Protein AF-A0A183F963-F1 (afdb_monomer_lite)

pLDDT: mean 76.41, std 12.19, range [35.31, 95.44]

Structure (mmCIF, N/CA/C/O backbone):
data_AF-A0A183F963-F1
#
_entry.id   AF-A0A183F963-F1
#
loop_
_atom_site.group_PDB
_atom_site.id
_atom_site.type_symbol
_atom_site.label_atom_id
_atom_site.label_alt_id
_atom_site.label_comp_id
_atom_site.label_asym_id
_atom_site.label_entity_id
_atom_site.label_seq_id
_atom_site.pdbx_PDB_ins_code
_atom_site.Cartn_x
_atom_site.Cartn_y
_atom_site.Cartn_z
_atom_site.occupancy
_atom_site.B_iso_or_equiv
_atom_site.auth_seq_id
_atom_site.auth_comp_id
_atom_site.auth_asym_id
_atom_site.auth_atom_id
_atom_site.pdbx_PDB_model_num
ATOM 1 N N . MET A 1 1 ? 72.881 13.505 -41.975 1.00 41.09 1 MET A N 1
ATOM 2 C CA . MET A 1 1 ? 73.436 13.340 -40.612 1.00 41.09 1 MET A CA 1
ATOM 3 C C . MET A 1 1 ? 74.089 11.967 -40.516 1.00 41.09 1 MET A C 1
ATOM 5 O O . MET A 1 1 ? 73.538 11.050 -41.120 1.00 41.09 1 MET A O 1
ATOM 9 N N . PRO A 1 2 ? 75.240 11.792 -39.843 1.00 49.22 2 PRO A N 1
ATOM 10 C CA . PRO A 1 2 ? 75.830 10.464 -39.692 1.00 49.22 2 PRO A CA 1
ATOM 11 C C . PRO A 1 2 ? 74.887 9.562 -38.881 1.00 49.22 2 PRO A C 1
ATOM 13 O O . PRO A 1 2 ? 74.285 10.007 -37.906 1.00 49.22 2 PRO A O 1
ATOM 16 N N . SER A 1 3 ? 74.718 8.307 -39.310 1.00 54.78 3 SER A N 1
ATOM 17 C CA . SER A 1 3 ? 73.887 7.331 -38.598 1.00 54.78 3 SER A CA 1
ATOM 18 C C . SER A 1 3 ? 74.403 7.139 -37.166 1.00 54.78 3 SER A C 1
ATOM 20 O O . SER A 1 3 ? 75.619 7.048 -36.986 1.00 54.78 3 SER A O 1
ATOM 22 N N . PRO A 1 4 ? 73.520 7.051 -36.154 1.00 60.03 4 PRO A N 1
ATOM 23 C CA . PRO A 1 4 ? 73.939 6.981 -34.759 1.00 60.03 4 PRO A CA 1
ATOM 24 C C . PRO A 1 4 ? 74.832 5.757 -34.519 1.00 60.03 4 PRO A C 1
ATOM 26 O O . PRO A 1 4 ? 74.458 4.620 -34.833 1.00 60.03 4 PRO A O 1
ATOM 29 N N . GLN A 1 5 ? 76.031 6.016 -33.996 1.00 73.81 5 GLN A N 1
ATOM 30 C CA . GLN A 1 5 ? 77.040 5.013 -33.665 1.00 73.81 5 GLN A CA 1
ATOM 31 C C . GLN A 1 5 ? 76.909 4.615 -32.191 1.00 73.81 5 GLN A C 1
ATOM 33 O O . GLN A 1 5 ? 76.619 5.453 -31.342 1.00 73.81 5 GLN A O 1
ATOM 38 N N . TRP A 1 6 ? 77.107 3.332 -31.902 1.00 73.31 6 TRP A N 1
ATOM 39 C CA . TRP A 1 6 ? 76.891 2.728 -30.590 1.00 73.31 6 TRP A CA 1
ATOM 40 C C . TRP A 1 6 ? 78.145 1.974 -30.156 1.00 73.31 6 TRP A C 1
ATOM 42 O O . TRP A 1 6 ? 78.713 1.210 -30.938 1.00 73.31 6 TRP A O 1
ATOM 52 N N . ALA A 1 7 ? 78.576 2.188 -28.915 1.00 81.50 7 ALA A N 1
ATOM 53 C CA . ALA A 1 7 ? 79.689 1.451 -28.330 1.00 81.50 7 ALA A CA 1
ATOM 54 C C . ALA A 1 7 ? 79.215 0.079 -27.834 1.00 81.50 7 ALA A C 1
ATOM 56 O O . ALA A 1 7 ? 78.174 -0.028 -27.184 1.00 81.50 7 ALA A O 1
ATOM 57 N N . CYS A 1 8 ? 79.978 -0.968 -28.144 1.00 81.62 8 CYS A N 1
ATOM 58 C CA . CYS A 1 8 ? 79.758 -2.295 -27.585 1.00 81.62 8 CYS A CA 1
ATOM 59 C C . CYS A 1 8 ? 79.937 -2.250 -26.055 1.00 81.62 8 CYS A C 1
ATOM 61 O O . CYS A 1 8 ? 80.982 -1.784 -25.606 1.00 81.62 8 CYS A O 1
ATOM 63 N N . PRO A 1 9 ? 78.968 -2.727 -25.254 1.00 74.19 9 PRO A N 1
ATOM 64 C CA . PRO A 1 9 ? 79.070 -2.689 -23.794 1.00 74.19 9 PRO A CA 1
ATOM 65 C C . PRO A 1 9 ? 80.171 -3.606 -23.239 1.00 74.19 9 PRO A C 1
ATOM 67 O O . PRO A 1 9 ? 80.716 -3.307 -22.184 1.00 74.19 9 PRO A O 1
ATOM 70 N N . GLU A 1 10 ? 80.542 -4.664 -23.967 1.00 78.12 10 GLU A N 1
ATOM 71 C CA . GLU A 1 10 ? 81.537 -5.650 -23.518 1.00 78.12 10 GLU A CA 1
ATOM 72 C C . GLU A 1 10 ? 82.983 -5.246 -23.846 1.00 78.12 10 GLU A C 1
ATOM 74 O O . GLU A 1 10 ? 83.898 -5.513 -23.073 1.00 78.12 10 GLU A O 1
ATOM 79 N N . CYS A 1 11 ? 83.222 -4.599 -24.995 1.00 83.44 11 CYS A N 1
ATOM 80 C CA . CYS A 1 11 ? 84.583 -4.247 -25.437 1.00 83.44 11 CYS A CA 1
ATOM 81 C C . CYS A 1 11 ? 84.794 -2.776 -25.811 1.00 83.44 11 CYS A C 1
ATOM 83 O O . CYS A 1 11 ? 85.879 -2.405 -26.254 1.00 83.44 11 CYS A O 1
ATOM 85 N N . GLY A 1 12 ? 83.768 -1.931 -25.706 1.00 79.62 12 GLY A N 1
ATOM 86 C CA . GLY A 1 12 ? 83.845 -0.499 -26.008 1.00 79.62 12 GLY A CA 1
ATOM 87 C C . GLY A 1 12 ? 83.967 -0.146 -27.495 1.00 79.62 12 GLY A C 1
ATOM 88 O O . GLY A 1 12 ? 84.005 1.034 -27.842 1.00 79.62 12 GLY A O 1
ATOM 89 N N . LYS A 1 13 ? 84.010 -1.131 -28.404 1.00 81.44 13 LYS A N 1
ATOM 90 C CA . LYS A 1 13 ? 84.174 -0.889 -29.845 1.00 81.44 13 LYS A CA 1
ATOM 91 C C . LYS A 1 13 ? 82.967 -0.150 -30.429 1.00 81.44 13 LYS A C 1
ATOM 93 O O . LYS A 1 13 ? 81.833 -0.605 -30.289 1.00 81.44 13 LYS A O 1
ATOM 98 N N . VAL A 1 14 ? 83.211 0.967 -31.116 1.00 83.75 14 VAL A N 1
ATOM 99 C CA . VAL A 1 14 ? 82.158 1.801 -31.717 1.00 83.75 14 VAL A CA 1
ATOM 100 C C . VAL A 1 14 ? 81.736 1.238 -33.073 1.00 83.75 14 VAL A C 1
ATOM 102 O O . VAL A 1 14 ? 82.556 1.052 -33.972 1.00 83.75 14 VAL A O 1
ATOM 105 N N . LEU A 1 15 ? 80.445 0.938 -33.212 1.00 81.06 15 LEU A N 1
ATOM 106 C CA . LEU A 1 15 ? 79.856 0.256 -34.363 1.00 81.06 15 LEU A CA 1
ATOM 107 C C . LEU A 1 15 ? 78.525 0.914 -34.759 1.00 81.06 15 LEU A C 1
ATOM 109 O O . LEU A 1 15 ? 77.864 1.576 -33.962 1.00 81.06 15 LEU A O 1
ATOM 113 N N . LEU A 1 16 ? 78.078 0.705 -35.998 1.00 75.69 16 LEU A N 1
ATOM 114 C CA . LEU A 1 16 ? 76.712 1.064 -36.399 1.00 75.69 16 LEU A CA 1
ATOM 115 C C . LEU A 1 16 ? 75.700 0.110 -35.746 1.00 75.69 16 LEU A C 1
ATOM 117 O O . LEU A 1 16 ? 75.951 -1.093 -35.684 1.00 75.69 16 LEU A O 1
ATOM 121 N N . LYS A 1 17 ? 74.518 0.617 -35.356 1.00 67.94 17 LYS A N 1
ATOM 122 C CA . LYS A 1 17 ? 73.464 -0.164 -34.664 1.00 67.94 17 LYS A CA 1
ATOM 123 C C . LYS A 1 17 ? 73.132 -1.496 -35.354 1.00 67.94 17 LYS A C 1
ATOM 125 O O . LYS A 1 17 ? 72.984 -2.512 -34.685 1.00 67.94 17 LYS A O 1
ATOM 130 N N . LYS A 1 18 ? 73.075 -1.510 -36.691 1.00 67.94 18 LYS A N 1
ATOM 131 C CA . LYS A 1 18 ? 72.798 -2.718 -37.492 1.00 67.94 18 LYS A CA 1
ATOM 132 C C . LYS A 1 18 ? 73.870 -3.814 -37.383 1.00 67.94 18 LYS A C 1
ATOM 134 O O . LYS A 1 18 ? 73.545 -4.978 -37.556 1.00 67.94 18 LYS A O 1
ATOM 139 N N . ASN A 1 19 ? 75.112 -3.450 -37.056 1.00 78.31 19 ASN A N 1
ATOM 140 C CA . ASN A 1 19 ? 76.253 -4.368 -36.958 1.00 78.31 19 ASN A CA 1
ATOM 141 C C . ASN A 1 19 ? 76.607 -4.722 -35.500 1.00 78.31 19 ASN A C 1
ATOM 143 O O . ASN A 1 19 ? 77.428 -5.607 -35.263 1.00 78.31 19 ASN A O 1
ATOM 147 N N . LEU A 1 20 ? 76.020 -4.024 -34.520 1.00 79.75 20 LEU A N 1
ATOM 148 C CA . LEU A 1 20 ? 76.302 -4.218 -33.096 1.00 79.75 20 LEU A CA 1
ATOM 149 C C . LEU A 1 20 ? 75.823 -5.590 -32.604 1.00 79.75 20 LEU A C 1
ATOM 151 O O . LEU A 1 20 ? 76.553 -6.287 -31.909 1.00 79.75 20 LEU A O 1
ATOM 155 N N . TYR A 1 21 ? 74.617 -6.004 -32.992 1.00 82.94 21 TYR A N 1
ATOM 156 C CA . TYR A 1 21 ? 74.025 -7.253 -32.501 1.00 82.94 21 TYR A CA 1
ATOM 157 C C . TYR A 1 21 ? 74.708 -8.492 -33.081 1.00 82.94 21 TYR A C 1
ATOM 159 O O . TYR A 1 21 ? 74.955 -9.454 -32.361 1.00 82.94 21 TYR A O 1
ATOM 167 N N . THR A 1 22 ? 75.096 -8.443 -34.357 1.00 81.50 22 THR A N 1
ATOM 168 C CA . THR A 1 22 ? 75.908 -9.498 -34.976 1.00 81.50 22 THR A CA 1
ATOM 169 C C . THR A 1 22 ? 77.288 -9.584 -34.332 1.00 81.50 22 THR A C 1
ATOM 171 O O . THR A 1 22 ? 77.771 -10.682 -34.100 1.00 81.50 22 THR A O 1
ATOM 174 N N . HIS A 1 23 ? 77.895 -8.448 -33.970 1.00 84.38 23 HIS A N 1
ATOM 175 C CA . HIS A 1 23 ? 79.169 -8.413 -33.249 1.00 84.38 23 HIS A CA 1
ATOM 176 C C . HIS A 1 23 ? 79.071 -9.036 -31.845 1.00 84.38 23 HIS A C 1
ATOM 178 O O . HIS A 1 23 ? 79.942 -9.819 -31.474 1.00 84.38 23 HIS A O 1
ATOM 184 N N . LEU A 1 24 ? 78.006 -8.747 -31.090 1.00 83.00 24 LEU A N 1
ATOM 185 C CA . LEU A 1 24 ? 77.761 -9.361 -29.778 1.00 83.00 24 LEU A CA 1
ATOM 186 C C . LEU A 1 24 ? 77.587 -10.884 -29.884 1.00 83.00 24 LEU A C 1
ATOM 188 O O . LEU A 1 24 ? 78.164 -11.624 -29.093 1.00 83.00 24 LEU A O 1
ATOM 192 N N . ALA A 1 25 ? 76.862 -11.351 -30.901 1.00 82.19 25 ALA A N 1
ATOM 193 C CA . ALA A 1 25 ? 76.649 -12.778 -31.124 1.00 82.19 25 ALA A CA 1
ATOM 194 C C . ALA A 1 25 ? 77.912 -13.508 -31.617 1.00 82.19 25 ALA A C 1
ATOM 196 O O . ALA A 1 25 ? 78.179 -14.623 -31.191 1.00 82.19 25 ALA A O 1
ATOM 197 N N . SER A 1 26 ? 78.704 -12.908 -32.513 1.00 81.31 26 SER A N 1
ATOM 198 C CA . SER A 1 26 ? 79.813 -13.617 -33.170 1.00 81.31 26 SER A CA 1
ATOM 199 C C . SER A 1 26 ? 81.170 -13.445 -32.487 1.00 81.31 26 SER A C 1
ATOM 201 O O . SER A 1 26 ? 82.031 -14.303 -32.641 1.00 81.31 26 SER A O 1
ATOM 203 N N . ILE A 1 27 ? 81.399 -12.326 -31.790 1.00 87.81 27 ILE A N 1
ATOM 204 C CA . ILE A 1 27 ? 82.692 -12.017 -31.150 1.00 87.81 27 ILE A CA 1
ATOM 205 C C . ILE A 1 27 ? 82.642 -12.274 -29.649 1.00 87.81 27 ILE A C 1
ATOM 207 O O . ILE A 1 27 ? 83.596 -12.802 -29.089 1.00 87.81 27 ILE A O 1
ATOM 211 N N . HIS A 1 28 ? 81.528 -11.925 -29.008 1.00 86.00 28 HIS A N 1
ATOM 212 C CA . HIS A 1 28 ? 81.333 -12.151 -27.577 1.00 86.00 28 HIS A CA 1
ATOM 213 C C . HIS A 1 28 ? 80.535 -13.424 -27.280 1.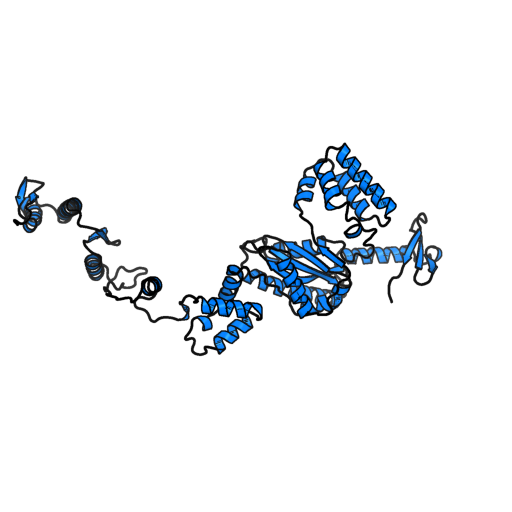00 86.00 28 HIS A C 1
ATOM 215 O O . HIS A 1 28 ? 80.371 -13.773 -26.117 1.00 86.00 28 HIS A O 1
ATOM 221 N N . LEU A 1 29 ? 80.086 -14.135 -28.325 1.00 85.19 29 LEU A N 1
ATOM 222 C CA . LEU A 1 29 ? 79.363 -15.405 -28.227 1.00 85.19 29 LEU A CA 1
ATOM 223 C C . LEU A 1 29 ? 78.118 -15.324 -27.326 1.00 85.19 29 LEU A C 1
ATOM 225 O O . LEU A 1 29 ? 77.715 -16.330 -26.746 1.00 85.19 29 LEU A O 1
ATOM 229 N N . LEU A 1 30 ? 77.503 -14.136 -27.218 1.00 81.50 30 LEU A N 1
ATOM 230 C CA . LEU A 1 30 ? 76.278 -13.963 -26.440 1.00 81.50 30 LEU A CA 1
ATOM 231 C C . LEU A 1 30 ? 75.169 -14.827 -27.033 1.00 81.50 30 LEU A C 1
ATOM 233 O O . LEU A 1 30 ? 74.960 -14.866 -28.252 1.00 81.50 30 LEU A O 1
ATOM 237 N N . THR A 1 31 ? 74.408 -15.462 -26.151 1.00 79.25 31 THR A N 1
ATOM 238 C CA . THR A 1 31 ? 73.234 -16.232 -26.546 1.00 79.25 31 THR A CA 1
ATOM 239 C C . THR A 1 31 ? 72.152 -15.311 -27.128 1.00 79.25 31 THR A C 1
ATOM 241 O O . THR A 1 31 ? 72.099 -14.115 -26.812 1.00 79.25 31 THR A O 1
ATOM 244 N N . PRO A 1 32 ? 71.224 -15.839 -27.949 1.00 69.94 32 PRO A N 1
ATOM 245 C CA . PRO A 1 32 ? 70.133 -15.042 -28.514 1.00 69.94 32 PRO A CA 1
ATOM 246 C C . PRO A 1 32 ? 69.305 -14.288 -27.460 1.00 69.94 32 PRO A C 1
ATOM 248 O O . PRO A 1 32 ? 68.902 -13.148 -27.692 1.00 69.94 32 PRO A O 1
ATOM 251 N N . ALA A 1 33 ? 69.103 -14.892 -26.284 1.00 63.72 33 ALA A N 1
ATOM 252 C CA . ALA A 1 33 ? 68.393 -14.273 -25.167 1.00 63.72 33 ALA A CA 1
ATOM 253 C C . ALA A 1 33 ? 69.170 -13.091 -24.556 1.00 63.72 33 ALA A C 1
ATOM 255 O O . ALA A 1 33 ? 68.586 -12.059 -24.226 1.00 63.72 33 ALA A O 1
ATOM 256 N N . GLU A 1 34 ? 70.495 -13.191 -24.451 1.00 69.94 34 GLU A N 1
ATOM 257 C CA . GLU A 1 34 ? 71.343 -12.115 -23.924 1.00 69.94 34 GLU A CA 1
ATOM 258 C C . GLU A 1 34 ? 71.448 -10.945 -24.908 1.00 69.94 34 GLU A C 1
ATOM 260 O O . GLU A 1 34 ? 71.329 -9.785 -24.507 1.00 69.94 34 GLU A O 1
ATOM 265 N N . VAL A 1 35 ? 71.559 -11.225 -26.211 1.00 74.38 35 VAL A N 1
ATOM 266 C CA . VAL A 1 35 ? 71.510 -10.184 -27.252 1.00 74.38 35 VAL A CA 1
ATOM 267 C C . VAL A 1 35 ? 70.154 -9.465 -27.245 1.00 74.38 35 VAL A C 1
ATOM 269 O O . VAL A 1 35 ? 70.104 -8.241 -27.405 1.00 74.38 35 VAL A O 1
ATOM 272 N N . ALA A 1 36 ? 69.055 -10.192 -27.015 1.00 69.94 36 ALA A N 1
ATOM 273 C CA . ALA A 1 36 ? 67.721 -9.607 -26.888 1.00 69.94 36 ALA A CA 1
ATOM 274 C C . ALA A 1 36 ? 67.616 -8.646 -25.689 1.00 69.94 36 ALA A C 1
ATOM 276 O O . ALA A 1 36 ? 67.085 -7.546 -25.849 1.00 69.94 36 ALA A O 1
ATOM 277 N N . ARG A 1 37 ? 68.207 -8.987 -24.534 1.00 70.50 37 ARG A N 1
ATOM 278 C CA . ARG A 1 37 ? 68.255 -8.097 -23.357 1.00 70.50 37 ARG A CA 1
ATOM 279 C C . ARG A 1 37 ? 69.023 -6.802 -23.627 1.00 70.50 37 ARG A C 1
ATOM 281 O O . ARG A 1 37 ? 68.551 -5.721 -23.279 1.00 70.50 37 ARG A O 1
ATOM 288 N N . VAL A 1 38 ? 70.168 -6.877 -24.309 1.00 71.50 38 VAL A N 1
ATOM 289 C CA . VAL A 1 38 ? 70.937 -5.676 -24.697 1.00 71.50 38 VAL A CA 1
ATOM 290 C C . VAL A 1 38 ? 70.136 -4.808 -25.677 1.00 71.50 38 VAL A C 1
ATOM 292 O O . VAL A 1 38 ? 70.130 -3.578 -25.586 1.00 71.50 38 VAL A O 1
ATOM 295 N N . LYS A 1 39 ? 69.401 -5.433 -26.604 1.00 70.69 39 LYS A N 1
ATOM 296 C CA . LYS A 1 39 ? 68.511 -4.735 -27.544 1.00 70.69 39 LYS A CA 1
ATOM 297 C C . LYS A 1 39 ? 67.352 -4.032 -26.829 1.00 70.69 39 LYS A C 1
ATOM 299 O O . LYS A 1 39 ? 67.014 -2.902 -27.192 1.00 70.69 39 LYS A O 1
ATOM 304 N N . GLU A 1 40 ? 66.777 -4.668 -25.815 1.00 62.88 40 GLU A N 1
ATOM 305 C CA . GLU A 1 40 ? 65.718 -4.117 -24.968 1.00 62.88 40 GLU A CA 1
ATOM 306 C C . GLU A 1 40 ? 66.211 -2.910 -24.158 1.00 62.88 40 GLU A C 1
ATOM 308 O O . GLU A 1 40 ? 65.554 -1.870 -24.122 1.00 62.88 40 GLU A O 1
ATOM 313 N N . GLU A 1 41 ? 67.402 -2.991 -23.562 1.00 64.44 41 GLU A N 1
ATOM 314 C CA . GLU A 1 41 ? 67.976 -1.892 -22.782 1.00 64.44 41 GLU A CA 1
ATOM 315 C C . GLU A 1 41 ? 68.307 -0.666 -23.648 1.00 64.44 41 GLU A C 1
ATOM 317 O O . GLU A 1 41 ? 67.997 0.467 -23.271 1.00 64.44 41 GLU A O 1
ATOM 322 N N . ILE A 1 42 ? 68.854 -0.882 -24.849 1.00 66.25 42 ILE A N 1
ATOM 323 C CA . ILE A 1 42 ? 69.100 0.185 -25.831 1.00 66.25 42 ILE A CA 1
ATOM 324 C C . ILE A 1 42 ? 67.782 0.834 -26.284 1.00 66.25 42 ILE A C 1
ATOM 326 O O . ILE A 1 42 ? 67.715 2.052 -26.438 1.00 66.25 42 ILE A O 1
ATOM 330 N N . SER A 1 43 ? 66.724 0.042 -26.482 1.00 61.91 43 SER A N 1
ATOM 331 C CA . SER A 1 43 ? 65.413 0.541 -26.929 1.00 61.91 43 SER A CA 1
ATOM 332 C C . SER A 1 43 ? 64.682 1.318 -25.831 1.00 61.91 43 SER A C 1
ATOM 334 O O . SER A 1 43 ? 64.071 2.349 -26.110 1.00 61.91 43 SER A O 1
ATOM 336 N N . ARG A 1 44 ? 64.827 0.884 -24.574 1.00 59.34 44 ARG A N 1
ATOM 337 C CA . ARG A 1 44 ? 64.343 1.582 -23.375 1.00 59.34 44 ARG A CA 1
ATOM 338 C C . ARG A 1 44 ? 65.078 2.902 -23.139 1.00 59.34 44 ARG A C 1
ATOM 340 O O . ARG A 1 44 ? 64.426 3.910 -22.899 1.00 59.34 44 ARG A O 1
ATOM 347 N N . LYS A 1 45 ? 66.409 2.935 -23.287 1.00 59.12 45 LYS A N 1
ATOM 348 C CA . LYS A 1 45 ? 67.208 4.176 -23.205 1.00 59.12 45 LYS A CA 1
ATOM 349 C C . LYS A 1 45 ? 66.923 5.153 -24.353 1.00 59.12 45 LYS A C 1
ATOM 351 O O . LYS A 1 45 ? 67.105 6.351 -24.180 1.00 59.12 45 LYS A O 1
ATOM 356 N N . ALA A 1 46 ? 66.466 4.656 -25.503 1.00 60.12 46 ALA A N 1
ATOM 357 C CA . ALA A 1 46 ? 66.061 5.478 -26.643 1.00 60.12 46 ALA A CA 1
ATOM 358 C C . ALA A 1 46 ? 64.595 5.961 -26.581 1.00 60.12 46 ALA A C 1
ATOM 360 O O . ALA A 1 46 ? 64.225 6.811 -27.385 1.00 60.12 46 ALA A O 1
ATOM 361 N N . GLY A 1 47 ? 63.771 5.435 -25.661 1.00 55.41 47 GLY A N 1
ATOM 362 C CA . GLY A 1 47 ? 62.390 5.884 -25.434 1.00 55.41 47 GLY A CA 1
ATOM 363 C C . GLY A 1 47 ? 61.371 5.530 -26.530 1.00 55.41 47 GLY A C 1
ATOM 364 O O . GLY A 1 47 ? 60.430 6.289 -26.724 1.00 55.41 47 GLY A O 1
ATOM 365 N N . VAL A 1 48 ? 61.544 4.420 -27.267 1.00 56.66 48 VAL A N 1
ATOM 366 C CA . VAL A 1 48 ? 60.770 4.144 -28.511 1.00 56.66 48 VAL A CA 1
ATOM 367 C C . VAL A 1 48 ? 59.760 2.976 -28.413 1.00 56.66 48 VAL A C 1
ATOM 369 O O . VAL A 1 48 ? 59.150 2.627 -29.415 1.00 56.66 48 VAL A O 1
ATOM 372 N N . ALA A 1 49 ? 59.538 2.338 -27.257 1.00 53.22 49 ALA A N 1
ATOM 373 C CA . ALA A 1 49 ? 58.581 1.217 -27.144 1.00 53.22 49 ALA A CA 1
ATOM 374 C C . ALA A 1 49 ? 57.363 1.585 -26.280 1.00 53.22 49 ALA A C 1
ATOM 376 O O . ALA A 1 49 ? 57.544 2.074 -25.167 1.00 53.22 49 ALA A O 1
ATOM 377 N N . ALA A 1 50 ? 56.145 1.342 -26.787 1.00 60.69 50 ALA A N 1
ATOM 378 C CA . ALA A 1 50 ? 54.893 1.753 -26.136 1.00 60.69 50 ALA A CA 1
ATOM 379 C C . ALA A 1 50 ? 53.907 0.604 -25.846 1.00 60.69 50 ALA A C 1
ATOM 381 O O . ALA A 1 50 ? 53.012 0.793 -25.027 1.00 60.69 50 ALA A O 1
ATOM 382 N N . VAL A 1 51 ? 54.042 -0.573 -26.479 1.00 69.12 51 VAL A N 1
ATOM 383 C CA . VAL A 1 51 ? 53.043 -1.655 -26.362 1.00 69.12 51 VAL A CA 1
ATOM 384 C C . VAL A 1 51 ? 53.710 -3.023 -26.190 1.00 69.12 51 VAL A C 1
ATOM 386 O O . VAL A 1 51 ? 54.678 -3.339 -26.881 1.00 69.12 51 VAL A O 1
ATOM 389 N N . VAL A 1 52 ? 53.189 -3.836 -25.268 1.00 69.75 52 VAL A N 1
ATOM 390 C CA . VAL A 1 52 ? 53.704 -5.168 -24.906 1.00 69.75 52 VAL A CA 1
ATOM 391 C C . VAL A 1 52 ? 52.698 -6.242 -25.318 1.00 69.75 52 VAL A C 1
ATOM 393 O O . VAL A 1 52 ? 51.504 -6.086 -25.072 1.00 69.75 52 VAL A O 1
ATOM 396 N N . CYS A 1 53 ? 53.168 -7.344 -25.908 1.00 73.44 53 CYS A N 1
ATOM 397 C CA . CYS A 1 53 ? 52.331 -8.518 -26.153 1.00 73.44 53 CYS A CA 1
ATOM 398 C C . CYS A 1 53 ? 51.965 -9.196 -24.822 1.00 73.44 53 CYS A C 1
ATOM 400 O O . CYS A 1 53 ? 52.870 -9.587 -24.087 1.00 73.44 53 CYS A O 1
ATOM 402 N N . PRO A 1 54 ? 50.677 -9.391 -24.497 1.00 65.50 54 PRO A N 1
ATOM 403 C CA . PRO A 1 54 ? 50.273 -9.989 -23.225 1.00 65.50 54 PRO A CA 1
ATOM 404 C C . PRO A 1 54 ? 50.521 -11.505 -23.145 1.00 65.50 54 PRO A C 1
ATOM 406 O O . PRO A 1 54 ? 50.488 -12.053 -22.048 1.00 65.50 54 PRO A O 1
ATOM 409 N N . LEU A 1 55 ? 50.767 -12.179 -24.277 1.00 67.62 55 LEU A N 1
ATOM 410 C CA . LEU A 1 55 ? 50.958 -13.635 -24.338 1.00 67.62 55 LEU A CA 1
ATOM 411 C C . LEU A 1 55 ? 52.426 -14.045 -24.152 1.00 67.62 55 LEU A C 1
ATOM 413 O O . LEU A 1 55 ? 52.716 -15.013 -23.456 1.00 67.62 55 LEU A O 1
ATOM 417 N N . CYS A 1 56 ? 53.362 -13.291 -24.736 1.00 72.88 56 CYS A N 1
ATOM 418 C CA . CYS A 1 56 ? 54.797 -13.609 -24.705 1.00 72.88 56 CYS A CA 1
ATOM 419 C C . CYS A 1 56 ? 55.682 -12.479 -24.150 1.00 72.88 56 CYS A C 1
ATOM 421 O O . CYS A 1 56 ? 56.907 -12.610 -24.115 1.00 72.88 56 CYS A O 1
ATOM 423 N N . CYS A 1 57 ? 55.080 -11.365 -23.723 1.00 65.88 57 CYS A N 1
ATOM 424 C CA . CYS A 1 57 ? 55.746 -10.207 -23.117 1.00 65.88 57 CYS A CA 1
ATOM 425 C C . CYS A 1 57 ? 56.783 -9.500 -24.013 1.00 65.88 57 CYS A C 1
ATOM 427 O O . CYS A 1 57 ? 57.602 -8.722 -23.519 1.00 65.88 57 CYS A O 1
ATOM 429 N N . LEU A 1 58 ? 56.753 -9.726 -25.331 1.00 63.62 58 LEU A N 1
ATOM 430 C CA . LEU A 1 58 ? 57.607 -9.013 -26.283 1.00 63.62 58 LEU A CA 1
ATOM 431 C C . LEU A 1 58 ? 57.152 -7.556 -26.461 1.00 63.62 58 LEU A C 1
ATOM 433 O O . LEU A 1 58 ? 55.960 -7.253 -26.463 1.00 63.62 58 LEU A O 1
ATOM 437 N N . ASN A 1 59 ? 58.119 -6.650 -26.622 1.00 67.12 59 ASN A N 1
ATOM 438 C CA . ASN A 1 59 ? 57.884 -5.214 -26.785 1.00 67.12 59 ASN A CA 1
ATOM 439 C C . ASN A 1 59 ? 57.797 -4.815 -28.263 1.00 67.12 59 ASN A C 1
ATOM 441 O O . ASN A 1 59 ? 58.641 -5.213 -29.070 1.00 67.12 59 ASN A O 1
ATOM 445 N N . PHE A 1 60 ? 56.846 -3.938 -28.580 1.00 75.62 60 PHE A N 1
ATOM 446 C CA . PHE A 1 60 ? 56.568 -3.453 -29.928 1.00 75.62 60 PHE A CA 1
ATOM 447 C C . PHE A 1 60 ? 56.503 -1.924 -29.982 1.00 75.62 60 PHE A C 1
ATOM 449 O O . PHE A 1 60 ? 56.194 -1.234 -29.005 1.00 75.62 60 PHE A O 1
ATOM 456 N N . VAL A 1 61 ? 56.837 -1.390 -31.157 1.00 64.75 61 VAL A N 1
ATOM 457 C CA . VAL A 1 61 ? 56.890 0.057 -31.420 1.00 64.75 61 VAL A CA 1
ATOM 458 C C . VAL A 1 61 ? 55.530 0.626 -31.840 1.00 64.75 61 VAL A C 1
ATOM 460 O O . VAL A 1 61 ? 55.324 1.830 -31.754 1.00 64.75 61 VAL A O 1
ATOM 463 N N . SER A 1 62 ? 54.596 -0.229 -32.268 1.00 68.69 62 SER A N 1
ATOM 464 C CA . SER A 1 62 ? 53.228 0.136 -32.658 1.00 68.69 62 SER A CA 1
ATOM 465 C C . SER A 1 62 ? 52.258 -1.030 -32.447 1.00 68.69 62 SER A C 1
ATOM 467 O O . SER A 1 62 ? 52.676 -2.193 -32.474 1.00 68.69 62 SER A O 1
ATOM 469 N N . TYR A 1 63 ? 50.962 -0.731 -32.307 1.00 73.88 63 TYR A N 1
ATOM 470 C CA . TYR A 1 63 ? 49.904 -1.751 -32.281 1.00 73.88 63 TYR A CA 1
ATOM 471 C C . TYR A 1 63 ? 49.858 -2.582 -33.574 1.00 73.88 63 TYR A C 1
ATOM 473 O O . TYR A 1 63 ? 49.603 -3.776 -33.506 1.00 73.88 63 TYR A O 1
ATOM 481 N N . GLU A 1 64 ? 50.201 -2.001 -34.727 1.00 75.81 64 GLU A N 1
ATOM 482 C CA . GLU A 1 64 ? 50.311 -2.720 -36.007 1.00 75.81 64 GLU A CA 1
ATOM 483 C C . GLU A 1 64 ? 51.406 -3.799 -35.980 1.00 75.81 64 GLU A C 1
ATOM 485 O O . GLU A 1 64 ? 51.188 -4.942 -36.389 1.00 75.81 64 GLU A O 1
ATOM 490 N N . SER A 1 65 ? 52.584 -3.463 -35.440 1.00 76.50 65 SER A N 1
ATOM 491 C CA . SER A 1 65 ? 53.676 -4.433 -35.302 1.00 76.50 65 SER A CA 1
ATOM 492 C C . SER A 1 65 ? 53.374 -5.514 -34.259 1.00 76.50 65 SER A C 1
ATOM 494 O O . SER A 1 65 ? 53.793 -6.657 -34.438 1.00 76.50 65 SER A O 1
ATOM 496 N N . LEU A 1 66 ? 52.605 -5.179 -33.216 1.00 81.62 66 LEU A N 1
ATOM 497 C CA . LEU A 1 66 ? 52.081 -6.150 -32.257 1.00 81.62 66 LEU A CA 1
ATOM 498 C C . LEU A 1 66 ? 51.058 -7.091 -32.912 1.00 81.62 66 LEU A C 1
ATOM 500 O O . LEU A 1 66 ? 51.190 -8.303 -32.778 1.00 81.62 66 LEU A O 1
ATOM 504 N N . ALA A 1 67 ? 50.078 -6.557 -33.644 1.00 82.19 67 ALA A N 1
ATOM 505 C CA . ALA A 1 67 ? 49.050 -7.341 -34.328 1.00 82.19 67 ALA A CA 1
ATOM 506 C C . ALA A 1 67 ? 49.669 -8.317 -35.339 1.00 82.19 67 ALA A C 1
ATOM 508 O O . ALA A 1 67 ? 49.361 -9.505 -35.320 1.00 82.19 67 ALA A O 1
ATOM 509 N N . SER A 1 68 ? 50.639 -7.851 -36.134 1.00 81.88 68 SER A N 1
ATOM 510 C CA . SER A 1 68 ? 51.394 -8.697 -37.071 1.00 81.88 68 SER A CA 1
ATOM 511 C C . SER A 1 68 ? 52.152 -9.830 -36.371 1.00 81.88 68 SER A C 1
ATOM 513 O O . SER A 1 68 ? 52.249 -10.939 -36.895 1.00 81.88 68 SER A O 1
ATOM 515 N N . HIS A 1 69 ? 52.706 -9.565 -35.185 1.00 84.12 69 HIS A N 1
ATOM 516 C CA . HIS A 1 69 ? 53.357 -10.587 -34.373 1.00 84.12 69 HIS A CA 1
ATOM 517 C C . HIS A 1 69 ? 52.351 -11.608 -33.829 1.00 84.12 69 HIS A C 1
ATOM 519 O O . HIS A 1 69 ? 52.584 -12.806 -33.982 1.00 84.12 69 HIS A O 1
ATOM 525 N N . CYS A 1 70 ? 51.235 -11.160 -33.248 1.00 81.31 70 CYS A N 1
ATOM 526 C CA . CYS A 1 70 ? 50.215 -12.059 -32.712 1.00 81.31 70 CYS A CA 1
ATOM 527 C C . CYS A 1 70 ? 49.566 -12.909 -33.812 1.00 81.31 70 CYS A C 1
ATOM 529 O O . CYS A 1 70 ? 49.394 -14.106 -33.621 1.00 81.31 70 CYS A O 1
ATOM 531 N N . GLN A 1 71 ? 49.324 -12.346 -35.000 1.00 84.62 71 GLN A N 1
ATOM 532 C CA . GLN A 1 71 ? 48.828 -13.098 -36.159 1.00 84.62 71 GLN A CA 1
ATOM 533 C C . GLN A 1 71 ? 49.778 -14.218 -36.593 1.00 84.62 71 GLN A C 1
ATOM 535 O O . GLN A 1 71 ? 49.347 -15.216 -37.161 1.00 84.62 71 GLN A O 1
ATOM 540 N N . LYS A 1 72 ? 51.084 -14.046 -36.387 1.00 81.31 72 LYS A N 1
ATOM 541 C CA . LYS A 1 72 ? 52.084 -15.011 -36.841 1.00 81.31 72 LYS A CA 1
ATOM 542 C C . LYS A 1 72 ? 52.406 -16.066 -35.787 1.00 81.31 72 LYS A C 1
ATOM 544 O O . LYS A 1 72 ? 52.569 -17.230 -36.126 1.00 81.31 72 LYS A O 1
ATOM 549 N N . GLU A 1 73 ? 52.549 -15.643 -34.537 1.00 78.69 73 GLU A N 1
ATOM 550 C CA . GLU A 1 73 ? 53.083 -16.479 -33.458 1.00 78.69 73 GLU A CA 1
ATOM 551 C C . GLU A 1 73 ? 51.997 -16.944 -32.473 1.00 78.69 73 GLU A C 1
ATOM 553 O O . GLU A 1 73 ? 52.260 -17.846 -31.689 1.00 78.69 73 GLU A O 1
ATOM 558 N N . HIS A 1 74 ? 50.796 -16.348 -32.514 1.00 77.81 74 HIS A N 1
ATOM 559 C CA . HIS A 1 74 ? 49.710 -16.572 -31.549 1.00 77.81 74 HIS A CA 1
ATOM 560 C C . HIS A 1 74 ? 48.318 -16.713 -32.194 1.00 77.81 74 HIS A C 1
ATOM 562 O O . HIS A 1 74 ? 47.311 -16.601 -31.498 1.00 77.81 74 HIS A O 1
ATOM 568 N N . ALA A 1 75 ? 48.226 -16.957 -33.509 1.00 73.25 75 ALA A N 1
ATOM 569 C CA . ALA A 1 75 ? 46.935 -17.086 -34.203 1.00 73.25 75 ALA A CA 1
ATOM 570 C C . ALA A 1 75 ? 46.025 -18.166 -33.592 1.00 73.25 75 ALA A C 1
ATOM 572 O O . ALA A 1 75 ? 44.804 -18.007 -33.583 1.00 73.25 75 ALA A O 1
ATOM 573 N N . ASP A 1 76 ? 46.630 -19.219 -33.036 1.00 68.81 76 ASP A N 1
ATOM 574 C CA . ASP A 1 76 ? 45.943 -20.373 -32.452 1.00 68.81 76 ASP A CA 1
ATOM 575 C C . ASP A 1 76 ? 45.797 -20.296 -30.912 1.00 68.81 76 ASP A C 1
ATOM 577 O O . ASP A 1 76 ? 45.100 -21.118 -30.320 1.00 68.81 76 ASP A O 1
ATOM 581 N N . ASP A 1 77 ? 46.390 -19.291 -30.251 1.00 61.97 77 ASP A N 1
ATOM 582 C CA . ASP A 1 77 ? 46.498 -19.178 -28.779 1.00 61.97 77 ASP A CA 1
ATOM 583 C C . ASP A 1 77 ? 45.357 -18.353 -28.130 1.00 61.97 77 ASP A C 1
ATOM 585 O O . ASP A 1 77 ? 45.518 -17.727 -27.078 1.00 61.97 77 ASP A O 1
ATOM 589 N N . GLY A 1 78 ? 44.185 -18.298 -28.766 1.00 58.94 78 GLY A N 1
ATOM 590 C CA . GLY A 1 78 ? 43.073 -17.441 -28.344 1.00 58.94 78 GLY A CA 1
ATOM 591 C C . GLY A 1 78 ? 42.354 -17.845 -27.049 1.00 58.94 78 GLY A C 1
ATOM 592 O O . GLY A 1 78 ? 42.448 -18.975 -26.565 1.00 58.94 78 GLY A O 1
ATOM 593 N N . ALA A 1 79 ? 41.554 -16.917 -26.506 1.00 47.69 79 ALA A N 1
ATOM 594 C CA . ALA A 1 79 ? 40.684 -17.177 -25.355 1.00 47.69 79 ALA A CA 1
ATOM 595 C C . ALA A 1 79 ? 39.693 -18.322 -25.662 1.00 47.69 79 ALA A C 1
ATOM 597 O O . ALA A 1 79 ? 39.019 -18.306 -26.693 1.00 47.69 79 ALA A O 1
ATOM 598 N N . ASP A 1 80 ? 39.629 -19.319 -24.774 1.00 50.53 80 ASP A N 1
ATOM 599 C CA . ASP A 1 80 ? 38.858 -20.567 -24.924 1.00 50.53 80 ASP A CA 1
ATOM 600 C C . ASP A 1 80 ? 39.211 -21.424 -26.162 1.00 50.53 80 ASP A C 1
ATOM 602 O O . ASP A 1 80 ? 38.385 -22.203 -26.645 1.00 50.53 80 ASP A O 1
ATOM 606 N N . GLY A 1 81 ? 40.445 -21.319 -26.678 1.00 54.06 81 GLY A N 1
ATOM 607 C CA . GLY A 1 81 ? 40.963 -22.207 -27.730 1.00 54.06 81 GLY A CA 1
ATOM 608 C C . GLY A 1 81 ? 40.387 -21.950 -29.126 1.00 54.06 81 GLY A C 1
ATOM 609 O O . GLY A 1 81 ? 40.389 -22.848 -29.968 1.00 54.06 81 GLY A O 1
ATOM 610 N N . ARG A 1 82 ? 39.856 -20.745 -29.372 1.00 56.06 82 ARG A N 1
ATOM 611 C CA . ARG A 1 82 ? 39.383 -20.314 -30.696 1.00 56.06 82 ARG A CA 1
ATOM 612 C C . ARG A 1 82 ? 40.423 -19.417 -31.373 1.00 56.06 82 ARG A C 1
ATOM 614 O O . ARG A 1 82 ? 40.935 -18.525 -30.694 1.00 56.06 82 ARG A O 1
ATOM 621 N N . PRO A 1 83 ? 40.676 -19.585 -32.686 1.00 59.44 83 PRO A N 1
ATOM 622 C CA . PRO A 1 83 ? 41.548 -18.690 -33.440 1.00 59.44 83 PRO A CA 1
ATOM 623 C C . PRO A 1 83 ? 41.112 -17.231 -33.291 1.00 59.44 83 PRO A C 1
ATOM 625 O O . PRO A 1 83 ? 39.914 -16.938 -33.335 1.00 59.44 83 PRO A O 1
ATOM 628 N N . GLN A 1 84 ? 42.072 -16.330 -33.094 1.00 64.12 84 GLN A N 1
ATOM 629 C CA . GLN A 1 84 ? 41.821 -14.888 -33.001 1.00 64.12 84 GLN A CA 1
ATOM 630 C C . GLN A 1 84 ? 42.128 -14.214 -34.338 1.00 64.12 84 GLN A C 1
ATOM 632 O O . GLN A 1 84 ? 43.074 -14.591 -35.029 1.00 64.12 84 GLN A O 1
ATOM 637 N N . ASP A 1 85 ? 41.334 -13.203 -34.688 1.00 70.88 85 ASP A N 1
ATOM 638 C CA . ASP A 1 85 ? 41.575 -12.365 -35.860 1.00 70.88 85 ASP A CA 1
ATOM 639 C C . ASP A 1 85 ? 42.336 -11.103 -35.434 1.00 70.88 85 ASP A C 1
ATOM 641 O O . ASP A 1 85 ? 41.791 -10.248 -34.735 1.00 70.88 85 ASP A O 1
ATOM 645 N N . TYR A 1 86 ? 43.608 -10.999 -35.829 1.00 76.56 86 TYR A N 1
ATOM 646 C CA . TYR A 1 86 ? 44.444 -9.823 -35.574 1.00 76.56 86 TYR A CA 1
ATOM 647 C C . TYR A 1 86 ? 44.503 -8.878 -36.787 1.00 76.56 86 TYR A C 1
ATOM 649 O O . TYR A 1 86 ? 45.440 -8.083 -36.906 1.00 76.56 86 TYR A O 1
ATOM 657 N N . SER A 1 87 ? 43.525 -8.953 -37.696 1.00 77.00 87 SER A N 1
ATOM 658 C CA . SER A 1 87 ? 43.398 -8.025 -38.821 1.00 77.00 87 SER A CA 1
ATOM 659 C C . SER A 1 87 ? 43.253 -6.582 -38.338 1.00 77.00 87 SER A C 1
ATOM 661 O O . SER A 1 87 ? 42.494 -6.272 -37.420 1.00 77.00 87 SER A O 1
ATOM 663 N N . LEU A 1 88 ? 43.982 -5.675 -38.985 1.00 68.25 88 LEU A N 1
ATOM 664 C CA . LEU A 1 88 ? 43.888 -4.244 -38.718 1.00 68.25 88 LEU A CA 1
ATOM 665 C C . LEU A 1 88 ? 42.755 -3.648 -39.550 1.00 68.25 88 LEU A C 1
ATOM 667 O O . LEU A 1 88 ? 42.719 -3.816 -40.769 1.00 68.25 88 LEU A O 1
ATOM 671 N N . LEU A 1 89 ? 41.843 -2.945 -38.882 1.00 68.62 89 LEU A N 1
ATOM 672 C CA . LEU A 1 89 ? 40.733 -2.242 -39.512 1.00 68.62 89 LEU A CA 1
ATOM 673 C C . LEU A 1 89 ? 40.988 -0.736 -39.440 1.00 68.62 89 LEU A C 1
ATOM 675 O O . LEU A 1 89 ? 41.107 -0.184 -38.347 1.00 68.62 89 LEU A O 1
ATOM 679 N N . ASP A 1 90 ? 41.036 -0.085 -40.600 1.00 68.94 90 ASP A N 1
ATOM 680 C CA . ASP A 1 90 ? 41.015 1.374 -40.712 1.00 68.94 90 ASP A CA 1
ATOM 681 C C . ASP A 1 90 ? 39.570 1.824 -40.947 1.00 68.94 90 ASP A C 1
ATOM 683 O O . ASP A 1 90 ? 38.973 1.518 -41.981 1.00 68.94 90 ASP A O 1
ATOM 687 N N . LEU A 1 91 ? 38.993 2.529 -39.971 1.00 68.38 91 LEU A N 1
ATOM 688 C CA . LEU A 1 91 ? 37.607 2.994 -40.011 1.00 68.38 91 LEU A CA 1
ATOM 689 C C . LEU A 1 91 ? 37.549 4.511 -39.844 1.00 68.38 91 LEU A C 1
ATOM 691 O O . LEU A 1 91 ? 38.186 5.076 -38.956 1.00 68.38 91 LEU A O 1
ATOM 695 N N . ASN A 1 92 ? 36.741 5.155 -40.686 1.00 70.56 92 ASN A N 1
ATOM 696 C CA . ASN A 1 92 ? 36.405 6.568 -40.569 1.00 70.56 92 ASN A CA 1
ATOM 697 C C . ASN A 1 92 ? 35.024 6.696 -39.928 1.00 70.56 92 ASN A C 1
ATOM 699 O O . ASN A 1 92 ? 34.096 6.002 -40.337 1.00 70.56 92 ASN A O 1
ATOM 703 N N . PHE A 1 93 ? 34.906 7.591 -38.952 1.00 68.75 93 PHE A N 1
ATOM 704 C CA . PHE A 1 93 ? 33.651 7.891 -38.268 1.00 68.75 93 PHE A CA 1
ATOM 705 C C . PHE A 1 93 ? 33.324 9.368 -38.461 1.00 68.75 93 PHE A C 1
ATOM 707 O O . PHE A 1 93 ? 34.208 10.221 -38.334 1.00 68.75 93 PHE A O 1
ATOM 714 N N . ASP A 1 94 ? 32.056 9.673 -38.721 1.00 73.62 94 ASP A N 1
ATOM 715 C CA . ASP A 1 94 ? 31.591 11.037 -38.982 1.00 73.62 94 ASP A CA 1
ATOM 716 C C . ASP A 1 94 ? 31.389 11.829 -37.674 1.00 73.62 94 ASP A C 1
ATOM 718 O O . ASP A 1 94 ? 31.275 13.058 -37.684 1.00 73.62 94 ASP A O 1
ATOM 722 N N . SER A 1 95 ? 31.367 11.147 -36.517 1.00 69.50 95 SER A N 1
ATOM 723 C CA . SER A 1 95 ? 31.276 11.781 -35.195 1.00 69.50 95 SER A CA 1
ATOM 724 C C . SER A 1 95 ? 31.864 10.940 -34.052 1.00 69.50 95 SER A C 1
ATOM 726 O O . SER A 1 95 ? 31.958 9.715 -34.120 1.00 69.50 95 SER A O 1
ATOM 728 N N . VAL A 1 96 ? 32.197 11.601 -32.937 1.00 61.53 96 VAL A N 1
ATOM 729 C CA . VAL A 1 96 ? 32.664 10.934 -31.704 1.00 61.53 96 VAL A CA 1
ATOM 730 C C . VAL A 1 96 ? 31.574 10.038 -31.095 1.00 61.53 96 VAL A C 1
ATOM 732 O O . VAL A 1 96 ? 31.890 8.987 -30.545 1.00 61.53 96 VAL A O 1
ATOM 735 N N . GLN A 1 97 ? 30.290 10.400 -31.229 1.00 59.25 97 GLN A N 1
ATOM 736 C CA . GLN A 1 97 ? 29.181 9.564 -30.750 1.00 59.25 97 GLN A CA 1
ATOM 737 C C . GLN A 1 97 ? 29.067 8.236 -31.515 1.00 59.25 97 GLN A C 1
ATOM 739 O O . GLN A 1 97 ? 28.728 7.214 -30.920 1.00 59.25 97 GLN A O 1
ATOM 744 N N . GLU A 1 98 ? 29.359 8.244 -32.817 1.00 62.66 98 GLU A N 1
ATOM 745 C CA . GLU A 1 98 ? 29.394 7.037 -33.648 1.00 62.66 98 GLU A CA 1
ATOM 746 C C . GLU A 1 98 ? 30.547 6.114 -33.229 1.00 62.66 98 GLU A C 1
ATOM 748 O O . GLU A 1 98 ? 30.350 4.911 -33.055 1.00 62.66 98 GLU A O 1
ATOM 753 N N . TYR A 1 99 ? 31.717 6.694 -32.949 1.00 61.56 99 TYR A N 1
ATOM 754 C CA . TYR A 1 99 ? 32.880 5.974 -32.430 1.00 61.56 99 TYR A CA 1
ATOM 755 C C . TYR A 1 99 ? 32.616 5.327 -31.054 1.00 61.56 99 TYR A C 1
ATOM 757 O O . TYR A 1 99 ? 32.865 4.135 -30.869 1.00 61.56 99 TYR A O 1
ATOM 765 N N . GLU A 1 100 ? 32.054 6.070 -30.091 1.00 51.72 100 GLU A N 1
ATOM 766 C CA . GLU A 1 100 ? 31.756 5.556 -28.741 1.00 51.72 100 GLU A CA 1
ATOM 767 C C . GLU A 1 100 ? 30.653 4.480 -28.733 1.00 51.72 100 GLU A C 1
ATOM 769 O O . GLU A 1 100 ? 30.652 3.597 -27.871 1.00 51.72 100 GLU A O 1
ATOM 774 N N . GLY A 1 101 ? 29.726 4.527 -29.697 1.00 55.12 101 GLY A N 1
ATOM 775 C CA . GLY A 1 101 ? 28.700 3.502 -29.901 1.00 55.12 101 GLY A CA 1
ATOM 776 C C . GLY A 1 101 ? 29.224 2.213 -30.548 1.00 55.12 101 GLY A C 1
ATOM 777 O O . GLY A 1 101 ? 28.635 1.153 -30.343 1.00 55.12 101 GLY A O 1
ATOM 778 N N . CYS A 1 102 ? 30.337 2.279 -31.285 1.00 55.12 102 CYS A N 1
ATOM 779 C CA . CYS A 1 102 ? 30.841 1.178 -32.111 1.00 55.12 102 CYS A CA 1
ATOM 780 C C . CYS A 1 102 ? 31.783 0.197 -31.404 1.00 55.12 102 CYS A C 1
ATOM 782 O O . CYS A 1 102 ? 32.037 -0.870 -31.955 1.00 55.12 102 CYS A O 1
ATOM 784 N N . LEU A 1 103 ? 32.263 0.469 -30.184 1.00 49.41 103 LEU A N 1
ATOM 785 C CA . LEU A 1 103 ? 33.229 -0.418 -29.504 1.00 49.41 103 LEU A CA 1
ATOM 786 C C . LEU A 1 103 ? 32.714 -1.859 -29.267 1.00 49.41 103 LEU A C 1
ATOM 788 O O . LEU A 1 103 ? 33.518 -2.751 -29.016 1.00 49.41 103 LEU A O 1
ATOM 792 N N . GLY A 1 104 ? 31.400 -2.105 -29.368 1.00 49.78 104 GLY A N 1
ATOM 793 C CA . GLY A 1 104 ? 30.793 -3.446 -29.324 1.00 49.78 104 GLY A CA 1
ATOM 794 C C . GLY A 1 104 ? 30.367 -4.038 -30.679 1.00 49.78 104 GLY A C 1
ATOM 795 O O . GLY A 1 104 ? 29.846 -5.150 -30.696 1.00 49.78 104 GLY A O 1
ATOM 796 N N . HIS A 1 105 ? 30.544 -3.313 -31.791 1.00 53.25 105 HIS A N 1
ATOM 797 C CA . HIS A 1 105 ? 29.949 -3.631 -33.101 1.00 53.25 105 HIS A CA 1
ATOM 798 C C . HIS A 1 105 ? 30.933 -3.613 -34.281 1.00 53.25 105 HIS A C 1
ATOM 800 O O . HIS A 1 105 ? 30.537 -3.951 -35.395 1.00 53.25 105 HIS A O 1
ATOM 806 N N . VAL A 1 106 ? 32.205 -3.249 -34.074 1.00 50.69 106 VAL A N 1
ATOM 807 C CA . VAL A 1 106 ? 33.220 -3.322 -35.138 1.00 50.69 106 VAL A CA 1
ATOM 808 C C . VAL A 1 106 ? 33.334 -4.770 -35.640 1.00 50.69 106 VAL A C 1
ATOM 810 O O . VAL A 1 106 ? 33.810 -5.640 -34.916 1.00 50.69 106 VAL A O 1
ATOM 813 N N . GLY A 1 107 ? 32.880 -5.014 -36.875 1.00 50.56 107 GLY A N 1
ATOM 814 C CA . GLY A 1 107 ? 32.990 -6.304 -37.568 1.00 50.56 107 GLY A CA 1
ATOM 815 C C . GLY A 1 107 ? 31.778 -7.246 -37.483 1.00 50.56 107 GLY A C 1
ATOM 816 O O . GLY A 1 107 ? 31.872 -8.359 -37.993 1.00 50.56 107 GLY A O 1
ATOM 817 N N . HIS A 1 108 ? 30.646 -6.840 -36.893 1.00 53.81 108 HIS A N 1
ATOM 818 C CA . HIS A 1 108 ? 29.439 -7.679 -36.797 1.00 53.81 108 HIS A CA 1
ATOM 819 C C . HIS A 1 108 ? 28.186 -6.976 -37.335 1.00 53.81 108 HIS A C 1
ATOM 821 O O . HIS A 1 108 ? 28.049 -5.759 -37.202 1.00 53.81 108 HIS A O 1
ATOM 827 N N . ASP A 1 109 ? 27.243 -7.750 -37.885 1.00 61.97 109 ASP A N 1
ATOM 828 C CA . ASP A 1 109 ? 25.909 -7.248 -38.230 1.00 61.97 109 ASP A CA 1
ATOM 829 C C . ASP A 1 109 ? 25.238 -6.638 -36.990 1.00 61.97 109 ASP A C 1
ATOM 831 O O . ASP A 1 109 ? 25.265 -7.208 -35.893 1.00 61.97 109 ASP A O 1
ATOM 835 N N . ILE A 1 110 ? 24.636 -5.458 -37.156 1.00 66.94 110 ILE A N 1
ATOM 836 C CA . ILE A 1 110 ? 23.956 -4.754 -36.067 1.00 66.94 110 ILE A CA 1
ATOM 837 C C . ILE A 1 110 ? 22.713 -5.555 -35.680 1.00 66.94 110 ILE A C 1
ATOM 839 O O . ILE A 1 110 ? 21.721 -5.552 -36.404 1.00 66.94 110 ILE A O 1
ATOM 843 N N . ASP A 1 111 ? 22.750 -6.206 -34.519 1.00 77.50 111 ASP A N 1
ATOM 844 C CA . ASP A 1 111 ? 21.565 -6.803 -33.907 1.00 77.50 111 ASP A CA 1
ATOM 845 C C . ASP A 1 111 ? 20.743 -5.700 -33.209 1.00 77.50 111 ASP A C 1
ATOM 847 O O . ASP A 1 111 ? 21.200 -5.145 -32.196 1.00 77.50 111 ASP A O 1
ATOM 851 N N . PRO A 1 112 ? 19.518 -5.381 -33.683 1.00 82.56 112 PRO A N 1
ATOM 852 C CA . PRO A 1 112 ? 18.670 -4.378 -33.048 1.00 82.56 112 PRO A CA 1
ATOM 853 C C . PRO A 1 112 ? 18.374 -4.686 -31.575 1.00 82.56 112 PRO A C 1
ATOM 855 O O . PRO A 1 112 ? 18.130 -3.766 -30.795 1.00 82.56 112 PRO A O 1
ATOM 858 N N . ALA A 1 113 ? 18.442 -5.954 -31.151 1.00 82.50 113 ALA A N 1
ATOM 859 C CA . ALA A 1 113 ? 18.260 -6.362 -29.763 1.00 82.50 113 ALA A CA 1
ATOM 860 C C . ALA A 1 113 ? 19.425 -5.957 -28.846 1.00 82.50 113 ALA A C 1
ATOM 862 O O . ALA A 1 113 ? 19.242 -5.930 -27.627 1.00 82.50 113 ALA A O 1
ATOM 863 N N . LEU A 1 114 ? 20.596 -5.608 -29.384 1.00 76.38 114 LEU A N 1
ATOM 864 C CA . LEU A 1 114 ? 21.767 -5.178 -28.608 1.00 76.38 114 LEU A CA 1
ATOM 865 C C . LEU A 1 114 ? 21.890 -3.653 -28.496 1.00 76.38 114 LEU A C 1
ATOM 867 O O . LEU A 1 114 ? 22.622 -3.158 -27.639 1.00 76.38 114 LEU A O 1
ATOM 871 N N . LEU A 1 115 ? 21.110 -2.904 -29.278 1.00 78.75 115 LEU A N 1
ATOM 872 C CA . LEU A 1 115 ? 21.109 -1.443 -29.240 1.00 78.75 115 LEU A CA 1
ATOM 873 C C . LEU A 1 115 ? 20.634 -0.896 -27.881 1.00 78.75 115 LEU A C 1
ATOM 875 O O . LEU A 1 115 ? 19.856 -1.526 -27.149 1.00 78.75 115 LEU A O 1
ATOM 879 N N . ARG A 1 116 ? 21.099 0.309 -27.536 1.00 77.06 116 ARG A N 1
ATOM 880 C CA . ARG A 1 116 ? 20.561 1.090 -26.412 1.00 77.06 116 ARG A CA 1
ATOM 881 C C . ARG A 1 116 ? 19.302 1.828 -26.857 1.00 77.06 116 ARG A C 1
ATOM 883 O O . ARG A 1 116 ? 19.244 2.304 -27.982 1.00 77.06 116 ARG A O 1
ATOM 890 N N . TYR A 1 117 ? 18.344 1.979 -25.943 1.00 82.12 117 TYR A N 1
ATOM 891 C CA . TYR A 1 117 ? 17.166 2.806 -26.196 1.00 82.12 117 TYR A CA 1
ATOM 892 C C . TYR A 1 117 ? 17.563 4.270 -26.390 1.00 82.12 117 TYR A C 1
ATOM 894 O O . TYR A 1 117 ? 18.300 4.827 -25.565 1.00 82.12 117 TYR A O 1
ATOM 902 N N . THR A 1 118 ? 17.035 4.904 -27.434 1.00 84.50 118 THR A N 1
ATOM 903 C CA . THR A 1 118 ? 17.179 6.350 -27.623 1.00 84.50 118 THR A CA 1
ATOM 904 C C . THR A 1 118 ? 16.396 7.116 -26.554 1.00 84.50 118 THR A C 1
ATOM 906 O O . THR A 1 118 ? 15.612 6.552 -25.772 1.00 84.50 118 THR A O 1
ATOM 909 N N . ARG A 1 119 ? 16.606 8.435 -26.480 1.00 80.38 119 ARG A N 1
ATOM 910 C CA . ARG A 1 119 ? 15.851 9.285 -25.554 1.00 80.38 119 ARG A CA 1
ATOM 911 C C . ARG A 1 119 ? 14.372 9.314 -25.934 1.00 80.38 119 ARG A C 1
ATOM 913 O O . ARG A 1 119 ? 13.528 9.226 -25.048 1.00 80.38 119 ARG A O 1
ATOM 920 N N . GLU A 1 120 ? 14.074 9.378 -27.224 1.00 85.12 120 GLU A N 1
ATOM 921 C CA . GLU A 1 120 ? 12.725 9.401 -27.785 1.00 85.12 120 GLU A CA 1
ATOM 922 C C . GLU A 1 120 ? 11.999 8.078 -27.521 1.00 85.12 120 GLU A C 1
ATOM 924 O O . GLU A 1 120 ? 10.858 8.085 -27.067 1.00 85.12 120 GLU A O 1
ATOM 929 N N . GLU A 1 121 ? 12.678 6.942 -27.709 1.00 87.88 121 GLU A N 1
ATOM 930 C CA . GLU A 1 121 ? 12.149 5.610 -27.390 1.00 87.88 121 GLU A CA 1
ATOM 931 C C . GLU A 1 121 ? 11.885 5.449 -25.888 1.00 87.88 121 GLU A C 1
ATOM 933 O O . GLU A 1 121 ? 10.842 4.936 -25.474 1.00 87.88 121 GLU A O 1
ATOM 938 N N . THR A 1 122 ? 12.811 5.932 -25.054 1.00 84.00 122 THR A N 1
ATOM 939 C CA . THR A 1 122 ? 12.657 5.933 -23.593 1.00 84.00 122 THR A CA 1
ATOM 940 C C . THR A 1 122 ? 11.475 6.805 -23.158 1.00 84.00 122 THR A C 1
ATOM 942 O O . THR A 1 122 ? 10.708 6.409 -22.279 1.00 84.00 122 THR A O 1
ATOM 945 N N . ASP A 1 123 ? 11.317 7.986 -23.758 1.00 83.12 123 ASP A N 1
ATOM 946 C CA . ASP A 1 123 ? 10.209 8.909 -23.498 1.00 83.12 123 ASP A CA 1
ATOM 947 C C . ASP A 1 123 ? 8.869 8.329 -23.975 1.00 83.12 123 ASP A C 1
ATOM 949 O O . ASP A 1 123 ? 7.870 8.443 -23.265 1.00 83.12 123 ASP A O 1
ATOM 953 N N . TYR A 1 124 ? 8.843 7.666 -25.135 1.00 90.62 124 TYR A N 1
ATOM 954 C CA . TYR A 1 124 ? 7.658 6.989 -25.662 1.00 90.62 124 TYR A CA 1
ATOM 955 C C . TYR A 1 124 ? 7.190 5.877 -24.721 1.00 90.62 124 TYR A C 1
ATOM 957 O O . TYR A 1 124 ? 6.038 5.882 -24.285 1.00 90.62 124 TYR A O 1
ATOM 965 N N . MET A 1 125 ? 8.098 4.981 -24.319 1.00 90.44 125 MET A N 1
ATOM 966 C CA . MET A 1 125 ? 7.790 3.934 -23.344 1.00 90.44 125 MET A CA 1
ATOM 967 C C . MET A 1 125 ? 7.343 4.516 -22.000 1.00 90.44 125 MET A C 1
ATOM 969 O O . MET A 1 125 ? 6.400 3.994 -21.414 1.00 90.44 125 MET A O 1
ATOM 973 N N . ARG A 1 126 ? 7.958 5.610 -21.521 1.00 84.25 126 ARG A N 1
ATOM 974 C CA . ARG A 1 126 ? 7.522 6.293 -20.290 1.00 84.25 126 ARG A CA 1
ATOM 975 C C . ARG A 1 126 ? 6.064 6.742 -20.377 1.00 84.25 126 ARG A C 1
ATOM 977 O O . ARG A 1 126 ? 5.318 6.463 -19.451 1.00 84.25 126 ARG A O 1
ATOM 984 N N . ARG A 1 127 ? 5.656 7.396 -21.469 1.00 84.06 127 ARG A N 1
ATOM 985 C CA . ARG A 1 127 ? 4.263 7.847 -21.646 1.00 84.06 127 ARG A CA 1
ATOM 986 C C . ARG A 1 127 ? 3.295 6.672 -21.704 1.00 84.06 127 ARG A C 1
ATOM 988 O O . ARG A 1 127 ? 2.257 6.700 -21.063 1.00 84.06 127 ARG A O 1
ATOM 995 N N . LEU A 1 128 ? 3.655 5.599 -22.410 1.00 83.44 128 LEU A N 1
ATOM 996 C CA . LEU A 1 128 ? 2.829 4.389 -22.432 1.00 83.44 128 LEU A CA 1
ATOM 997 C C . LEU A 1 128 ? 2.655 3.781 -21.029 1.00 83.44 128 LEU A C 1
ATOM 999 O O . LEU A 1 128 ? 1.585 3.268 -20.714 1.00 83.44 128 LEU A O 1
ATOM 1003 N N . LEU A 1 129 ? 3.687 3.857 -20.183 1.00 79.69 129 LEU A N 1
ATOM 1004 C CA . LEU A 1 129 ? 3.662 3.365 -18.801 1.00 79.69 129 LEU A CA 1
ATOM 1005 C C . LEU A 1 129 ? 2.752 4.174 -17.867 1.00 79.69 129 LEU A C 1
ATOM 1007 O O . LEU A 1 129 ? 2.469 3.699 -16.770 1.00 79.69 129 LEU A O 1
ATOM 1011 N N . GLU A 1 130 ? 2.301 5.364 -18.270 1.00 70.81 130 GLU A N 1
ATOM 1012 C CA . GLU A 1 130 ? 1.343 6.162 -17.494 1.00 70.81 130 GLU A CA 1
ATOM 1013 C C . GLU A 1 130 ? -0.082 5.600 -17.589 1.00 70.81 130 GLU A C 1
ATOM 1015 O O . GLU A 1 130 ? -0.862 5.762 -16.654 1.00 70.81 130 GLU A O 1
ATOM 1020 N N . GLU A 1 131 ? -0.417 4.904 -18.682 1.00 63.53 131 GLU A N 1
ATOM 1021 C CA . GLU A 1 131 ? -1.805 4.523 -18.989 1.00 63.53 131 GLU A CA 1
ATOM 1022 C C . GLU A 1 131 ? -2.006 3.027 -19.257 1.00 63.53 131 GLU A C 1
ATOM 1024 O O . GLU A 1 131 ? -3.143 2.551 -19.339 1.00 63.53 131 GLU A O 1
ATOM 1029 N N . HIS A 1 132 ? -0.930 2.258 -19.433 1.00 71.88 132 HIS A N 1
ATOM 1030 C CA . HIS A 1 132 ? -1.034 0.890 -19.929 1.00 71.88 132 HIS A CA 1
ATOM 1031 C C . HIS A 1 132 ? -0.217 -0.128 -19.133 1.00 71.88 132 HIS A C 1
ATOM 1033 O O . HIS A 1 132 ? 0.868 0.142 -18.617 1.00 71.88 132 HIS A O 1
ATOM 1039 N N . SER A 1 133 ? -0.735 -1.361 -19.082 1.00 70.81 133 SER A N 1
ATOM 1040 C CA . SER A 1 133 ? -0.043 -2.493 -18.464 1.00 70.81 133 SER A CA 1
ATOM 1041 C C . SER A 1 133 ? 1.197 -2.894 -19.267 1.00 70.81 133 SER A C 1
ATOM 1043 O O . SER A 1 133 ? 1.257 -2.723 -20.485 1.00 70.81 133 SER A O 1
ATOM 1045 N N . PHE A 1 134 ? 2.192 -3.494 -18.608 1.00 79.69 134 PHE A N 1
ATOM 1046 C CA . PHE A 1 134 ? 3.429 -3.900 -19.290 1.00 79.69 134 PHE A CA 1
ATOM 1047 C C . PHE A 1 134 ? 3.171 -4.892 -20.424 1.00 79.69 134 PHE A C 1
ATOM 1049 O O . PHE A 1 134 ? 3.803 -4.797 -21.470 1.00 79.69 134 PHE A O 1
ATOM 1056 N N . ASP A 1 135 ? 2.242 -5.830 -20.226 1.00 78.81 135 ASP A N 1
ATOM 1057 C CA . ASP A 1 135 ? 1.879 -6.811 -21.249 1.00 78.81 135 ASP A CA 1
ATOM 1058 C C . ASP A 1 135 ? 1.229 -6.142 -22.463 1.00 78.81 135 ASP A C 1
ATOM 1060 O O . ASP A 1 135 ? 1.571 -6.474 -23.597 1.00 78.81 135 ASP A O 1
ATOM 1064 N N . TYR A 1 136 ? 0.361 -5.148 -22.242 1.00 82.69 136 TYR A N 1
ATOM 1065 C CA . TYR A 1 136 ? -0.203 -4.356 -23.332 1.00 82.69 136 TYR A CA 1
ATOM 1066 C C . TYR A 1 136 ? 0.890 -3.619 -24.109 1.00 82.69 136 TYR A C 1
ATOM 1068 O O . TYR A 1 136 ? 0.927 -3.704 -25.333 1.00 82.69 136 TYR A O 1
ATOM 1076 N N . ILE A 1 137 ? 1.808 -2.947 -23.407 1.00 86.75 137 ILE A N 1
ATOM 1077 C CA . ILE A 1 137 ? 2.904 -2.190 -24.024 1.00 86.75 137 ILE A CA 1
ATOM 1078 C C . ILE A 1 137 ? 3.791 -3.115 -24.856 1.00 86.75 137 ILE A C 1
ATOM 1080 O O . ILE A 1 137 ? 4.023 -2.844 -26.027 1.00 86.75 137 ILE A O 1
ATOM 1084 N N . ILE A 1 138 ? 4.236 -4.242 -24.296 1.00 91.56 138 ILE A N 1
ATOM 1085 C CA . ILE A 1 138 ? 5.087 -5.207 -25.008 1.00 91.56 138 ILE A CA 1
ATOM 1086 C C . ILE A 1 138 ? 4.379 -5.749 -26.253 1.00 91.56 138 ILE A C 1
ATOM 1088 O O . ILE A 1 138 ? 4.975 -5.808 -27.329 1.00 91.56 138 ILE A O 1
ATOM 1092 N N . ASN A 1 139 ? 3.106 -6.132 -26.127 1.00 90.88 139 ASN A N 1
ATOM 1093 C CA . ASN A 1 139 ? 2.332 -6.645 -27.256 1.00 90.88 139 ASN A CA 1
ATOM 1094 C C . ASN A 1 139 ? 2.121 -5.575 -28.332 1.00 90.88 139 ASN A C 1
ATOM 1096 O O . ASN A 1 139 ? 2.207 -5.881 -29.520 1.00 90.88 139 ASN A O 1
ATOM 1100 N N . ARG A 1 140 ? 1.889 -4.323 -27.927 1.00 93.19 140 ARG A N 1
ATOM 1101 C CA . ARG A 1 140 ? 1.763 -3.177 -28.828 1.00 93.19 140 ARG A CA 1
ATOM 1102 C C . ARG A 1 140 ? 3.064 -2.916 -29.586 1.00 93.19 140 ARG A C 1
ATOM 1104 O O . ARG A 1 140 ? 3.030 -2.895 -30.809 1.00 93.19 140 ARG A O 1
ATOM 1111 N N . LEU A 1 141 ? 4.199 -2.810 -28.893 1.00 94.12 141 LEU A N 1
ATOM 1112 C CA . LEU A 1 141 ? 5.504 -2.541 -29.513 1.00 94.12 141 LEU A CA 1
ATOM 1113 C C . LEU A 1 141 ? 5.901 -3.631 -30.521 1.00 94.12 141 LEU A C 1
ATOM 1115 O O . LEU A 1 141 ? 6.366 -3.332 -31.616 1.00 94.12 141 LEU A O 1
ATOM 1119 N N . ARG A 1 142 ? 5.639 -4.904 -30.201 1.00 94.25 142 ARG A N 1
ATOM 1120 C CA . ARG A 1 142 ? 5.873 -6.030 -31.125 1.00 94.25 142 ARG A CA 1
ATOM 1121 C C . ARG A 1 142 ? 4.942 -6.029 -32.336 1.00 94.25 142 ARG A C 1
ATOM 1123 O O . ARG A 1 142 ? 5.300 -6.570 -33.376 1.00 94.25 142 ARG A O 1
ATOM 1130 N N . LYS A 1 143 ? 3.739 -5.472 -32.194 1.00 93.81 143 LYS A N 1
ATOM 1131 C CA . LYS A 1 143 ? 2.764 -5.347 -33.283 1.00 93.81 143 LYS A CA 1
ATOM 1132 C C . LYS A 1 143 ? 3.069 -4.151 -34.189 1.00 93.81 143 LYS A C 1
ATOM 1134 O O . LYS A 1 143 ? 2.780 -4.224 -35.377 1.00 93.81 143 LYS A O 1
ATOM 1139 N N . GLU A 1 144 ? 3.629 -3.079 -33.632 1.00 92.50 144 GLU A N 1
ATOM 1140 C CA . GLU A 1 144 ? 4.056 -1.878 -34.365 1.00 92.50 144 GLU A CA 1
ATOM 1141 C C . GLU A 1 144 ? 5.296 -2.143 -35.239 1.00 92.50 144 GLU A C 1
ATOM 1143 O O . GLU A 1 144 ? 5.401 -1.570 -36.318 1.00 92.50 144 GLU A O 1
ATOM 1148 N N . ASP A 1 145 ? 6.174 -3.071 -34.837 1.00 89.06 145 ASP A N 1
ATOM 1149 C CA . ASP A 1 145 ? 7.330 -3.523 -35.630 1.00 89.06 145 ASP A CA 1
ATOM 1150 C C . ASP A 1 145 ? 7.398 -5.065 -35.723 1.00 89.06 145 ASP A C 1
ATOM 1152 O O . ASP A 1 145 ? 8.199 -5.709 -35.034 1.00 89.06 145 ASP A O 1
ATOM 1156 N N . PRO A 1 146 ? 6.570 -5.695 -36.585 1.00 87.50 146 PRO A N 1
ATOM 1157 C CA . PRO A 1 146 ? 6.568 -7.150 -36.771 1.00 87.50 146 PRO A CA 1
ATOM 1158 C C . PRO A 1 146 ? 7.884 -7.694 -37.335 1.00 87.50 146 PRO A C 1
ATOM 1160 O O . PRO A 1 146 ? 8.231 -8.850 -37.098 1.00 87.50 146 PRO A O 1
ATOM 1163 N N . THR A 1 147 ? 8.617 -6.861 -38.078 1.00 88.62 147 THR A N 1
ATOM 1164 C CA . THR A 1 147 ? 9.912 -7.186 -38.687 1.00 88.62 147 THR A CA 1
ATOM 1165 C C . THR A 1 147 ? 11.057 -7.262 -37.685 1.00 88.62 147 THR A C 1
ATOM 1167 O O . THR A 1 147 ? 12.137 -7.721 -38.047 1.00 88.62 147 THR A O 1
ATOM 1170 N N . ARG A 1 148 ? 10.827 -6.839 -36.433 1.00 87.81 148 ARG A N 1
ATOM 1171 C CA . ARG A 1 148 ? 11.847 -6.722 -35.383 1.00 87.81 148 ARG A CA 1
ATOM 1172 C C . ARG A 1 148 ? 13.079 -5.931 -35.827 1.00 87.81 148 ARG A C 1
ATOM 1174 O O . ARG A 1 148 ? 14.214 -6.282 -35.517 1.00 87.81 148 ARG A O 1
ATOM 1181 N N . SER A 1 149 ? 12.830 -4.871 -36.585 1.00 85.75 149 SER A N 1
ATOM 1182 C CA . SER A 1 149 ? 13.862 -4.006 -37.155 1.00 85.75 149 SER A CA 1
ATOM 1183 C C . SER A 1 149 ? 14.418 -3.006 -36.135 1.00 85.75 149 SER A C 1
ATOM 1185 O O . SER A 1 149 ? 15.534 -2.517 -36.282 1.00 85.75 149 SER A O 1
ATOM 1187 N N . SER A 1 150 ? 13.657 -2.729 -35.076 1.00 89.00 150 SER A N 1
ATOM 1188 C CA . SER A 1 150 ? 13.972 -1.771 -34.020 1.00 89.00 150 SER A CA 1
ATOM 1189 C C . SER A 1 150 ? 14.181 -2.447 -32.666 1.00 89.00 150 SER A C 1
ATOM 1191 O O . SER A 1 150 ? 13.608 -3.502 -32.366 1.00 89.00 150 SER A O 1
ATOM 1193 N N . LYS A 1 151 ? 14.929 -1.771 -31.786 1.00 89.50 151 LYS A N 1
ATOM 1194 C CA . LYS A 1 151 ? 15.127 -2.193 -30.394 1.00 89.50 151 LYS A CA 1
ATOM 1195 C C . LYS A 1 151 ? 13.807 -2.314 -29.620 1.00 89.50 151 LYS A C 1
ATOM 1197 O O . LYS A 1 151 ? 13.683 -3.187 -28.760 1.00 89.50 151 LYS A O 1
ATOM 1202 N N . LEU A 1 152 ? 12.806 -1.488 -29.942 1.00 91.69 152 LEU A N 1
ATOM 1203 C CA . LEU A 1 152 ? 11.488 -1.489 -29.292 1.00 91.69 152 LEU A CA 1
ATOM 1204 C C . LEU A 1 152 ? 10.752 -2.834 -29.404 1.00 91.69 152 LEU A C 1
ATOM 1206 O O . LEU A 1 152 ? 10.049 -3.232 -28.473 1.00 91.69 152 LEU A O 1
ATOM 1210 N N . SER A 1 153 ? 10.948 -3.574 -30.496 1.00 92.44 153 SER A N 1
ATOM 1211 C CA . SER A 1 153 ? 10.340 -4.901 -30.683 1.00 92.44 153 SER A CA 1
ATOM 1212 C C . SER A 1 153 ? 10.862 -5.957 -29.689 1.00 92.44 153 SER A C 1
ATOM 1214 O O . SER A 1 153 ? 10.188 -6.955 -29.401 1.00 92.44 153 SER A O 1
ATOM 1216 N N . PHE A 1 154 ? 12.039 -5.709 -29.106 1.00 91.38 154 PHE A N 1
ATOM 1217 C CA . PHE A 1 154 ? 12.709 -6.574 -28.138 1.00 91.38 154 PHE A CA 1
ATOM 1218 C C . PHE A 1 154 ? 12.499 -6.137 -26.686 1.00 91.38 154 PHE A C 1
ATOM 1220 O O . PHE A 1 154 ? 13.095 -6.727 -25.784 1.00 91.38 154 PHE A O 1
ATOM 1227 N N . VAL A 1 155 ? 11.626 -5.153 -26.437 1.00 90.38 155 VAL A N 1
ATOM 1228 C CA . VAL A 1 155 ? 11.309 -4.699 -25.080 1.00 90.38 155 VAL A CA 1
ATOM 1229 C C . VAL A 1 155 ? 10.785 -5.859 -24.243 1.00 90.38 155 VAL A C 1
ATOM 1231 O O . VAL A 1 155 ? 9.846 -6.579 -24.609 1.00 90.38 155 VAL A O 1
ATOM 1234 N N . ILE A 1 156 ? 11.393 -6.019 -23.073 1.00 85.50 156 ILE A N 1
ATOM 1235 C CA . ILE A 1 156 ? 10.947 -6.952 -22.046 1.00 85.50 156 ILE A CA 1
ATOM 1236 C C . ILE A 1 156 ? 10.464 -6.187 -20.817 1.00 85.50 156 ILE A C 1
ATOM 1238 O O . ILE A 1 156 ? 10.801 -5.025 -20.594 1.00 85.50 156 ILE A O 1
ATOM 1242 N N . LYS A 1 157 ? 9.703 -6.862 -19.947 1.00 78.38 157 LYS A N 1
ATOM 1243 C CA . LYS A 1 157 ? 9.169 -6.242 -18.721 1.00 78.38 157 LYS A CA 1
ATOM 1244 C C . LYS A 1 157 ? 10.264 -5.607 -17.849 1.00 78.38 157 LYS A C 1
ATOM 1246 O O . LYS A 1 157 ? 9.987 -4.668 -17.113 1.00 78.38 157 LYS A O 1
ATOM 1251 N N . SER A 1 158 ? 11.497 -6.114 -17.906 1.00 71.81 158 SER A N 1
ATOM 1252 C CA . SER A 1 158 ? 12.626 -5.550 -17.154 1.00 71.81 158 SER A CA 1
ATOM 1253 C C . SER A 1 158 ? 12.998 -4.140 -17.621 1.00 71.81 158 SER A C 1
ATOM 1255 O O . SER A 1 158 ? 13.304 -3.298 -16.781 1.00 71.81 158 SER A O 1
ATOM 1257 N N . ASP A 1 159 ? 12.908 -3.858 -18.920 1.00 82.38 159 ASP A N 1
ATOM 1258 C CA . ASP A 1 159 ? 13.242 -2.547 -19.485 1.00 82.38 159 ASP A CA 1
ATOM 1259 C C . ASP A 1 159 ? 12.240 -1.484 -19.039 1.00 82.38 159 ASP A C 1
ATOM 1261 O O . ASP A 1 159 ? 12.621 -0.451 -18.490 1.00 82.38 159 ASP A O 1
ATOM 1265 N N . LEU A 1 160 ? 10.947 -1.790 -19.167 1.00 80.94 160 LEU A N 1
ATOM 1266 C CA . LEU A 1 160 ? 9.855 -0.922 -18.725 1.00 80.94 160 LEU A CA 1
ATOM 1267 C C . LEU A 1 160 ? 9.961 -0.579 -17.232 1.00 80.94 160 LEU A C 1
ATOM 1269 O O . LEU A 1 160 ? 9.744 0.558 -16.819 1.00 80.94 160 LEU A O 1
ATOM 1273 N N . ARG A 1 161 ? 10.374 -1.543 -16.406 1.00 66.69 161 ARG A N 1
ATOM 1274 C CA . ARG A 1 161 ? 10.573 -1.328 -14.966 1.00 66.69 161 ARG A CA 1
ATOM 1275 C C . ARG A 1 161 ? 11.814 -0.500 -14.645 1.00 66.69 161 ARG A C 1
ATOM 1277 O O . ARG A 1 161 ? 11.783 0.272 -13.692 1.00 66.69 161 ARG A O 1
ATOM 1284 N N . ASN A 1 162 ? 12.887 -0.625 -15.427 1.00 71.94 162 ASN A N 1
ATOM 1285 C CA . ASN A 1 162 ? 14.052 0.253 -15.301 1.00 71.94 162 ASN A CA 1
ATOM 1286 C C . ASN A 1 162 ? 13.685 1.703 -15.635 1.00 71.94 162 ASN A C 1
ATOM 1288 O O . ASN A 1 162 ? 14.181 2.618 -14.985 1.00 71.94 162 ASN A O 1
ATOM 1292 N N . ILE A 1 163 ? 12.779 1.913 -16.594 1.00 77.88 163 ILE A N 1
ATOM 1293 C CA . ILE A 1 163 ? 12.219 3.232 -16.907 1.00 77.88 163 ILE A CA 1
ATOM 1294 C C . ILE A 1 163 ? 11.401 3.748 -15.714 1.00 77.88 163 ILE A C 1
ATOM 1296 O O . ILE A 1 163 ? 11.695 4.834 -15.219 1.00 77.88 163 ILE A O 1
ATOM 1300 N N . VAL A 1 164 ? 10.475 2.950 -15.168 1.00 70.38 164 VAL A N 1
ATOM 1301 C CA . VAL A 1 164 ? 9.717 3.279 -13.938 1.00 70.38 164 VAL A CA 1
ATOM 1302 C C . VAL A 1 164 ? 10.649 3.715 -12.802 1.00 70.38 164 VAL A C 1
ATOM 1304 O O . VAL A 1 164 ? 10.463 4.786 -12.225 1.00 70.38 164 VAL A O 1
ATOM 1307 N N . ALA A 1 165 ? 11.691 2.928 -12.518 1.00 64.31 165 ALA A N 1
ATOM 1308 C CA . ALA A 1 165 ? 12.659 3.231 -11.468 1.00 64.31 165 ALA A CA 1
ATOM 1309 C C . ALA A 1 165 ? 13.477 4.501 -11.769 1.00 64.31 165 ALA A C 1
ATOM 1311 O O . ALA A 1 165 ? 13.631 5.357 -10.898 1.00 64.31 165 ALA A O 1
ATOM 1312 N N . ARG A 1 166 ? 13.969 4.656 -13.007 1.00 69.62 166 ARG A N 1
ATOM 1313 C CA . ARG A 1 166 ? 14.763 5.816 -13.454 1.00 69.62 166 ARG A CA 1
ATOM 1314 C C . ARG A 1 166 ? 13.987 7.123 -13.331 1.00 69.62 166 ARG A C 1
ATOM 1316 O O . ARG A 1 166 ? 14.568 8.133 -12.944 1.00 69.62 166 ARG A O 1
ATOM 1323 N N . PHE A 1 167 ? 12.696 7.102 -13.648 1.00 73.00 167 PHE A N 1
ATOM 1324 C CA . PHE A 1 167 ? 11.829 8.281 -13.599 1.00 73.00 167 PHE A CA 1
ATOM 1325 C C . PHE A 1 167 ? 11.069 8.422 -12.279 1.00 73.00 167 PHE A C 1
ATOM 1327 O O . PHE A 1 167 ? 10.216 9.297 -12.174 1.00 73.00 167 PHE A O 1
ATOM 1334 N N . LYS A 1 168 ? 11.399 7.604 -11.264 1.00 67.00 168 LYS A N 1
ATOM 1335 C CA . LYS A 1 168 ? 10.745 7.599 -9.944 1.00 67.00 168 LYS A CA 1
ATOM 1336 C C . LYS A 1 168 ? 9.219 7.566 -10.058 1.00 67.00 168 LYS A C 1
ATOM 1338 O O . LYS A 1 168 ? 8.517 8.266 -9.333 1.00 67.00 168 LYS A O 1
ATOM 1343 N N . MET A 1 169 ? 8.709 6.782 -11.003 1.00 71.62 169 MET A N 1
ATOM 1344 C CA . MET A 1 169 ? 7.273 6.572 -11.114 1.00 71.62 169 MET A CA 1
ATOM 1345 C C . MET A 1 169 ? 6.800 5.841 -9.851 1.00 71.62 169 MET A C 1
ATOM 1347 O O . MET A 1 169 ? 7.524 5.000 -9.312 1.00 71.62 169 MET A O 1
ATOM 1351 N N . SER A 1 170 ? 5.599 6.179 -9.382 1.00 74.25 170 SER A N 1
ATOM 1352 C CA . SER A 1 170 ? 5.002 5.627 -8.160 1.00 74.25 170 SER A CA 1
ATOM 1353 C C . SER A 1 170 ? 3.893 4.651 -8.560 1.00 74.25 170 SER A C 1
ATOM 1355 O O . SER A 1 170 ? 2.738 5.073 -8.643 1.00 74.25 170 SER A O 1
ATOM 1357 N N . PRO A 1 171 ? 4.215 3.396 -8.938 1.00 81.50 171 PRO A N 1
ATOM 1358 C CA . PRO A 1 171 ? 3.213 2.497 -9.480 1.00 81.50 171 PRO A CA 1
ATOM 1359 C C . PRO A 1 171 ? 2.191 2.116 -8.412 1.00 81.50 171 PRO A C 1
ATOM 1361 O O . PRO A 1 171 ? 2.535 1.797 -7.269 1.00 81.50 171 PRO A O 1
ATOM 1364 N N . VAL A 1 172 ? 0.934 2.123 -8.841 1.00 86.50 172 VAL A N 1
ATOM 1365 C CA . VAL A 1 172 ? -0.221 1.668 -8.076 1.00 86.50 172 VAL A CA 1
ATOM 1366 C C . VAL A 1 172 ? -0.654 0.322 -8.648 1.00 86.50 172 VAL A C 1
ATOM 1368 O O . VAL A 1 172 ? -0.812 0.179 -9.859 1.00 86.50 172 VAL A O 1
ATOM 1371 N N . VAL A 1 173 ? -0.807 -0.683 -7.789 1.00 90.25 173 VAL A N 1
ATOM 1372 C CA . VAL A 1 173 ? -1.237 -2.032 -8.176 1.00 90.25 173 VAL A CA 1
ATOM 1373 C C . VAL A 1 173 ? -2.592 -2.305 -7.538 1.00 90.25 173 VAL A C 1
ATOM 1375 O O . VAL A 1 173 ? -2.708 -2.321 -6.312 1.00 90.25 173 VAL A O 1
ATOM 1378 N N . ILE A 1 174 ? -3.603 -2.523 -8.380 1.00 91.81 174 ILE A N 1
ATOM 1379 C CA . ILE A 1 174 ? -4.970 -2.869 -7.981 1.00 91.81 174 ILE A CA 1
ATOM 1380 C C . ILE A 1 174 ? -5.429 -4.022 -8.878 1.00 91.81 174 ILE A C 1
ATOM 1382 O O . ILE A 1 174 ? -5.472 -3.877 -10.100 1.00 91.81 174 ILE A O 1
ATOM 1386 N N . THR A 1 175 ? -5.724 -5.184 -8.293 1.00 93.12 175 THR A N 1
ATOM 1387 C CA . THR A 1 175 ? -6.225 -6.355 -9.036 1.00 93.12 175 THR A CA 1
ATOM 1388 C C . THR A 1 175 ? -7.760 -6.356 -9.087 1.00 93.12 175 THR A C 1
ATOM 1390 O O . THR A 1 175 ? -8.394 -5.681 -8.274 1.00 93.12 175 THR A O 1
ATOM 1393 N N . PRO A 1 176 ? -8.403 -7.125 -9.988 1.00 94.12 176 PRO A N 1
ATOM 1394 C CA . PRO A 1 176 ? -9.864 -7.254 -10.001 1.00 94.12 176 PRO A CA 1
ATOM 1395 C C . PRO A 1 176 ? -10.443 -7.691 -8.646 1.00 94.12 176 PRO A C 1
ATOM 1397 O O . PRO A 1 176 ? -11.380 -7.071 -8.150 1.00 94.12 176 PRO A O 1
ATOM 1400 N N . THR A 1 177 ? -9.811 -8.671 -7.995 1.00 94.25 177 THR A N 1
ATOM 1401 C CA . THR A 1 177 ? -10.158 -9.149 -6.647 1.00 94.25 177 THR A CA 1
ATOM 1402 C C . THR A 1 177 ? -10.130 -8.020 -5.609 1.00 94.25 177 THR A C 1
ATOM 1404 O O . THR A 1 177 ? -11.029 -7.897 -4.778 1.00 94.25 177 THR A O 1
ATOM 1407 N N . MET A 1 178 ? -9.132 -7.135 -5.681 1.00 95.44 178 MET A N 1
ATOM 1408 C CA . MET A 1 178 ? -9.056 -5.965 -4.804 1.00 95.44 178 MET A CA 1
ATOM 1409 C C . MET A 1 178 ? -10.192 -4.968 -5.041 1.00 95.44 178 MET A C 1
ATOM 1411 O O . MET A 1 178 ? -10.723 -4.413 -4.081 1.00 95.44 178 MET A O 1
ATOM 1415 N N . VAL A 1 179 ? -10.584 -4.750 -6.302 1.00 94.31 179 VAL A N 1
ATOM 1416 C CA . VAL A 1 179 ? -11.724 -3.885 -6.645 1.00 94.31 179 VAL A CA 1
ATOM 1417 C C . VAL A 1 179 ? -13.019 -4.444 -6.057 1.00 94.31 179 VAL A C 1
ATOM 1419 O O . VAL A 1 179 ? -13.828 -3.682 -5.530 1.00 94.31 179 VAL A O 1
ATOM 1422 N N . GLU A 1 180 ? -13.218 -5.761 -6.097 1.00 94.56 180 GLU A N 1
ATOM 1423 C CA . GLU A 1 180 ? -14.378 -6.401 -5.464 1.00 94.56 180 GLU A CA 1
ATOM 1424 C C . GLU A 1 180 ? -14.391 -6.190 -3.945 1.00 94.56 180 GLU A C 1
ATOM 1426 O O . GLU A 1 180 ? -15.427 -5.838 -3.373 1.00 94.56 180 GLU A O 1
ATOM 1431 N N . TRP A 1 181 ? -13.241 -6.342 -3.283 1.00 94.44 181 TRP A N 1
ATOM 1432 C CA . TRP A 1 181 ? -13.123 -6.088 -1.846 1.00 94.44 181 TRP A CA 1
ATOM 1433 C C . TRP A 1 181 ? -13.345 -4.620 -1.485 1.00 94.44 181 TRP A C 1
ATOM 1435 O O . TRP A 1 181 ? -14.033 -4.346 -0.502 1.00 94.44 181 TRP A O 1
ATOM 1445 N N . LEU A 1 182 ? -12.827 -3.682 -2.285 1.00 91.12 182 LEU A N 1
ATOM 1446 C CA . LEU A 1 182 ? -13.100 -2.251 -2.139 1.00 91.12 182 LEU A CA 1
ATOM 1447 C C . LEU A 1 182 ? -14.604 -1.987 -2.186 1.00 91.12 182 LEU A C 1
ATOM 1449 O O . LEU A 1 182 ? -15.163 -1.487 -1.213 1.00 91.12 182 LEU A O 1
ATOM 1453 N N . LYS A 1 183 ? -15.273 -2.419 -3.259 1.00 91.25 183 LYS A N 1
ATOM 1454 C CA . LYS A 1 183 ? -16.717 -2.218 -3.449 1.00 91.25 183 LYS A CA 1
ATOM 1455 C C . LYS A 1 183 ? -17.547 -2.753 -2.291 1.00 91.25 183 LYS A C 1
ATOM 1457 O O . LYS A 1 183 ? -18.519 -2.121 -1.887 1.00 91.25 183 LYS A O 1
ATOM 1462 N N . LYS A 1 184 ? -17.170 -3.915 -1.755 1.00 91.31 184 LYS A N 1
ATOM 1463 C CA . LYS A 1 184 ? -17.950 -4.580 -0.713 1.00 91.31 184 LYS A CA 1
ATOM 1464 C C . LYS A 1 184 ? -17.685 -4.033 0.690 1.00 91.31 184 LYS A C 1
ATOM 1466 O O . LYS A 1 184 ? -18.609 -3.981 1.498 1.00 91.31 184 LYS A O 1
ATOM 1471 N N . TYR A 1 185 ? -16.447 -3.649 0.996 1.00 89.94 185 TYR A N 1
ATOM 1472 C CA . TYR A 1 185 ? -16.018 -3.454 2.384 1.00 89.94 185 TYR A CA 1
ATOM 1473 C C . TYR A 1 185 ? -15.497 -2.049 2.707 1.00 89.94 185 TYR A C 1
ATOM 1475 O O . TYR A 1 185 ? -15.413 -1.700 3.884 1.00 89.94 185 TYR A O 1
ATOM 1483 N N . SER A 1 186 ? -15.188 -1.205 1.715 1.00 83.94 186 SER A N 1
ATOM 1484 C CA . SER A 1 186 ? -14.566 0.100 1.986 1.00 83.94 186 SER A CA 1
ATOM 1485 C C . SER A 1 186 ? -15.505 1.126 2.622 1.00 83.94 186 SER A C 1
ATOM 1487 O O . SER A 1 186 ? -15.030 2.074 3.237 1.00 83.94 186 SER A O 1
ATOM 1489 N N . SER A 1 187 ? -16.827 0.970 2.491 1.00 79.81 187 SER A N 1
ATOM 1490 C CA . SER A 1 187 ? -17.815 1.931 3.009 1.00 79.81 187 SER A CA 1
ATOM 1491 C C . SER A 1 187 ? -17.709 2.131 4.525 1.00 79.81 187 SER A C 1
ATOM 1493 O O . SER A 1 187 ? -17.883 3.245 5.019 1.00 79.81 187 SER A O 1
ATOM 1495 N N . LYS A 1 188 ? -17.368 1.067 5.259 1.00 72.38 188 LYS A N 1
ATOM 1496 C CA . LYS A 1 188 ? -17.164 1.083 6.713 1.00 72.38 188 LYS A CA 1
ATOM 1497 C C . LYS A 1 188 ? -15.902 1.843 7.121 1.00 72.38 188 LYS A C 1
ATOM 1499 O O . LYS A 1 188 ? -15.908 2.547 8.123 1.00 72.38 188 LYS A O 1
ATOM 1504 N N . GLY A 1 189 ? -14.839 1.719 6.335 1.00 76.88 189 GLY A N 1
ATOM 1505 C CA . GLY A 1 189 ? -13.563 2.375 6.573 1.00 76.88 189 GLY A CA 1
ATOM 1506 C C . GLY A 1 189 ? -12.410 1.659 5.879 1.00 76.88 189 GLY A C 1
ATOM 1507 O O . GLY A 1 189 ? -12.540 0.515 5.440 1.00 76.88 189 GLY A O 1
ATOM 1508 N N . VAL A 1 190 ? -11.277 2.347 5.781 1.00 82.88 190 VAL A N 1
ATOM 1509 C CA . VAL A 1 190 ? -10.037 1.830 5.187 1.00 82.88 190 VAL A CA 1
ATOM 1510 C C . VAL A 1 190 ? -8.841 2.164 6.075 1.00 82.88 190 VAL A C 1
ATOM 1512 O O . VAL A 1 190 ? -8.851 3.177 6.776 1.00 82.88 190 VAL A O 1
ATOM 1515 N N . SER A 1 191 ? -7.793 1.343 6.039 1.00 83.00 191 SER A N 1
ATOM 1516 C CA . SER A 1 191 ? -6.501 1.685 6.645 1.00 83.00 191 SER A CA 1
ATOM 1517 C C . SER A 1 191 ? -5.397 1.749 5.599 1.00 83.00 191 SER A C 1
ATOM 1519 O O . SER A 1 191 ? -5.432 1.029 4.606 1.00 83.00 191 SER A O 1
ATOM 1521 N N . LEU A 1 192 ? -4.419 2.625 5.804 1.00 83.38 192 LEU A N 1
ATOM 1522 C CA . LEU A 1 192 ? -3.251 2.773 4.946 1.00 83.38 192 LEU A CA 1
ATOM 1523 C C . LEU A 1 192 ? -1.996 2.719 5.811 1.00 83.38 192 LEU A C 1
ATOM 1525 O O . LEU A 1 192 ? -1.856 3.487 6.757 1.00 83.38 192 LEU A O 1
ATOM 1529 N N . ASP A 1 193 ? -1.091 1.814 5.467 1.00 84.94 193 ASP A N 1
ATOM 1530 C CA . ASP A 1 193 ? 0.147 1.595 6.212 1.00 84.94 193 ASP A CA 1
ATOM 1531 C C . ASP A 1 193 ? 1.316 1.404 5.246 1.00 84.94 193 ASP A C 1
ATOM 1533 O O . ASP A 1 193 ? 1.138 0.780 4.191 1.00 84.94 193 ASP A O 1
ATOM 1537 N N . ASP A 1 194 ? 2.499 1.923 5.580 1.00 83.62 194 ASP A N 1
ATOM 1538 C CA . ASP A 1 194 ? 3.703 1.812 4.757 1.00 83.62 194 ASP A CA 1
ATOM 1539 C C . ASP A 1 194 ? 4.810 0.993 5.417 1.00 83.62 194 ASP A C 1
ATOM 1541 O O . ASP A 1 194 ? 4.998 0.956 6.627 1.00 83.62 194 ASP A O 1
ATOM 1545 N N . THR A 1 195 ? 5.586 0.298 4.589 1.00 80.88 195 THR A N 1
ATOM 1546 C CA . THR A 1 195 ? 6.683 -0.526 5.075 1.00 80.88 195 THR A CA 1
ATOM 1547 C C . THR A 1 195 ? 7.913 -0.446 4.187 1.00 80.88 195 THR A C 1
ATOM 1549 O O . THR A 1 195 ? 7.837 -0.292 2.965 1.00 80.88 195 THR A O 1
ATOM 1552 N N . PHE A 1 196 ? 9.074 -0.564 4.828 1.00 77.62 196 PHE A N 1
ATOM 1553 C CA . PHE A 1 196 ? 10.389 -0.534 4.193 1.00 77.62 196 PHE A CA 1
ATOM 1554 C C . PHE A 1 196 ? 10.958 -1.942 3.974 1.00 77.62 196 PHE A C 1
ATOM 1556 O O . PHE A 1 196 ? 10.452 -2.933 4.513 1.00 77.62 196 PHE A O 1
ATOM 1563 N N . HIS A 1 197 ? 12.073 -2.000 3.238 1.00 69.75 197 HIS A N 1
ATOM 1564 C CA . HIS A 1 197 ? 12.898 -3.197 3.012 1.00 69.75 197 HIS A CA 1
ATOM 1565 C C . HIS A 1 197 ? 12.191 -4.339 2.269 1.00 69.75 197 HIS A C 1
ATOM 1567 O O . HIS A 1 197 ? 12.540 -5.505 2.430 1.00 69.75 197 HIS A O 1
ATOM 1573 N N . THR A 1 198 ? 11.206 -4.011 1.436 1.00 67.12 198 THR A N 1
ATOM 1574 C CA . THR A 1 198 ? 10.544 -4.970 0.539 1.00 67.12 198 THR A CA 1
ATOM 1575 C C . THR A 1 198 ? 11.279 -5.132 -0.790 1.00 67.12 198 THR A C 1
ATOM 1577 O O . THR A 1 198 ? 11.063 -6.116 -1.494 1.00 67.12 198 THR A O 1
ATOM 1580 N N . THR A 1 199 ? 12.163 -4.191 -1.137 1.00 63.94 199 THR A N 1
ATOM 1581 C CA . THR A 1 199 ? 12.970 -4.238 -2.361 1.00 63.94 199 THR A CA 1
ATOM 1582 C C . THR A 1 199 ? 14.418 -3.849 -2.101 1.00 63.94 199 THR A C 1
ATOM 1584 O O . THR A 1 199 ? 14.708 -3.133 -1.143 1.00 63.94 199 THR A O 1
ATOM 1587 N N . ARG A 1 200 ? 15.308 -4.238 -3.026 1.00 62.56 200 ARG A N 1
ATOM 1588 C CA . ARG A 1 200 ? 16.712 -3.777 -3.060 1.00 62.56 200 ARG A CA 1
ATOM 1589 C C . ARG A 1 200 ? 16.864 -2.278 -3.340 1.00 62.56 200 ARG A C 1
ATOM 1591 O O . ARG A 1 200 ? 17.967 -1.744 -3.281 1.00 62.56 200 ARG A O 1
ATOM 1598 N N . TYR A 1 201 ? 15.778 -1.625 -3.743 1.00 70.25 201 TYR A N 1
ATOM 1599 C CA . TYR A 1 201 ? 15.731 -0.201 -4.034 1.00 70.25 201 TYR A CA 1
ATOM 1600 C C . TYR A 1 201 ? 15.265 0.556 -2.791 1.00 70.25 201 TYR A C 1
ATOM 1602 O O . TYR A 1 201 ? 14.581 0.004 -1.931 1.00 70.25 201 TYR A O 1
ATOM 1610 N N . ASN A 1 202 ? 15.578 1.850 -2.721 1.00 69.75 202 ASN A N 1
ATOM 1611 C CA . ASN A 1 202 ? 15.023 2.728 -1.694 1.00 69.75 202 ASN A CA 1
ATOM 1612 C C . ASN A 1 202 ? 13.554 3.071 -2.017 1.00 69.75 202 ASN A C 1
ATOM 1614 O O . ASN A 1 202 ? 13.228 4.209 -2.343 1.00 69.75 202 ASN A O 1
ATOM 1618 N N . MET A 1 203 ? 12.695 2.049 -2.025 1.00 75.12 203 MET A N 1
ATOM 1619 C CA . MET A 1 203 ? 11.255 2.135 -2.243 1.00 75.12 203 MET A CA 1
ATOM 1620 C C . MET A 1 203 ? 10.520 1.572 -1.036 1.00 75.12 203 MET A C 1
ATOM 1622 O O . MET A 1 203 ? 10.875 0.515 -0.512 1.00 75.12 203 MET A O 1
ATOM 1626 N N . LYS A 1 204 ? 9.468 2.275 -0.630 1.00 84.00 204 LYS A N 1
ATOM 1627 C CA . LYS A 1 204 ? 8.505 1.807 0.353 1.00 84.00 204 LYS A CA 1
ATOM 1628 C C . LYS A 1 204 ? 7.295 1.198 -0.346 1.00 84.00 204 LYS A C 1
ATOM 1630 O O . LYS A 1 204 ? 6.929 1.614 -1.447 1.00 84.00 204 LYS A O 1
ATOM 1635 N N . LEU A 1 205 ? 6.665 0.246 0.329 1.00 87.31 205 LEU A N 1
ATOM 1636 C CA . LEU A 1 205 ? 5.378 -0.323 -0.050 1.00 87.31 205 LEU A CA 1
ATOM 1637 C C . LEU A 1 205 ? 4.317 0.200 0.916 1.00 87.31 205 LEU A C 1
ATOM 1639 O O . LEU A 1 205 ? 4.344 -0.164 2.087 1.00 87.31 205 LEU A O 1
ATOM 1643 N N . ALA A 1 206 ? 3.387 1.009 0.422 1.00 88.56 206 ALA A N 1
ATOM 1644 C CA . ALA A 1 206 ? 2.157 1.341 1.123 1.00 88.56 206 ALA A CA 1
ATOM 1645 C C . ALA A 1 206 ? 1.036 0.387 0.701 1.00 88.56 206 ALA A C 1
ATOM 1647 O O . ALA A 1 206 ? 0.926 0.004 -0.465 1.00 88.56 206 ALA A O 1
ATOM 1648 N N . THR A 1 207 ? 0.224 -0.039 1.661 1.00 90.25 207 THR A N 1
ATOM 1649 C CA . THR A 1 207 ? -0.898 -0.954 1.447 1.00 90.25 207 THR A CA 1
ATOM 1650 C C . THR A 1 207 ? -2.169 -0.339 1.998 1.00 90.25 207 THR A C 1
ATOM 1652 O O . THR A 1 207 ? -2.269 -0.098 3.199 1.00 90.25 207 THR A O 1
ATOM 1655 N N . LEU A 1 208 ? -3.136 -0.108 1.113 1.00 89.31 208 LEU A N 1
ATOM 1656 C CA . LEU A 1 208 ? -4.506 0.194 1.495 1.00 89.31 208 LEU A CA 1
ATOM 1657 C C . LEU A 1 208 ? -5.189 -1.123 1.857 1.00 89.31 208 LEU A C 1
ATOM 1659 O O . LEU A 1 208 ? -5.135 -2.074 1.079 1.00 89.31 208 LEU A O 1
ATOM 1663 N N . MET A 1 209 ? -5.835 -1.183 3.010 1.00 88.75 209 MET A N 1
ATOM 1664 C CA . MET A 1 209 ? -6.520 -2.358 3.529 1.00 88.75 209 MET A CA 1
ATOM 1665 C C . MET A 1 209 ? -7.990 -2.029 3.793 1.00 88.75 209 MET A C 1
ATOM 1667 O O . MET A 1 209 ? -8.335 -0.930 4.232 1.00 88.75 209 MET A O 1
ATOM 1671 N N . VAL A 1 210 ? -8.849 -3.016 3.565 1.00 88.75 210 VAL A N 1
ATOM 1672 C CA . VAL A 1 210 ? -10.246 -3.032 4.012 1.00 88.75 210 VAL A CA 1
ATOM 1673 C C . VAL A 1 210 ? -10.449 -4.184 4.985 1.00 88.75 210 VAL A C 1
ATOM 1675 O O . VAL A 1 210 ? -9.665 -5.137 5.010 1.00 88.75 210 VAL A O 1
ATOM 1678 N N . THR A 1 211 ? -11.518 -4.120 5.769 1.00 85.06 211 THR A N 1
ATOM 1679 C CA . THR A 1 211 ? -11.896 -5.206 6.671 1.00 85.06 211 THR A CA 1
ATOM 1680 C C . THR A 1 211 ? -13.248 -5.764 6.290 1.00 85.06 211 THR A C 1
ATOM 1682 O O . THR A 1 211 ? -14.214 -5.022 6.130 1.00 85.06 211 THR A O 1
ATOM 1685 N N . ASP A 1 212 ? -13.298 -7.080 6.104 1.00 84.50 212 ASP A N 1
ATOM 1686 C CA . ASP A 1 212 ? -14.547 -7.753 5.781 1.00 84.50 212 ASP A CA 1
ATOM 1687 C C . ASP A 1 212 ? -15.473 -7.888 6.997 1.00 84.50 212 ASP A C 1
ATOM 1689 O O . ASP A 1 212 ? -15.145 -7.519 8.120 1.00 84.50 212 ASP A O 1
ATOM 1693 N N . GLU A 1 213 ? -16.655 -8.461 6.782 1.00 80.00 213 GLU A N 1
ATOM 1694 C CA . GLU A 1 213 ? -17.661 -8.690 7.829 1.00 80.00 213 GLU A CA 1
ATOM 1695 C C . GLU A 1 213 ? -17.214 -9.650 8.947 1.00 80.00 213 GLU A C 1
ATOM 1697 O O . GLU A 1 213 ? -17.963 -9.880 9.892 1.00 80.00 213 GLU A O 1
ATOM 1702 N N . ARG A 1 214 ? -16.024 -10.249 8.840 1.00 74.06 214 ARG A N 1
ATOM 1703 C CA . ARG A 1 214 ? -15.468 -11.200 9.810 1.00 74.06 214 ARG A CA 1
ATOM 1704 C C . ARG A 1 214 ? -14.151 -10.713 10.407 1.00 74.06 214 ARG A C 1
ATOM 1706 O O . ARG A 1 214 ? -13.344 -11.532 10.857 1.00 74.06 214 ARG A O 1
ATOM 1713 N N . ASP A 1 215 ? -13.920 -9.405 10.371 1.00 72.44 215 ASP A N 1
ATOM 1714 C CA . ASP A 1 215 ? -12.730 -8.739 10.897 1.00 72.44 215 ASP A CA 1
ATOM 1715 C C . ASP A 1 215 ? -11.412 -9.220 10.262 1.00 72.44 215 ASP A C 1
ATOM 1717 O O . ASP A 1 215 ? -10.339 -9.173 10.878 1.00 72.44 215 ASP A O 1
ATOM 1721 N N . ARG A 1 216 ? -11.463 -9.721 9.019 1.00 78.31 216 ARG A N 1
ATOM 1722 C CA . ARG A 1 216 ? -10.264 -10.085 8.256 1.00 78.31 216 ARG A CA 1
ATOM 1723 C C . ARG A 1 216 ? -9.787 -8.879 7.465 1.00 78.31 216 ARG A C 1
ATOM 1725 O O . ARG A 1 216 ? -10.552 -8.269 6.727 1.00 78.31 216 ARG A O 1
ATOM 1732 N N . GLY A 1 217 ? -8.499 -8.574 7.582 1.00 84.25 217 GLY A N 1
ATOM 1733 C CA . GLY A 1 217 ? -7.848 -7.587 6.730 1.00 84.25 217 GLY A CA 1
ATOM 1734 C C . GLY A 1 217 ? -7.604 -8.107 5.328 1.00 84.25 217 GLY A C 1
ATOM 1735 O O . GLY A 1 217 ? -6.994 -9.166 5.165 1.00 84.25 217 GLY A O 1
ATOM 1736 N N . LEU A 1 218 ? -8.029 -7.335 4.337 1.00 89.81 218 LEU A N 1
ATOM 1737 C CA . LEU A 1 218 ? -7.874 -7.630 2.922 1.00 89.81 218 LEU A CA 1
ATOM 1738 C C . LEU A 1 218 ? -7.128 -6.470 2.246 1.00 89.81 218 LEU A C 1
ATOM 1740 O O . LEU A 1 218 ? -7.565 -5.324 2.382 1.00 89.81 218 LEU A O 1
ATOM 1744 N N . PRO A 1 219 ? -6.017 -6.725 1.533 1.00 93.12 219 PRO A N 1
ATOM 1745 C CA . PRO A 1 219 ? -5.323 -5.682 0.790 1.00 93.12 219 PRO A CA 1
ATOM 1746 C C . PRO A 1 219 ? -6.186 -5.225 -0.382 1.00 93.12 219 PRO A C 1
ATOM 1748 O O . PRO A 1 219 ? -6.601 -6.029 -1.206 1.00 93.12 219 PRO A O 1
ATOM 1751 N N . ALA A 1 220 ? -6.447 -3.930 -0.446 1.00 92.62 220 ALA A N 1
ATOM 1752 C CA . ALA A 1 220 ? -7.335 -3.280 -1.400 1.00 92.62 220 ALA A CA 1
ATOM 1753 C C . ALA A 1 220 ? -6.583 -2.488 -2.480 1.00 92.62 220 ALA A C 1
ATOM 1755 O O . ALA A 1 220 ? -7.116 -2.260 -3.561 1.00 92.62 220 ALA A O 1
ATOM 1756 N N . ALA A 1 221 ? -5.355 -2.054 -2.204 1.00 94.00 221 ALA A N 1
ATOM 1757 C CA . ALA A 1 221 ? -4.465 -1.469 -3.201 1.00 94.00 221 ALA A CA 1
ATOM 1758 C C . ALA A 1 221 ? -3.026 -1.433 -2.674 1.00 94.00 221 ALA A C 1
ATOM 1760 O O . ALA A 1 221 ? -2.801 -1.320 -1.466 1.00 94.00 221 ALA A O 1
ATOM 1761 N N . PHE A 1 222 ? -2.050 -1.466 -3.579 1.00 93.38 222 PHE A N 1
ATOM 1762 C CA . PHE A 1 222 ? -0.643 -1.257 -3.246 1.00 93.38 222 PHE A CA 1
ATOM 1763 C C . PHE A 1 222 ? -0.098 -0.012 -3.935 1.00 93.38 222 PHE A C 1
ATOM 1765 O O . PHE A 1 222 ? -0.336 0.198 -5.121 1.00 93.38 222 PHE A O 1
ATOM 1772 N N . LEU A 1 223 ? 0.695 0.770 -3.209 1.00 89.94 223 LEU A N 1
ATOM 1773 C CA . LEU A 1 223 ? 1.469 1.888 -3.736 1.00 89.94 223 LEU A CA 1
ATOM 1774 C C . LEU A 1 223 ? 2.948 1.627 -3.472 1.00 89.94 223 LEU A C 1
ATOM 1776 O O . LEU A 1 223 ? 3.368 1.437 -2.332 1.00 89.94 223 LEU A O 1
ATOM 1780 N N . LEU A 1 224 ? 3.754 1.655 -4.525 1.00 86.81 224 LEU A N 1
ATOM 1781 C CA . LEU A 1 224 ? 5.206 1.586 -4.420 1.00 86.81 224 LEU A CA 1
ATOM 1782 C C . LEU A 1 224 ? 5.769 2.981 -4.683 1.00 86.81 224 LEU A C 1
ATOM 1784 O O . LEU A 1 224 ? 5.588 3.529 -5.765 1.00 86.81 224 LEU A O 1
ATOM 1788 N N . SER A 1 225 ? 6.459 3.564 -3.706 1.00 82.81 225 SER A N 1
ATOM 1789 C CA . SER A 1 225 ? 7.071 4.889 -3.860 1.00 82.81 225 SER A CA 1
ATOM 1790 C C . SER A 1 225 ? 8.357 5.007 -3.050 1.00 82.81 225 SER A C 1
ATOM 1792 O O . SER A 1 225 ? 8.435 4.553 -1.911 1.00 82.81 225 SER A O 1
ATOM 1794 N N . GLY A 1 226 ? 9.381 5.636 -3.633 1.00 74.69 226 GLY A N 1
ATOM 1795 C CA . GLY A 1 226 ? 10.619 5.973 -2.919 1.00 74.69 226 GLY A CA 1
ATOM 1796 C C . GLY A 1 226 ? 10.506 7.192 -2.007 1.00 74.69 226 GLY A C 1
ATOM 1797 O O . GLY A 1 226 ? 11.330 7.364 -1.114 1.00 74.69 226 GLY A O 1
ATOM 1798 N N . THR A 1 227 ? 9.496 8.034 -2.219 1.00 75.00 227 THR A N 1
ATOM 1799 C CA . THR A 1 227 ? 9.317 9.307 -1.508 1.00 75.00 227 THR A CA 1
ATOM 1800 C C . THR A 1 227 ? 8.142 9.275 -0.539 1.00 75.00 227 THR A C 1
ATOM 1802 O O . THR A 1 227 ? 8.220 9.913 0.506 1.00 75.00 227 THR A O 1
ATOM 1805 N N . MET A 1 228 ? 7.097 8.500 -0.850 1.00 79.69 228 MET A N 1
ATOM 1806 C CA . MET A 1 228 ? 5.873 8.348 -0.052 1.00 79.69 228 MET A CA 1
ATOM 1807 C C . MET A 1 228 ? 5.299 9.695 0.425 1.00 79.69 228 MET A C 1
ATOM 1809 O O . MET A 1 228 ? 4.949 9.878 1.587 1.00 79.69 228 MET A O 1
ATOM 1813 N N . THR A 1 229 ? 5.269 10.669 -0.486 1.00 76.75 229 THR A N 1
ATOM 1814 C CA . THR A 1 229 ? 4.748 12.021 -0.238 1.00 76.75 229 THR A CA 1
ATOM 1815 C C . THR A 1 229 ? 3.228 12.058 -0.363 1.00 76.75 229 THR A C 1
ATOM 1817 O O . THR A 1 229 ? 2.623 11.146 -0.927 1.00 76.75 229 THR A O 1
ATOM 1820 N N . SER A 1 230 ? 2.598 13.153 0.069 1.00 70.75 230 SER A N 1
ATOM 1821 C CA . SER A 1 230 ? 1.157 13.362 -0.124 1.00 70.75 230 SER A CA 1
ATOM 1822 C C . SER A 1 230 ? 0.736 13.235 -1.592 1.00 70.75 230 SER A C 1
ATOM 1824 O O . SER A 1 230 ? -0.294 12.637 -1.870 1.00 70.75 230 SER A O 1
ATOM 1826 N N . ALA A 1 231 ? 1.564 13.705 -2.532 1.00 69.38 231 ALA A N 1
ATOM 1827 C CA . ALA A 1 231 ? 1.312 13.565 -3.968 1.00 69.38 231 ALA A CA 1
ATOM 1828 C C . ALA A 1 231 ? 1.404 12.106 -4.458 1.00 69.38 231 ALA A C 1
ATOM 1830 O O . ALA A 1 231 ? 0.745 11.727 -5.422 1.00 69.38 231 ALA A O 1
ATOM 1831 N N . ASP A 1 232 ? 2.220 11.265 -3.813 1.00 76.69 232 ASP A N 1
ATOM 1832 C CA . ASP A 1 232 ? 2.275 9.832 -4.126 1.00 76.69 232 ASP A CA 1
ATOM 1833 C C . ASP A 1 232 ? 1.019 9.111 -3.634 1.00 76.69 232 ASP A C 1
ATOM 1835 O O . ASP A 1 232 ? 0.441 8.303 -4.358 1.00 76.69 232 ASP A O 1
ATOM 1839 N N . VAL A 1 233 ? 0.582 9.433 -2.416 1.00 78.56 233 VAL A N 1
ATOM 1840 C CA . VAL A 1 233 ? -0.638 8.878 -1.819 1.00 78.56 233 VAL A CA 1
ATOM 1841 C C . VAL A 1 233 ? -1.888 9.373 -2.554 1.00 78.56 233 VAL A C 1
ATOM 1843 O O . VAL A 1 233 ? -2.834 8.616 -2.745 1.00 78.56 233 VAL A O 1
ATOM 1846 N N . GLU A 1 234 ? -1.892 10.609 -3.046 1.00 78.44 234 GLU A N 1
ATOM 1847 C CA . GLU A 1 234 ? -2.975 11.138 -3.878 1.00 78.44 234 GLU A CA 1
ATOM 1848 C C . GLU A 1 234 ? -3.169 10.307 -5.155 1.00 78.44 234 GLU A C 1
ATOM 1850 O O . GLU A 1 234 ? -4.300 9.944 -5.477 1.00 78.44 234 GLU A O 1
ATOM 1855 N N . LYS A 1 235 ? -2.080 9.913 -5.837 1.00 79.12 235 LYS A N 1
ATOM 1856 C CA . LYS A 1 235 ? -2.153 9.035 -7.022 1.00 79.12 235 LYS A CA 1
ATOM 1857 C C . LYS A 1 235 ? -2.858 7.717 -6.714 1.00 79.12 235 LYS A C 1
ATOM 1859 O O . LYS A 1 235 ? -3.690 7.284 -7.503 1.00 79.12 235 LYS A O 1
ATOM 1864 N N . LEU A 1 236 ? -2.569 7.105 -5.561 1.00 85.75 236 LEU A N 1
ATOM 1865 C CA . LEU A 1 236 ? -3.253 5.888 -5.111 1.00 85.75 236 LEU A CA 1
ATOM 1866 C C . LEU A 1 236 ? -4.772 6.096 -5.056 1.00 85.75 236 LEU A C 1
ATOM 1868 O O . LEU A 1 236 ? -5.519 5.302 -5.624 1.00 85.75 236 LEU A O 1
ATOM 1872 N N . PHE A 1 237 ? -5.235 7.174 -4.422 1.00 83.31 237 PHE A N 1
ATOM 1873 C CA . PHE A 1 237 ? -6.668 7.450 -4.302 1.00 83.31 237 PHE A CA 1
ATOM 1874 C C . PHE A 1 237 ? -7.324 7.877 -5.620 1.00 83.31 237 PHE A C 1
ATOM 1876 O O . PHE A 1 237 ? -8.491 7.552 -5.840 1.00 83.31 237 PHE A O 1
ATOM 1883 N N . ILE A 1 238 ? -6.596 8.556 -6.512 1.00 79.12 238 ILE A N 1
ATOM 1884 C CA . ILE A 1 238 ? -7.067 8.858 -7.870 1.00 79.12 238 ILE A CA 1
ATOM 1885 C C . ILE A 1 238 ? -7.328 7.559 -8.637 1.00 79.12 238 ILE A C 1
ATOM 1887 O O . ILE A 1 238 ? -8.411 7.398 -9.195 1.00 79.12 238 ILE A O 1
ATOM 1891 N N . GLU A 1 239 ? -6.384 6.614 -8.632 1.00 84.69 239 GLU A N 1
ATOM 1892 C CA . GLU A 1 239 ? -6.560 5.325 -9.315 1.00 84.69 239 GLU A CA 1
ATOM 1893 C C . GLU A 1 239 ? -7.699 4.497 -8.705 1.00 84.69 239 GLU A C 1
ATOM 1895 O O . GLU A 1 239 ? -8.514 3.934 -9.436 1.00 84.69 239 GLU A O 1
ATOM 1900 N N . VAL A 1 240 ? -7.838 4.495 -7.374 1.00 83.31 240 VAL A N 1
ATOM 1901 C CA . VAL A 1 240 ? -8.988 3.863 -6.706 1.00 83.31 240 VAL A CA 1
ATOM 1902 C C . VAL A 1 240 ? -10.306 4.485 -7.179 1.00 83.31 240 VAL A C 1
ATOM 1904 O O . VAL A 1 240 ? -11.216 3.751 -7.555 1.00 83.31 240 VAL A O 1
ATOM 1907 N N . ARG A 1 241 ? -10.412 5.819 -7.235 1.00 82.44 241 ARG A N 1
ATOM 1908 C CA . ARG A 1 241 ? -11.632 6.516 -7.684 1.00 82.44 241 ARG A CA 1
ATOM 1909 C C . ARG A 1 241 ? -11.925 6.336 -9.172 1.00 82.44 241 ARG A C 1
ATOM 1911 O O . ARG A 1 241 ? -13.090 6.352 -9.554 1.00 82.44 241 ARG A O 1
ATOM 1918 N N . LYS A 1 242 ? -10.910 6.141 -10.019 1.00 84.19 242 LYS A N 1
ATOM 1919 C CA . LYS A 1 242 ? -11.117 5.781 -11.433 1.00 84.19 242 LYS A CA 1
ATOM 1920 C C . LYS A 1 242 ? -11.798 4.416 -11.569 1.00 84.19 242 LYS A C 1
ATOM 1922 O O . LYS A 1 242 ? -12.657 4.251 -12.428 1.00 84.19 242 LYS A O 1
ATOM 1927 N N . LEU A 1 243 ? -11.420 3.452 -10.727 1.00 87.81 243 LEU A N 1
ATOM 1928 C CA . LEU A 1 243 ? -11.971 2.089 -10.734 1.00 87.81 243 LEU A CA 1
ATOM 1929 C C . LEU A 1 243 ? -13.287 1.961 -9.944 1.00 87.81 243 LEU A C 1
ATOM 1931 O O . LEU A 1 243 ? -14.102 1.085 -10.240 1.00 87.81 243 LEU A O 1
ATOM 1935 N N . MET A 1 244 ? -13.482 2.820 -8.943 1.00 83.75 244 MET A N 1
ATOM 1936 C CA . MET A 1 244 ? -14.640 2.871 -8.050 1.00 83.75 244 MET A CA 1
ATOM 1937 C C . MET A 1 244 ? -15.003 4.341 -7.750 1.00 83.75 244 MET A C 1
ATOM 1939 O O . MET A 1 244 ? -14.590 4.883 -6.720 1.00 83.75 244 MET A O 1
ATOM 1943 N N . PRO A 1 245 ? -15.751 5.025 -8.637 1.00 82.81 245 PRO A N 1
ATOM 1944 C CA . PRO A 1 245 ? -16.123 6.433 -8.454 1.00 82.81 245 PRO A CA 1
ATOM 1945 C C . PRO A 1 245 ? -16.892 6.721 -7.157 1.00 82.81 245 PRO A C 1
ATOM 1947 O O . PRO A 1 245 ? -16.798 7.817 -6.606 1.00 82.81 245 PRO A O 1
ATOM 1950 N N . GLU A 1 246 ? -17.619 5.730 -6.645 1.00 78.69 246 GLU A N 1
ATOM 1951 C CA . GLU A 1 246 ? -18.386 5.760 -5.400 1.00 78.69 246 GLU A CA 1
ATOM 1952 C C . GLU A 1 246 ? -17.534 5.580 -4.129 1.00 78.69 246 GLU A C 1
ATOM 1954 O O . GLU A 1 246 ? -18.074 5.511 -3.024 1.00 78.69 246 GLU A O 1
ATOM 1959 N N . PHE A 1 247 ? -16.204 5.498 -4.254 1.00 81.88 247 PHE A N 1
ATOM 1960 C CA . PHE A 1 247 ? -15.299 5.317 -3.122 1.00 81.88 247 PHE A CA 1
ATOM 1961 C C . PHE A 1 247 ? -15.383 6.486 -2.122 1.00 81.88 247 PHE A C 1
ATOM 1963 O O . PHE A 1 247 ? -14.805 7.560 -2.318 1.00 81.88 247 PHE A O 1
ATOM 1970 N N . SER A 1 248 ? -16.100 6.245 -1.021 1.00 74.50 248 SER A N 1
ATOM 1971 C CA . SER A 1 248 ? -16.346 7.205 0.059 1.00 74.50 248 SER A CA 1
ATOM 1972 C C . SER A 1 248 ? -16.349 6.502 1.426 1.00 74.50 248 SER A C 1
ATOM 1974 O O . SER A 1 248 ? -17.416 6.306 2.016 1.00 74.50 248 SER A O 1
ATOM 1976 N N . PRO A 1 249 ? -15.179 6.068 1.930 1.00 77.06 249 PRO A N 1
ATOM 1977 C CA . PRO A 1 249 ? -15.089 5.424 3.237 1.00 77.06 249 PRO A CA 1
ATOM 1978 C C . PRO A 1 249 ? -15.491 6.385 4.362 1.00 77.06 249 PRO A C 1
ATOM 1980 O O . PRO A 1 249 ? -15.121 7.558 4.334 1.00 77.06 249 PR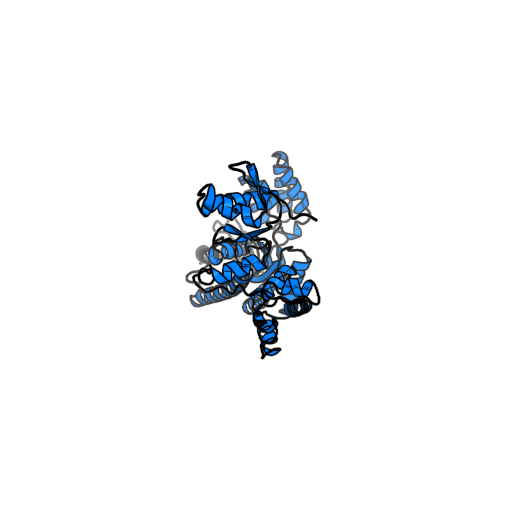O A O 1
ATOM 1983 N N . LYS A 1 250 ? -16.208 5.882 5.377 1.00 69.75 250 LYS A N 1
ATOM 1984 C CA . LYS A 1 250 ? -16.562 6.671 6.573 1.00 69.75 250 LYS A CA 1
ATOM 1985 C C . LYS A 1 250 ? -15.339 7.068 7.406 1.00 69.75 250 LYS A C 1
ATOM 1987 O O . LYS A 1 250 ? -15.304 8.171 7.944 1.00 69.75 250 LYS A O 1
ATOM 1992 N N . THR A 1 251 ? -14.341 6.187 7.477 1.00 67.50 251 THR A N 1
ATOM 1993 C CA . THR A 1 251 ? -13.159 6.352 8.336 1.00 67.50 251 THR A CA 1
ATOM 1994 C C . THR A 1 251 ? -11.883 5.966 7.586 1.00 67.50 251 THR A C 1
ATOM 1996 O O . THR A 1 251 ? -11.873 4.986 6.839 1.00 67.50 251 THR A O 1
ATOM 1999 N N . LEU A 1 252 ? -10.800 6.718 7.799 1.00 71.69 252 LEU A N 1
ATOM 2000 C CA . LEU A 1 252 ? -9.451 6.425 7.303 1.00 71.69 252 LEU A CA 1
ATOM 2001 C C . LEU A 1 252 ? -8.489 6.319 8.493 1.00 71.69 252 LEU A C 1
ATOM 2003 O O . LEU A 1 252 ? -8.430 7.236 9.309 1.00 71.69 252 LEU A O 1
ATOM 2007 N N . VAL A 1 253 ? -7.724 5.230 8.569 1.00 70.62 253 VAL A N 1
ATOM 2008 C CA . VAL A 1 253 ? -6.718 4.996 9.622 1.00 70.62 253 VAL A CA 1
ATOM 2009 C C . VAL A 1 253 ? -5.318 4.938 9.010 1.00 70.62 253 VAL A C 1
ATOM 2011 O O . VAL A 1 253 ? -5.101 4.183 8.065 1.00 70.62 253 VAL A O 1
ATOM 2014 N N . THR A 1 254 ? -4.361 5.700 9.544 1.00 70.81 254 THR A N 1
ATOM 2015 C CA . THR A 1 254 ? -2.963 5.731 9.070 1.00 70.81 254 THR A CA 1
ATOM 2016 C C . THR A 1 254 ? -1.980 5.671 10.238 1.00 70.81 254 THR A C 1
ATOM 2018 O O . THR A 1 254 ? -2.281 6.230 11.293 1.00 70.81 254 THR A O 1
ATOM 2021 N N . ASP A 1 255 ? -0.819 5.029 10.067 1.00 65.81 255 ASP A N 1
ATOM 2022 C CA . ASP A 1 255 ? 0.231 5.019 11.101 1.00 65.81 255 ASP A CA 1
ATOM 2023 C C . ASP A 1 255 ? 0.923 6.388 11.241 1.00 65.81 255 ASP A C 1
ATOM 2025 O O . ASP A 1 255 ? 1.014 7.170 10.290 1.00 65.81 255 ASP A O 1
ATOM 2029 N N . GLU A 1 256 ? 1.457 6.656 12.432 1.00 60.25 256 GLU A N 1
ATOM 2030 C CA . GLU A 1 256 ? 2.356 7.771 12.696 1.00 60.25 256 GLU A CA 1
ATOM 2031 C C . GLU A 1 256 ? 3.677 7.309 13.322 1.00 60.25 256 GLU A C 1
ATOM 2033 O O . GLU A 1 256 ? 3.726 6.813 14.442 1.00 60.25 256 GLU A O 1
ATOM 2038 N N . ALA A 1 257 ? 4.767 7.564 12.590 1.00 47.28 257 ALA A N 1
ATOM 2039 C CA . ALA A 1 257 ? 6.177 7.531 12.996 1.00 47.28 257 ALA A CA 1
ATOM 2040 C C . ALA A 1 257 ? 6.524 6.707 14.274 1.00 47.28 257 ALA A C 1
ATOM 2042 O O . ALA A 1 257 ? 6.642 7.267 15.372 1.00 47.28 257 ALA A O 1
ATOM 2043 N N . PRO A 1 258 ? 6.880 5.413 14.128 1.00 49.22 258 PRO A N 1
ATOM 2044 C CA . PRO A 1 258 ? 7.254 4.508 15.229 1.00 49.22 258 PRO A CA 1
ATOM 2045 C C . PRO A 1 258 ? 8.478 4.923 16.071 1.00 49.22 258 PRO A C 1
ATOM 2047 O O . PRO A 1 258 ? 8.783 4.307 17.097 1.00 49.22 258 PRO A O 1
ATOM 2050 N N . CYS A 1 259 ? 9.242 5.935 15.646 1.00 37.12 259 CYS A N 1
ATOM 2051 C CA . CYS A 1 259 ? 10.506 6.322 16.275 1.00 37.12 259 CYS A CA 1
ATOM 2052 C C . CYS A 1 259 ? 10.338 6.840 17.715 1.00 37.12 259 CYS A C 1
ATOM 2054 O O . CYS A 1 259 ? 11.194 6.570 18.558 1.00 37.12 259 CYS A O 1
ATOM 2056 N N . PHE A 1 260 ? 9.219 7.493 18.031 1.00 39.00 260 PHE A N 1
ATOM 2057 C CA . PHE A 1 260 ? 8.944 8.001 19.379 1.00 39.00 260 PHE A CA 1
ATOM 2058 C C . PHE A 1 260 ? 8.546 6.881 20.348 1.00 39.00 260 PHE A C 1
ATOM 2060 O O . PHE A 1 260 ? 9.051 6.816 21.471 1.00 39.00 260 PHE A O 1
ATOM 2067 N N . TYR A 1 261 ? 7.741 5.922 19.879 1.00 44.47 261 TYR A N 1
ATOM 2068 C CA . TYR A 1 261 ? 7.434 4.694 20.617 1.00 44.47 261 TYR A CA 1
ATOM 2069 C C . TYR A 1 261 ? 8.701 3.874 20.913 1.00 44.47 261 TYR A C 1
ATOM 2071 O O . TYR A 1 261 ? 8.884 3.359 22.019 1.00 44.47 261 TYR A O 1
ATOM 2079 N N . ASN A 1 262 ? 9.624 3.799 19.950 1.00 44.38 262 ASN A N 1
ATOM 2080 C CA . ASN A 1 262 ? 10.903 3.114 20.131 1.00 44.38 262 ASN A CA 1
ATOM 2081 C C . ASN A 1 262 ? 11.814 3.805 21.163 1.00 44.38 262 ASN A C 1
ATOM 2083 O O . ASN A 1 262 ? 12.509 3.106 21.898 1.00 44.38 262 ASN A O 1
ATOM 2087 N N . GLY A 1 263 ? 11.766 5.137 21.289 1.00 43.81 263 GLY A N 1
ATOM 2088 C CA . GLY A 1 263 ? 12.426 5.868 22.380 1.00 43.81 263 GLY A CA 1
ATOM 2089 C C . GLY A 1 263 ? 11.818 5.561 23.757 1.00 43.81 263 GLY A C 1
ATOM 2090 O O . GLY A 1 263 ? 12.543 5.323 24.721 1.00 43.81 263 GLY A O 1
ATOM 2091 N N . PHE A 1 264 ? 10.488 5.464 23.838 1.00 44.75 264 PHE A N 1
ATOM 2092 C CA . PHE A 1 264 ? 9.758 5.096 25.059 1.00 44.75 264 PHE A CA 1
ATOM 2093 C C . PHE A 1 264 ? 10.039 3.654 25.530 1.00 44.75 264 PHE A C 1
ATOM 2095 O O . PHE A 1 264 ? 10.093 3.391 26.734 1.00 44.75 264 PHE A O 1
ATOM 2102 N N . ARG A 1 265 ? 10.296 2.712 24.607 1.00 43.94 265 ARG A N 1
ATOM 2103 C CA . ARG A 1 265 ? 10.652 1.314 24.938 1.00 43.94 265 ARG A CA 1
ATOM 2104 C C . ARG A 1 265 ? 11.891 1.173 25.833 1.00 43.94 265 ARG A C 1
ATOM 2106 O O . ARG A 1 265 ? 12.034 0.125 26.462 1.00 43.94 265 ARG A O 1
ATOM 2113 N N . ALA A 1 266 ? 12.766 2.177 25.892 1.00 49.06 266 ALA A N 1
ATOM 2114 C CA . ALA A 1 266 ? 14.009 2.137 26.659 1.00 49.06 266 ALA A CA 1
ATOM 2115 C C . ALA A 1 266 ? 13.865 2.537 28.150 1.00 49.06 266 ALA A C 1
ATOM 2117 O O . ALA A 1 266 ? 14.838 2.420 28.891 1.00 49.06 266 ALA A O 1
ATOM 2118 N N . ALA A 1 267 ? 12.687 2.989 28.616 1.00 52.75 267 ALA A N 1
ATOM 2119 C CA . ALA A 1 267 ? 12.502 3.583 29.952 1.00 52.75 267 ALA A CA 1
ATOM 2120 C C . ALA A 1 267 ? 11.857 2.650 31.012 1.00 52.75 267 ALA A C 1
ATOM 2122 O O . ALA A 1 267 ? 11.044 1.773 30.711 1.00 52.75 267 ALA A O 1
ATOM 2123 N N . SER A 1 268 ? 12.179 2.880 32.294 1.00 54.50 268 SER A N 1
ATOM 2124 C CA . SER A 1 268 ? 11.823 2.039 33.459 1.00 54.50 268 SER A CA 1
ATOM 2125 C C . SER A 1 268 ? 10.361 2.132 33.943 1.00 54.50 268 SER A C 1
ATOM 2127 O O . SER A 1 268 ? 9.956 1.354 34.804 1.00 54.50 268 SER A O 1
ATOM 2129 N N . CYS A 1 269 ? 9.537 3.025 33.381 1.00 63.09 269 CYS A N 1
ATOM 2130 C CA . CYS A 1 269 ? 8.113 3.200 33.726 1.00 63.09 269 CYS A CA 1
ATOM 2131 C C . CYS A 1 269 ? 7.135 2.494 32.758 1.00 63.09 269 CYS A C 1
ATOM 2133 O O . CYS A 1 269 ? 5.928 2.751 32.782 1.00 63.09 269 CYS A O 1
ATOM 2135 N N . ARG A 1 270 ? 7.652 1.597 31.905 1.00 68.75 270 ARG A N 1
ATOM 2136 C CA . ARG A 1 270 ? 6.945 0.950 30.786 1.00 68.75 270 ARG A CA 1
ATOM 2137 C C . ARG A 1 270 ? 5.609 0.308 31.159 1.00 68.75 270 ARG A C 1
ATOM 2139 O O . ARG A 1 270 ? 4.617 0.560 30.484 1.00 68.75 270 ARG A O 1
ATOM 2146 N N . SER A 1 271 ? 5.575 -0.555 32.173 1.00 65.44 271 SER A N 1
ATOM 2147 C CA . SER A 1 271 ? 4.389 -1.369 32.483 1.00 65.44 271 SER A CA 1
ATOM 2148 C C . SER A 1 271 ? 3.205 -0.511 32.930 1.00 65.44 271 SER A C 1
ATOM 2150 O O . SER A 1 271 ? 2.102 -0.680 32.415 1.00 65.44 271 SER A O 1
ATOM 2152 N N . SER A 1 272 ? 3.444 0.451 33.822 1.00 71.19 272 SER A N 1
ATOM 2153 C CA . SER A 1 272 ? 2.404 1.341 34.347 1.00 71.19 272 SER A CA 1
ATOM 2154 C C . SER A 1 272 ? 1.860 2.285 33.278 1.00 71.19 272 SER A C 1
ATOM 2156 O O . SER A 1 272 ? 0.647 2.397 33.128 1.00 71.19 272 SER A O 1
ATOM 2158 N N . VAL A 1 273 ? 2.739 2.913 32.488 1.00 76.94 273 VAL A N 1
ATOM 2159 C CA . VAL A 1 273 ? 2.318 3.847 31.430 1.00 76.94 273 VAL A CA 1
ATOM 2160 C C . VAL A 1 273 ? 1.642 3.104 30.280 1.00 76.94 273 VAL A C 1
ATOM 2162 O O . VAL A 1 273 ? 0.598 3.540 29.811 1.00 76.94 273 VAL A O 1
ATOM 2165 N N . SER A 1 274 ? 2.168 1.946 29.863 1.00 74.12 274 SER A N 1
ATOM 2166 C CA . SER A 1 274 ? 1.532 1.123 28.825 1.00 74.12 274 SER A CA 1
ATOM 2167 C C . SER A 1 274 ? 0.136 0.677 29.247 1.00 74.12 274 SER A C 1
ATOM 2169 O O . SER A 1 274 ? -0.786 0.720 28.438 1.00 74.12 274 SER A O 1
ATOM 2171 N N . ARG A 1 275 ? -0.035 0.272 30.512 1.00 73.62 275 ARG A N 1
ATOM 2172 C CA . ARG A 1 275 ? -1.344 -0.111 31.042 1.00 73.62 275 ARG A CA 1
ATOM 2173 C C . ARG A 1 275 ? -2.297 1.081 31.117 1.00 73.62 275 ARG A C 1
ATOM 2175 O O . ARG A 1 275 ? -3.470 0.931 30.791 1.00 73.62 275 ARG A O 1
ATOM 2182 N N . ALA A 1 276 ? -1.807 2.249 31.527 1.00 80.31 276 ALA A N 1
ATOM 2183 C CA . ALA A 1 276 ? -2.608 3.466 31.599 1.00 80.31 276 ALA A CA 1
ATOM 2184 C C . ALA A 1 276 ? -3.062 3.938 30.208 1.00 80.31 276 ALA A C 1
ATOM 2186 O O . ALA A 1 276 ? -4.240 4.229 30.028 1.00 80.31 276 ALA A O 1
ATOM 2187 N N . LEU A 1 277 ? -2.169 3.930 29.212 1.00 83.06 277 LEU A N 1
ATOM 2188 C CA . LEU A 1 277 ? -2.499 4.248 27.820 1.00 83.06 277 LEU A CA 1
ATOM 2189 C C . LEU A 1 277 ? -3.481 3.235 27.219 1.00 83.06 277 LEU A C 1
ATOM 2191 O O . LEU A 1 277 ? -4.423 3.629 26.547 1.00 83.06 277 LEU A O 1
ATOM 2195 N N . GLU A 1 278 ? -3.327 1.941 27.505 1.00 76.69 278 GLU A N 1
ATOM 2196 C CA . GLU A 1 278 ? -4.290 0.922 27.069 1.00 76.69 278 GLU A CA 1
ATOM 2197 C C . GLU A 1 278 ? -5.688 1.163 27.666 1.00 76.69 278 GLU A C 1
ATOM 2199 O O . GLU A 1 278 ? -6.697 1.041 26.976 1.00 76.69 278 GLU A O 1
ATOM 2204 N N . LEU A 1 279 ? -5.762 1.525 28.951 1.00 78.06 279 LEU A N 1
ATOM 2205 C CA . LEU A 1 279 ? -7.024 1.873 29.608 1.00 78.06 279 LEU A CA 1
ATOM 2206 C C . LEU A 1 279 ? -7.610 3.193 29.097 1.00 78.06 279 LEU A C 1
ATOM 2208 O O . LEU A 1 279 ? -8.832 3.334 29.084 1.00 78.06 279 LEU A O 1
ATOM 2212 N N . LEU A 1 280 ? -6.761 4.141 28.698 1.00 84.31 280 LEU A N 1
ATOM 2213 C CA . LEU A 1 280 ? -7.165 5.397 28.075 1.00 84.31 280 LEU A CA 1
ATOM 2214 C C . LEU A 1 280 ? -7.775 5.143 26.690 1.00 84.31 280 LEU A C 1
ATOM 2216 O O . LEU A 1 280 ? -8.856 5.641 26.401 1.00 84.31 280 LEU A O 1
ATOM 2220 N N . LEU A 1 281 ? -7.126 4.312 25.868 1.00 80.88 281 LEU A N 1
ATOM 2221 C CA . LEU A 1 281 ? -7.599 3.949 24.528 1.00 80.88 281 LEU A CA 1
ATOM 2222 C C . LEU A 1 281 ? -8.932 3.197 24.546 1.00 80.88 281 LEU A C 1
ATOM 2224 O O . LEU A 1 281 ? -9.639 3.204 23.553 1.00 80.88 281 LEU A O 1
ATOM 2228 N N . ARG A 1 282 ? -9.322 2.570 25.656 1.00 76.44 282 ARG A N 1
ATOM 2229 C CA . ARG A 1 282 ? -10.625 1.892 25.783 1.00 76.44 282 ARG A CA 1
ATOM 2230 C C . ARG A 1 282 ? -11.722 2.776 26.381 1.00 76.44 282 ARG A C 1
ATOM 2232 O O . ARG A 1 282 ? -12.841 2.306 26.560 1.00 76.44 282 ARG A O 1
ATOM 2239 N N . GLU A 1 283 ? -11.412 4.018 26.749 1.00 82.62 283 GLU A N 1
ATOM 2240 C CA . GLU A 1 283 ? -12.361 4.902 27.423 1.00 82.62 283 GLU A CA 1
ATOM 2241 C C . GLU A 1 283 ? -13.276 5.613 26.417 1.00 82.62 283 GLU A C 1
ATOM 2243 O O . GLU A 1 283 ? -12.820 6.379 25.567 1.00 82.62 283 GLU A O 1
ATOM 2248 N N . ALA A 1 284 ? -14.582 5.363 26.532 1.00 80.56 284 ALA A N 1
ATOM 2249 C CA . ALA A 1 284 ? -15.606 5.906 25.637 1.00 80.56 284 ALA A CA 1
ATOM 2250 C C . ALA A 1 284 ? -16.271 7.184 26.184 1.00 80.56 284 ALA A C 1
ATOM 2252 O O . ALA A 1 284 ? -17.032 7.849 25.468 1.00 80.56 284 ALA A O 1
ATOM 2253 N N . GLN A 1 285 ? -16.009 7.536 27.447 1.00 81.44 285 GLN A N 1
ATOM 2254 C CA . GLN A 1 285 ? -16.538 8.739 28.087 1.00 81.44 285 GLN A CA 1
ATOM 2255 C C . GLN A 1 285 ? -15.515 9.880 28.052 1.00 81.44 285 GLN A C 1
ATOM 2257 O O . GLN A 1 285 ? -14.438 9.771 28.636 1.00 81.44 285 GLN A O 1
ATOM 2262 N N . LEU A 1 286 ? -15.875 11.001 27.415 1.00 84.12 286 LEU A N 1
ATOM 2263 C CA . LEU A 1 286 ? -15.003 12.173 27.232 1.00 84.12 286 LEU A CA 1
ATOM 2264 C C . LEU A 1 286 ? -14.396 12.677 28.553 1.00 84.12 286 LEU A C 1
ATOM 2266 O O . LEU A 1 286 ? -13.184 12.796 28.680 1.00 84.12 286 LEU A O 1
ATOM 2270 N N . ASN A 1 287 ? -15.231 12.909 29.564 1.00 86.62 287 ASN A N 1
ATOM 2271 C CA . ASN A 1 287 ? -14.814 13.436 30.866 1.00 86.62 287 ASN A CA 1
ATOM 2272 C C . ASN A 1 287 ? -13.853 12.499 31.622 1.00 86.62 287 ASN A C 1
ATOM 2274 O O . ASN A 1 287 ? -12.970 12.957 32.350 1.00 86.62 287 ASN A O 1
ATOM 2278 N N . VAL A 1 288 ? -14.030 11.182 31.481 1.00 86.62 288 VAL A N 1
ATOM 2279 C CA . VAL A 1 288 ? -13.143 10.182 32.091 1.00 86.62 288 VAL A CA 1
ATOM 2280 C C . VAL A 1 288 ? -11.845 10.076 31.296 1.00 86.62 288 VAL A C 1
ATOM 2282 O O . VAL A 1 288 ? -10.772 9.969 31.890 1.00 86.62 288 VAL A O 1
ATOM 2285 N N . PHE A 1 289 ? -11.931 10.155 29.968 1.00 89.44 289 PHE A N 1
ATOM 2286 C CA . PHE A 1 289 ? -10.782 10.149 29.075 1.00 89.44 289 PHE A CA 1
ATOM 2287 C C . PHE A 1 289 ? -9.860 11.341 29.346 1.00 89.44 289 PHE A C 1
ATOM 2289 O O . PHE A 1 289 ? -8.674 11.142 29.596 1.00 89.44 289 PHE A O 1
ATOM 2296 N N . GLU A 1 290 ? -10.391 12.567 29.355 1.00 88.88 290 GLU A N 1
ATOM 2297 C CA . GLU A 1 290 ? -9.611 13.790 29.590 1.00 88.88 290 GLU A CA 1
ATOM 2298 C C . GLU A 1 290 ? -8.875 13.734 30.928 1.00 88.88 290 GLU A C 1
ATOM 2300 O O . GLU A 1 290 ? -7.683 14.034 31.003 1.00 88.88 290 GLU A O 1
ATOM 2305 N N . ARG A 1 291 ? -9.566 13.264 31.974 1.00 90.69 291 ARG A N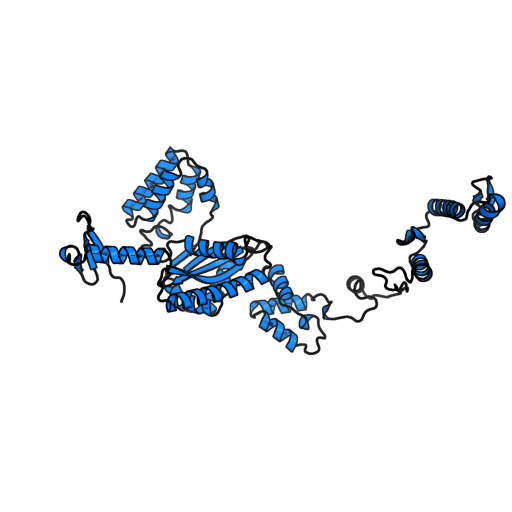 1
ATOM 2306 C CA . ARG A 1 291 ? -8.977 13.082 33.300 1.00 90.69 291 ARG A CA 1
ATOM 2307 C C . ARG A 1 291 ? -7.830 12.074 33.276 1.00 90.69 291 ARG A C 1
ATOM 2309 O O . ARG A 1 291 ? -6.731 12.403 33.712 1.00 90.69 291 ARG A O 1
ATOM 2316 N N . LYS A 1 292 ? -8.059 10.875 32.730 1.00 89.56 292 LYS A N 1
ATOM 2317 C CA . LYS A 1 292 ? -7.029 9.829 32.618 1.00 89.56 292 LYS A CA 1
ATOM 2318 C C . LYS A 1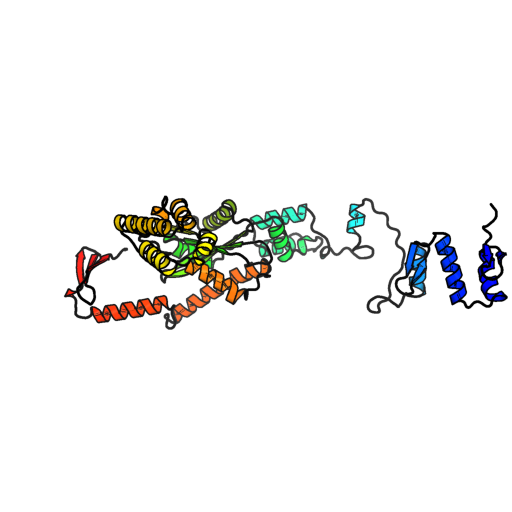 292 ? -5.835 10.298 31.790 1.00 89.56 292 LYS A C 1
ATOM 2320 O O . LYS A 1 292 ? -4.697 9.983 32.124 1.00 89.56 292 LYS A O 1
ATOM 2325 N N . PHE A 1 293 ? -6.071 11.047 30.712 1.00 91.88 293 PHE A N 1
ATOM 2326 C CA . PHE A 1 293 ? -4.986 11.530 29.869 1.00 91.88 293 PHE A CA 1
ATOM 2327 C C . PHE A 1 293 ? -4.145 12.579 30.604 1.00 91.88 293 PHE A C 1
ATOM 2329 O O . PHE A 1 293 ? -2.919 12.485 30.604 1.00 91.88 293 PHE A O 1
ATOM 2336 N N . ALA A 1 294 ? -4.790 13.511 31.311 1.00 89.69 294 ALA A N 1
ATOM 2337 C CA . ALA A 1 294 ? -4.106 14.483 32.159 1.00 89.69 294 ALA A CA 1
ATOM 2338 C C . ALA A 1 294 ? -3.286 13.805 33.272 1.00 89.69 294 ALA A C 1
ATOM 2340 O O . ALA A 1 294 ? -2.127 14.161 33.476 1.00 89.69 294 ALA A O 1
ATOM 2341 N N . GLU A 1 295 ? -3.841 12.787 33.939 1.00 90.00 295 GLU A N 1
ATOM 2342 C CA . GLU A 1 295 ? -3.132 11.986 34.950 1.00 90.00 295 GLU A CA 1
ATOM 2343 C C . GLU A 1 295 ? -1.863 11.333 34.379 1.00 90.00 295 GLU A C 1
ATOM 2345 O O . GLU A 1 295 ? -0.813 11.354 35.022 1.00 90.00 295 GLU A O 1
ATOM 2350 N N . ILE A 1 296 ? -1.923 10.806 33.149 1.00 88.88 296 ILE A N 1
ATOM 2351 C CA . ILE A 1 296 ? -0.758 10.226 32.463 1.00 88.88 296 ILE A CA 1
ATOM 2352 C C . ILE A 1 296 ? 0.312 11.291 32.194 1.00 88.88 296 ILE A C 1
ATOM 2354 O O . ILE A 1 296 ? 1.493 11.034 32.434 1.00 88.88 296 ILE A O 1
ATOM 2358 N N . LEU A 1 297 ? -0.074 12.480 31.723 1.00 89.62 297 LEU A N 1
ATOM 2359 C CA . LEU A 1 297 ? 0.877 13.562 31.444 1.00 89.62 297 LEU A CA 1
ATOM 2360 C C . LEU A 1 297 ? 1.553 14.060 32.723 1.00 89.62 297 LEU A C 1
ATOM 2362 O O . LEU A 1 297 ? 2.775 14.205 32.755 1.00 89.62 297 LEU A O 1
ATOM 2366 N N . VAL A 1 298 ? 0.784 14.253 33.798 1.00 88.88 298 VAL A N 1
ATOM 2367 C CA . VAL A 1 298 ? 1.323 14.627 35.114 1.00 88.88 298 VAL A CA 1
ATOM 2368 C C . VAL A 1 298 ? 2.293 13.559 35.616 1.00 88.88 298 VAL A C 1
ATOM 2370 O O . VAL A 1 298 ? 3.429 13.886 35.953 1.00 88.88 298 VAL A O 1
ATOM 2373 N N . PHE A 1 299 ? 1.906 12.281 35.569 1.00 85.81 299 PHE A N 1
ATOM 2374 C CA . PHE A 1 299 ? 2.768 11.172 35.977 1.00 85.81 299 PHE A CA 1
ATOM 2375 C C . PHE A 1 299 ? 4.092 11.140 35.197 1.00 85.81 299 PHE A C 1
ATOM 2377 O O . PHE A 1 299 ? 5.160 10.940 35.780 1.00 85.81 299 PHE A O 1
ATOM 2384 N N . LEU A 1 300 ? 4.052 11.350 33.876 1.00 84.19 300 LEU A N 1
ATOM 2385 C CA . LEU A 1 300 ? 5.257 11.393 33.045 1.00 84.19 300 LEU A CA 1
ATOM 2386 C C . LEU A 1 300 ? 6.167 12.564 33.430 1.00 84.19 300 LEU A C 1
ATOM 2388 O O . LEU A 1 300 ? 7.377 12.366 33.563 1.00 84.19 300 LEU A O 1
ATOM 2392 N N . LYS A 1 301 ? 5.602 13.755 33.663 1.00 86.44 301 LYS A N 1
ATOM 2393 C CA . LYS A 1 301 ? 6.357 14.934 34.117 1.00 86.44 301 LYS A CA 1
ATOM 2394 C C . LYS A 1 301 ? 7.002 14.695 35.484 1.00 86.44 301 LYS A C 1
ATOM 2396 O O . LYS A 1 301 ? 8.195 14.943 35.637 1.00 86.44 301 LYS A O 1
ATOM 2401 N N . GLU A 1 302 ? 6.268 14.128 36.441 1.00 85.44 302 GLU A N 1
ATOM 2402 C CA . GLU A 1 302 ? 6.784 13.791 37.779 1.00 85.44 302 GLU A CA 1
ATOM 2403 C C . GLU A 1 302 ? 7.914 12.752 37.743 1.00 85.44 302 GLU A C 1
ATOM 2405 O O . GLU A 1 302 ? 8.841 12.800 38.551 1.00 85.44 302 GLU A O 1
ATOM 2410 N N . LYS A 1 303 ? 7.873 11.811 36.792 1.00 81.19 303 LYS A N 1
ATOM 2411 C CA . LYS A 1 303 ? 8.930 10.807 36.582 1.00 81.19 303 LYS A CA 1
ATOM 2412 C C . LYS A 1 303 ? 10.089 11.302 35.711 1.00 81.19 303 LYS A C 1
ATOM 2414 O O . LYS A 1 303 ? 10.943 10.497 35.333 1.00 81.19 303 LYS A O 1
ATOM 2419 N N . GLY A 1 304 ? 10.126 12.594 35.381 1.00 82.00 304 GLY A N 1
ATOM 2420 C CA . GLY A 1 304 ? 11.173 13.196 34.554 1.00 82.00 304 GLY A CA 1
ATOM 2421 C C . GLY A 1 304 ? 11.154 12.738 33.091 1.00 82.00 304 GLY A C 1
ATOM 2422 O O . GLY A 1 304 ? 12.146 12.901 32.389 1.00 82.00 304 GLY A O 1
ATOM 2423 N N . GLN A 1 305 ? 10.048 12.161 32.611 1.00 79.75 305 GLN A N 1
ATOM 2424 C CA . GLN A 1 305 ? 9.864 11.707 31.227 1.00 79.75 305 GLN A CA 1
ATOM 2425 C C . GLN A 1 305 ? 9.313 12.839 30.343 1.00 79.75 305 GLN A C 1
ATOM 2427 O O . GLN A 1 305 ? 8.308 12.678 29.646 1.00 79.75 305 GLN A O 1
ATOM 2432 N N . THR A 1 306 ? 9.960 14.006 30.383 1.00 81.06 306 THR A N 1
ATOM 2433 C CA . THR A 1 306 ? 9.491 15.236 29.719 1.00 81.06 306 THR A CA 1
ATOM 2434 C C . THR A 1 306 ? 9.376 15.076 28.208 1.00 81.06 306 THR A C 1
ATOM 2436 O O . THR A 1 306 ? 8.346 15.424 27.650 1.00 81.06 306 THR A O 1
ATOM 2439 N N . ALA A 1 307 ? 10.340 14.419 27.556 1.00 78.56 307 ALA A N 1
ATOM 2440 C CA . ALA A 1 307 ? 10.291 14.166 26.114 1.00 78.56 307 ALA A CA 1
ATOM 2441 C C . ALA A 1 307 ? 9.024 13.407 25.665 1.00 78.56 307 ALA A C 1
ATOM 2443 O O . ALA A 1 307 ? 8.466 13.704 24.610 1.00 78.56 307 ALA A O 1
ATOM 2444 N N . MET A 1 308 ? 8.548 12.443 26.465 1.00 76.12 308 MET A N 1
ATOM 2445 C CA . MET A 1 308 ? 7.318 11.698 26.169 1.00 76.12 308 MET A CA 1
ATOM 2446 C C . MET A 1 308 ? 6.078 12.553 26.434 1.00 76.12 308 MET A C 1
ATOM 2448 O O . MET A 1 308 ? 5.145 12.543 25.635 1.00 76.12 308 MET A O 1
ATOM 2452 N N . SER A 1 309 ? 6.070 13.300 27.541 1.00 84.50 309 SER A N 1
ATOM 2453 C CA . SER A 1 309 ? 4.973 14.220 27.850 1.00 84.50 309 SER A CA 1
ATOM 2454 C C . SER A 1 309 ? 4.809 15.280 26.760 1.00 84.50 309 SER A C 1
ATOM 2456 O O . SER A 1 309 ? 3.706 15.460 26.254 1.00 84.50 309 SER A O 1
ATOM 2458 N N . ASP A 1 310 ? 5.900 15.933 26.360 1.00 84.19 310 ASP A N 1
ATOM 2459 C CA . ASP A 1 310 ? 5.908 16.969 25.325 1.00 84.19 310 ASP A CA 1
ATOM 2460 C C . ASP A 1 310 ? 5.459 16.397 23.977 1.00 84.19 310 ASP A C 1
ATOM 2462 O O . ASP A 1 310 ? 4.722 17.038 23.228 1.00 84.19 310 ASP A O 1
ATOM 2466 N N . TYR A 1 311 ? 5.861 15.159 23.671 1.00 84.31 311 TYR A N 1
ATOM 2467 C CA . TYR A 1 311 ? 5.410 14.457 22.476 1.00 84.31 311 TYR A CA 1
ATOM 2468 C C . TYR A 1 311 ? 3.897 14.186 22.498 1.00 84.31 311 TYR A C 1
ATOM 2470 O O . TYR A 1 311 ? 3.221 14.470 21.507 1.00 84.31 311 TYR A O 1
ATOM 2478 N N . LEU A 1 312 ? 3.350 13.674 23.604 1.00 85.19 312 LEU A N 1
ATOM 2479 C CA . LEU A 1 312 ? 1.912 13.417 23.738 1.00 85.19 312 LEU A CA 1
ATOM 2480 C C . LEU A 1 312 ? 1.091 14.712 23.670 1.00 85.19 312 LEU A C 1
ATOM 2482 O O . LEU A 1 312 ? 0.079 14.760 22.971 1.00 85.19 312 LEU A O 1
ATOM 2486 N N . GLU A 1 313 ? 1.542 15.777 24.331 1.00 88.25 313 GLU A N 1
ATOM 2487 C CA . GLU A 1 313 ? 0.880 17.085 24.283 1.00 88.25 313 GLU A CA 1
ATOM 2488 C C . GLU A 1 313 ? 0.889 17.663 22.869 1.00 88.25 313 GLU A C 1
ATOM 2490 O O . GLU A 1 313 ? -0.157 18.026 22.332 1.00 88.25 313 GLU A O 1
ATOM 2495 N N . LYS A 1 314 ? 2.060 17.688 22.229 1.00 86.31 314 LYS A N 1
ATOM 2496 C CA . LYS A 1 314 ? 2.227 18.290 20.906 1.00 86.31 314 LYS A CA 1
ATOM 2497 C C . LYS A 1 314 ? 1.493 17.527 19.805 1.00 86.31 314 LYS A C 1
ATOM 2499 O O . LYS A 1 314 ? 0.962 18.158 18.895 1.00 86.31 314 LYS A O 1
ATOM 2504 N N . ASN A 1 315 ? 1.493 16.194 19.856 1.00 79.75 315 ASN A N 1
ATOM 2505 C CA . ASN A 1 315 ? 1.018 15.367 18.743 1.00 79.75 315 ASN A CA 1
ATOM 2506 C C . ASN A 1 315 ? -0.359 14.736 18.988 1.00 79.75 315 ASN A C 1
ATOM 2508 O O . ASN A 1 315 ? -1.012 14.364 18.021 1.00 79.75 315 ASN A O 1
ATOM 2512 N N . TYR A 1 316 ? -0.838 14.602 20.230 1.00 84.38 316 TYR A N 1
ATOM 2513 C CA . TYR A 1 316 ? -2.077 13.855 20.512 1.00 84.38 316 TYR A CA 1
ATOM 2514 C C . TYR A 1 316 ? -3.143 14.655 21.260 1.00 84.38 316 TYR A C 1
ATOM 2516 O O . TYR A 1 316 ? -4.326 14.471 20.969 1.00 84.38 316 TYR A O 1
ATOM 2524 N N . LEU A 1 317 ? -2.762 15.562 22.166 1.00 86.31 317 LEU A N 1
ATOM 2525 C CA . LEU A 1 317 ? -3.717 16.307 22.997 1.00 86.31 317 LEU A CA 1
ATOM 2526 C C . LEU A 1 317 ? -4.663 17.195 22.177 1.00 86.31 317 LEU A C 1
ATOM 2528 O O . LEU A 1 317 ? -5.866 17.189 22.412 1.00 86.31 317 LEU A O 1
ATOM 2532 N N . GLY A 1 318 ? -4.143 17.917 21.181 1.00 83.44 318 GLY A N 1
ATOM 2533 C CA . GLY A 1 318 ? -4.938 18.857 20.377 1.00 83.44 318 GLY A CA 1
ATOM 2534 C C . GLY A 1 318 ? -5.905 18.214 19.376 1.00 83.44 318 GLY A C 1
ATOM 2535 O O . GLY A 1 318 ? -6.699 18.920 18.762 1.00 83.44 318 GLY A O 1
ATOM 2536 N N . ARG A 1 319 ? -5.843 16.892 19.186 1.00 84.12 319 ARG A N 1
ATOM 2537 C CA . ARG A 1 319 ? -6.644 16.165 18.187 1.00 84.12 319 ARG A CA 1
ATOM 2538 C C . ARG A 1 319 ? -7.264 14.885 18.738 1.00 84.12 319 ARG A C 1
ATOM 2540 O O . ARG A 1 319 ? -7.460 13.926 18.007 1.00 84.12 319 ARG A O 1
ATOM 2547 N N . THR A 1 320 ? -7.560 14.846 20.033 1.00 84.38 320 THR A N 1
ATOM 2548 C CA . THR A 1 320 ? -8.200 13.692 20.693 1.00 84.38 320 THR A CA 1
ATOM 2549 C C . THR A 1 320 ? -9.435 13.190 19.945 1.00 84.38 320 THR A C 1
ATOM 2551 O O . THR A 1 320 ? -9.632 11.985 19.846 1.00 84.38 320 THR A O 1
ATOM 2554 N N . THR A 1 321 ? -10.198 14.076 19.307 1.00 80.81 321 THR A N 1
ATOM 2555 C CA . THR A 1 321 ? -11.356 13.712 18.478 1.00 80.81 321 THR A CA 1
ATOM 2556 C C . THR A 1 321 ? -11.028 12.808 17.284 1.00 80.81 321 THR A C 1
ATOM 2558 O O . THR A 1 321 ? -11.896 12.062 16.841 1.00 80.81 321 THR A O 1
ATOM 2561 N N . THR A 1 322 ? -9.794 12.817 16.768 1.00 74.06 322 THR A N 1
ATOM 2562 C CA . THR A 1 322 ? -9.410 12.041 15.575 1.00 74.06 322 THR A CA 1
ATOM 2563 C C 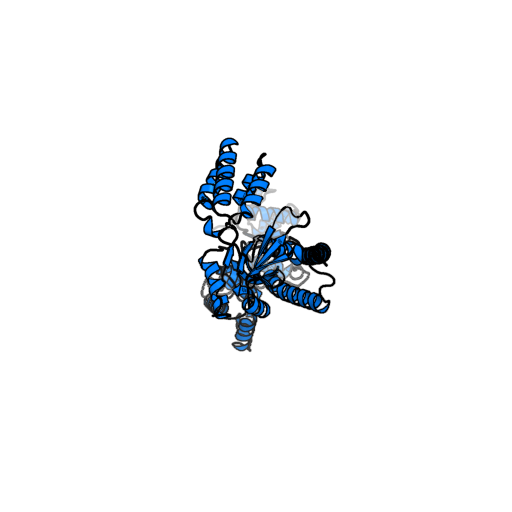. THR A 1 322 ? -8.948 10.620 15.883 1.00 74.06 322 THR A C 1
ATOM 2565 O O . THR A 1 322 ? -8.844 9.820 14.962 1.00 74.06 322 THR A O 1
ATOM 2568 N N . TRP A 1 323 ? -8.625 10.301 17.141 1.00 77.00 323 TRP A N 1
ATOM 2569 C CA . TRP A 1 323 ? -8.039 9.003 17.509 1.00 77.00 323 TRP A CA 1
ATOM 2570 C C . TRP A 1 323 ? -8.633 8.377 18.772 1.00 77.00 323 TRP A C 1
ATOM 2572 O O . TRP A 1 323 ? -8.519 7.171 18.965 1.00 77.00 323 TRP A O 1
ATOM 2582 N N . ALA A 1 324 ? -9.256 9.162 19.651 1.00 80.81 324 ALA A N 1
ATOM 2583 C CA . ALA A 1 324 ? -9.788 8.645 20.900 1.00 80.81 324 ALA A CA 1
ATOM 2584 C C . ALA A 1 324 ? -11.118 7.913 20.692 1.00 80.81 324 ALA A C 1
ATOM 2586 O O . ALA A 1 324 ? -11.980 8.335 19.913 1.00 80.81 324 ALA A O 1
ATOM 2587 N N . SER A 1 325 ? -11.315 6.849 21.464 1.00 75.06 325 SER A N 1
ATOM 2588 C CA . SER A 1 325 ? -12.485 5.971 21.367 1.00 75.06 325 SER A CA 1
ATOM 2589 C C . SER A 1 325 ? -13.802 6.651 21.731 1.00 75.06 325 SER A C 1
ATOM 2591 O O . SER A 1 325 ? -14.846 6.267 21.214 1.00 75.06 325 SER A O 1
ATOM 2593 N N . PHE A 1 326 ? -13.785 7.708 22.554 1.00 79.25 326 PHE A N 1
ATOM 2594 C CA . PHE A 1 326 ? -15.001 8.472 22.855 1.00 79.25 326 PHE A CA 1
ATOM 2595 C C . PHE A 1 326 ? -15.598 9.168 21.620 1.00 79.25 326 PHE A C 1
ATOM 2597 O O . PHE A 1 326 ? -16.818 9.327 21.562 1.00 79.25 326 PHE A O 1
ATOM 2604 N N . SER A 1 327 ? -14.760 9.560 20.650 1.00 75.00 327 SER A N 1
ATOM 2605 C CA . SER A 1 327 ? -15.167 10.180 19.379 1.00 75.00 327 SER A CA 1
ATOM 2606 C C . SER A 1 327 ? -15.289 9.177 18.234 1.00 75.00 327 SER A C 1
ATOM 2608 O O . SER A 1 327 ? -16.031 9.435 17.294 1.00 75.00 327 SER A O 1
ATOM 2610 N N . ASN A 1 328 ? -14.602 8.036 18.321 1.00 69.81 328 ASN A N 1
ATOM 2611 C CA . ASN A 1 328 ? -14.560 7.005 17.282 1.00 69.81 328 ASN A CA 1
ATOM 2612 C C . ASN A 1 328 ? -15.212 5.698 17.760 1.00 69.81 328 ASN A C 1
ATOM 2614 O O . ASN A 1 328 ? -14.622 4.626 17.642 1.00 69.81 328 ASN A O 1
ATOM 2618 N N . ARG A 1 329 ? -16.425 5.789 18.325 1.00 61.56 329 ARG A N 1
ATOM 2619 C CA . ARG A 1 329 ? -17.140 4.645 18.930 1.00 61.56 329 ARG A CA 1
ATOM 2620 C C . ARG A 1 329 ? -17.360 3.479 17.958 1.00 61.56 329 ARG A C 1
ATOM 2622 O O . ARG A 1 329 ? -17.373 2.335 18.396 1.00 61.56 329 ARG A O 1
ATOM 2629 N N . ASP A 1 330 ? -17.413 3.782 16.660 1.00 58.47 330 ASP A N 1
ATOM 2630 C CA . ASP A 1 330 ? -17.654 2.825 15.574 1.00 58.47 330 ASP A CA 1
ATOM 2631 C C . ASP A 1 330 ? -16.400 2.543 14.733 1.00 58.47 330 ASP A C 1
ATOM 2633 O O . ASP A 1 330 ? -16.500 2.175 13.559 1.00 58.47 330 ASP A O 1
ATOM 2637 N N . ALA A 1 331 ? -15.198 2.766 15.278 1.00 58.56 331 ALA A N 1
ATOM 2638 C CA . ALA A 1 331 ? -13.965 2.458 14.563 1.00 58.56 331 ALA A CA 1
ATOM 2639 C C . ALA A 1 331 ? -13.908 0.960 14.216 1.00 58.56 331 ALA A C 1
ATOM 2641 O O . ALA A 1 331 ? -13.591 0.112 15.044 1.00 58.56 331 ALA A O 1
ATOM 2642 N N . VAL A 1 332 ? -14.179 0.639 12.950 1.00 53.66 332 VAL A N 1
ATOM 2643 C CA . VAL A 1 332 ? -14.167 -0.737 12.418 1.00 53.66 332 VAL A CA 1
ATOM 2644 C C . VAL A 1 332 ? -12.745 -1.324 12.383 1.00 53.66 332 VAL A C 1
ATOM 2646 O O . VAL A 1 332 ? -12.556 -2.532 12.275 1.00 53.66 332 VAL A O 1
ATOM 2649 N N . LEU A 1 333 ? -11.726 -0.469 12.497 1.00 54.09 333 LEU A N 1
ATOM 2650 C CA . LEU A 1 333 ? -10.314 -0.792 12.311 1.00 54.09 333 LEU A CA 1
ATOM 2651 C C . LEU A 1 333 ? -9.501 -0.445 13.564 1.00 54.09 333 LEU A C 1
ATOM 2653 O O . LEU A 1 333 ? -8.718 0.496 13.562 1.00 54.09 333 LEU A O 1
ATOM 2657 N N . ASP A 1 334 ? -9.639 -1.233 14.626 1.00 52.91 334 ASP A N 1
ATOM 2658 C CA . ASP A 1 334 ? -8.883 -1.036 15.878 1.00 52.91 334 ASP A CA 1
ATOM 2659 C C . ASP A 1 334 ? -7.432 -1.570 15.815 1.00 52.91 334 ASP A C 1
ATOM 2661 O O . ASP A 1 334 ? -6.803 -1.886 16.822 1.00 52.91 334 ASP A O 1
ATOM 2665 N N . THR A 1 335 ? -6.872 -1.794 14.622 1.00 50.78 335 THR A N 1
ATOM 2666 C CA . THR A 1 335 ? -5.632 -2.571 14.518 1.00 50.78 335 THR A CA 1
ATOM 2667 C C . THR A 1 335 ? -4.719 -2.146 13.380 1.00 50.78 335 THR A C 1
ATOM 2669 O O . THR A 1 335 ? -4.782 -2.699 12.281 1.00 50.78 335 THR A O 1
ATOM 2672 N N . THR A 1 336 ? -3.728 -1.322 13.726 1.00 56.25 336 THR A N 1
ATOM 2673 C CA . THR A 1 336 ? -2.384 -1.358 13.117 1.00 56.25 336 THR A CA 1
ATOM 2674 C C . THR A 1 336 ? -1.880 -2.803 12.951 1.00 56.25 336 THR A C 1
ATOM 2676 O O . THR A 1 336 ? -1.265 -3.136 11.945 1.00 56.25 336 THR A O 1
ATOM 2679 N N . MET A 1 337 ? -2.279 -3.718 13.851 1.00 62.72 337 MET A N 1
ATOM 2680 C CA . MET A 1 337 ? -1.985 -5.156 13.771 1.00 62.72 337 MET A CA 1
ATOM 2681 C C . MET A 1 337 ? -2.436 -5.842 12.473 1.00 62.72 337 MET A C 1
ATOM 2683 O O . MET A 1 337 ? -1.856 -6.866 12.127 1.00 62.72 337 MET A O 1
ATOM 2687 N N . ILE A 1 338 ? -3.488 -5.386 11.781 1.00 69.12 338 ILE A N 1
ATOM 2688 C CA . ILE A 1 338 ? -3.938 -6.043 10.541 1.00 69.12 338 ILE A CA 1
ATOM 2689 C C . ILE A 1 338 ? -2.957 -5.754 9.403 1.00 69.12 338 ILE A C 1
ATOM 2691 O O . ILE A 1 338 ? -2.490 -6.691 8.750 1.00 69.12 338 ILE A O 1
ATOM 2695 N N . SER A 1 339 ? -2.626 -4.478 9.204 1.00 71.06 339 SER A N 1
ATOM 2696 C CA . SER A 1 339 ? -1.645 -4.048 8.211 1.00 71.06 339 SER A CA 1
ATOM 2697 C C . SER A 1 339 ? -0.255 -4.587 8.553 1.00 71.06 339 SER A C 1
ATOM 2699 O O . SER A 1 339 ? 0.384 -5.206 7.704 1.00 71.06 339 SER A O 1
ATOM 2701 N N . GLU A 1 340 ? 0.141 -4.514 9.828 1.00 74.19 340 GLU A N 1
ATOM 2702 C CA . GLU A 1 340 ? 1.418 -5.041 10.312 1.00 74.19 340 GLU A CA 1
ATOM 2703 C C . GLU A 1 340 ? 1.525 -6.555 10.093 1.00 74.19 340 GLU A C 1
ATOM 2705 O O . GLU A 1 340 ? 2.529 -7.036 9.570 1.00 74.19 340 GLU A O 1
ATOM 2710 N N . ARG A 1 341 ? 0.480 -7.335 10.415 1.00 76.81 341 ARG A N 1
ATOM 2711 C CA . ARG A 1 341 ? 0.462 -8.783 10.139 1.00 76.81 341 ARG A CA 1
ATOM 2712 C C . ARG A 1 341 ? 0.577 -9.074 8.654 1.00 76.81 341 ARG A C 1
ATOM 2714 O O . ARG A 1 341 ? 1.267 -10.021 8.286 1.00 76.81 341 ARG A O 1
ATOM 2721 N N . PHE A 1 342 ? -0.092 -8.297 7.807 1.00 82.38 342 PHE A N 1
ATOM 2722 C CA . PHE A 1 342 ? -0.015 -8.479 6.365 1.00 82.38 342 PHE A CA 1
ATOM 2723 C C . PHE A 1 342 ? 1.389 -8.156 5.827 1.00 82.38 342 PHE A C 1
ATOM 2725 O O . PHE A 1 342 ? 1.952 -8.940 5.063 1.00 82.38 342 PHE A O 1
ATOM 2732 N N . HIS A 1 343 ? 2.017 -7.070 6.281 1.00 82.56 343 HIS A N 1
ATOM 2733 C CA . HIS A 1 343 ? 3.398 -6.739 5.915 1.00 82.56 343 HIS A CA 1
ATOM 2734 C C . HIS A 1 343 ? 4.418 -7.732 6.466 1.00 82.56 343 HIS A C 1
ATOM 2736 O O . HIS A 1 343 ? 5.362 -8.081 5.759 1.00 82.56 343 HIS A O 1
ATOM 2742 N N . LEU A 1 344 ? 4.234 -8.223 7.694 1.00 81.31 344 LEU A N 1
ATOM 2743 C CA . LEU A 1 344 ? 5.046 -9.303 8.259 1.00 81.31 344 LEU A CA 1
ATOM 2744 C C . LEU A 1 344 ? 4.903 -10.573 7.433 1.00 81.31 344 LEU A C 1
ATOM 2746 O O . LEU A 1 344 ? 5.905 -11.207 7.133 1.00 81.31 344 LEU A O 1
ATOM 2750 N N . ARG A 1 345 ? 3.687 -10.903 6.991 1.00 80.44 345 ARG A N 1
ATOM 2751 C CA . ARG A 1 345 ? 3.446 -12.030 6.092 1.00 80.44 345 ARG A CA 1
ATOM 2752 C C . ARG A 1 345 ? 4.219 -11.875 4.785 1.00 80.44 345 ARG A C 1
ATOM 2754 O O . ARG A 1 345 ? 4.927 -12.795 4.392 1.00 80.44 345 ARG A O 1
ATOM 2761 N N . ILE A 1 346 ? 4.153 -10.699 4.152 1.00 79.56 346 ILE A N 1
ATOM 2762 C CA . ILE A 1 346 ? 4.963 -10.378 2.964 1.00 79.56 346 ILE A CA 1
ATOM 2763 C C . ILE A 1 346 ? 6.449 -10.593 3.254 1.00 79.56 346 ILE A C 1
ATOM 2765 O O . ILE A 1 346 ? 7.134 -11.271 2.493 1.00 79.56 346 ILE A O 1
ATOM 2769 N N . LYS A 1 347 ? 6.961 -10.045 4.357 1.00 78.12 347 LYS A N 1
ATOM 2770 C CA . LYS A 1 347 ? 8.388 -10.121 4.683 1.00 78.12 347 LYS A CA 1
ATOM 2771 C C . LYS A 1 347 ? 8.842 -11.538 5.017 1.00 78.12 347 LYS A C 1
ATOM 2773 O O . LYS A 1 347 ? 9.881 -11.949 4.518 1.00 78.12 347 LYS A O 1
ATOM 2778 N N . ASP A 1 348 ? 8.093 -12.277 5.823 1.00 77.88 348 ASP A N 1
ATOM 2779 C CA . ASP A 1 348 ? 8.529 -13.552 6.396 1.00 77.88 348 ASP A CA 1
ATOM 2780 C C . ASP A 1 348 ? 8.160 -14.742 5.502 1.00 77.88 348 ASP A C 1
ATOM 2782 O O . ASP A 1 348 ? 9.025 -15.560 5.181 1.00 77.88 348 ASP A O 1
ATOM 2786 N N . GLU A 1 349 ? 6.904 -14.827 5.059 1.00 72.31 349 GLU A N 1
ATOM 2787 C CA . GLU A 1 349 ? 6.419 -15.967 4.270 1.00 72.31 349 GLU A CA 1
ATOM 2788 C C . GLU A 1 349 ? 6.823 -15.862 2.802 1.00 72.31 349 GLU A C 1
ATOM 2790 O O . GLU A 1 349 ? 7.189 -16.867 2.200 1.00 72.31 349 GLU A O 1
ATOM 2795 N N . PHE A 1 350 ? 6.768 -14.658 2.229 1.00 69.50 350 PHE A N 1
ATOM 2796 C CA . PHE A 1 350 ? 6.937 -14.482 0.787 1.00 69.50 350 PHE A CA 1
ATOM 2797 C C . PHE A 1 350 ? 8.336 -13.998 0.388 1.00 69.50 350 PHE A C 1
ATOM 2799 O O . PHE A 1 350 ? 8.895 -14.471 -0.598 1.00 69.50 350 PHE A O 1
ATOM 2806 N N . LEU A 1 351 ? 8.916 -13.059 1.141 1.00 69.44 351 LEU A N 1
ATOM 2807 C CA . LEU A 1 351 ? 10.255 -12.526 0.870 1.00 69.44 351 LEU A CA 1
ATOM 2808 C C . LEU A 1 351 ? 11.354 -13.236 1.672 1.00 69.44 351 LEU A C 1
ATOM 2810 O O . LEU A 1 351 ? 12.528 -12.984 1.416 1.00 69.44 351 LEU A O 1
ATOM 2814 N N . HIS A 1 352 ? 11.013 -14.089 2.646 1.00 70.25 352 HIS A N 1
ATOM 2815 C CA . HIS A 1 352 ? 11.966 -14.763 3.544 1.00 70.25 352 HIS A CA 1
ATOM 2816 C C . HIS A 1 352 ? 12.993 -13.813 4.185 1.00 70.25 352 HIS A C 1
ATOM 2818 O O . HIS A 1 352 ? 14.177 -14.127 4.307 1.00 70.25 352 HIS A O 1
ATOM 2824 N N . ARG A 1 353 ? 12.549 -12.604 4.542 1.00 62.84 353 ARG A N 1
ATOM 2825 C CA . ARG A 1 353 ? 13.357 -11.470 5.024 1.00 62.84 353 ARG A CA 1
ATOM 2826 C C . ARG A 1 353 ? 14.481 -11.045 4.079 1.00 62.84 353 ARG A C 1
ATOM 2828 O O . ARG A 1 353 ? 15.357 -10.269 4.460 1.00 62.84 353 ARG A O 1
ATOM 2835 N N . ASN A 1 354 ? 14.444 -11.498 2.832 1.00 62.19 354 ASN A N 1
ATOM 2836 C CA . ASN A 1 354 ? 15.384 -11.110 1.807 1.00 62.19 354 ASN A CA 1
ATOM 2837 C C . ASN A 1 354 ? 14.941 -9.781 1.184 1.00 62.19 354 ASN A C 1
ATOM 2839 O O . ASN A 1 354 ? 14.186 -9.723 0.209 1.00 62.19 354 ASN A O 1
ATOM 2843 N N . GLY A 1 355 ? 15.450 -8.691 1.756 1.00 56.94 355 GLY A N 1
ATOM 2844 C CA . GLY A 1 355 ? 15.231 -7.334 1.260 1.00 56.94 355 GLY A CA 1
ATOM 2845 C C . GLY A 1 355 ? 15.841 -7.061 -0.119 1.00 56.94 355 GLY A C 1
ATOM 2846 O O . GLY A 1 355 ? 15.700 -5.954 -0.614 1.00 56.94 355 GLY A O 1
ATOM 2847 N N . ASN A 1 356 ? 16.497 -8.033 -0.769 1.00 58.56 356 ASN A N 1
ATOM 2848 C CA . ASN A 1 356 ? 17.087 -7.862 -2.102 1.00 58.56 356 ASN A CA 1
ATOM 2849 C C . ASN A 1 356 ? 16.131 -8.142 -3.272 1.00 58.56 356 ASN A C 1
ATOM 2851 O O . ASN A 1 356 ? 16.562 -8.238 -4.427 1.00 58.56 356 ASN A O 1
ATOM 2855 N N . SER A 1 357 ? 14.832 -8.258 -3.004 1.00 62.72 357 SER A N 1
ATOM 2856 C CA . SER A 1 357 ? 13.856 -8.534 -4.051 1.00 62.72 357 SER A CA 1
ATOM 2857 C C . SER A 1 357 ? 13.829 -7.412 -5.087 1.00 62.72 357 SER A C 1
ATOM 2859 O O . SER A 1 357 ? 13.806 -6.215 -4.778 1.00 62.72 357 SER A O 1
ATOM 2861 N N . ARG A 1 358 ? 13.892 -7.806 -6.357 1.00 67.19 358 ARG A N 1
ATOM 2862 C CA . ARG A 1 358 ? 13.719 -6.882 -7.472 1.00 67.19 358 ARG A CA 1
ATOM 2863 C C . ARG A 1 358 ? 12.270 -6.374 -7.482 1.00 67.19 358 ARG A C 1
ATOM 2865 O O . ARG A 1 358 ? 11.360 -7.090 -7.071 1.00 67.19 358 ARG A O 1
ATOM 2872 N N . LEU A 1 359 ? 12.045 -5.161 -7.992 1.00 69.19 359 LEU A N 1
ATOM 2873 C CA . LEU A 1 359 ? 10.715 -4.540 -8.023 1.00 69.19 359 LEU A CA 1
ATOM 2874 C C . LEU A 1 359 ? 9.699 -5.393 -8.801 1.00 69.19 359 LEU A C 1
ATOM 2876 O O . LEU A 1 359 ? 8.532 -5.450 -8.439 1.00 69.19 359 LEU A O 1
ATOM 2880 N N . ASP A 1 360 ? 10.149 -6.095 -9.843 1.00 64.50 360 ASP A N 1
ATOM 2881 C CA . ASP A 1 360 ? 9.315 -7.024 -10.601 1.00 64.50 360 ASP A CA 1
ATOM 2882 C C . ASP A 1 360 ? 8.873 -8.240 -9.816 1.00 64.50 360 ASP A C 1
ATOM 2884 O O . ASP A 1 360 ? 7.693 -8.577 -9.848 1.00 64.50 360 ASP A O 1
ATOM 2888 N N . ALA A 1 361 ? 9.820 -8.878 -9.135 1.00 69.88 361 ALA A N 1
ATOM 2889 C CA . ALA A 1 361 ? 9.531 -10.013 -8.279 1.00 69.88 361 ALA A CA 1
ATOM 2890 C C . ALA A 1 361 ? 8.554 -9.607 -7.171 1.00 69.88 361 ALA A C 1
ATOM 2892 O O . ALA A 1 361 ? 7.621 -10.350 -6.895 1.00 69.88 361 ALA A O 1
ATOM 2893 N N . LEU A 1 362 ? 8.713 -8.403 -6.603 1.00 80.38 362 LEU A N 1
ATOM 2894 C CA . LEU A 1 362 ? 7.784 -7.892 -5.600 1.00 80.38 362 LEU A CA 1
ATOM 2895 C C . LEU A 1 362 ? 6.381 -7.657 -6.177 1.00 80.38 362 LEU A C 1
ATOM 2897 O O . LEU A 1 362 ? 5.419 -8.108 -5.575 1.00 80.38 362 LEU A O 1
ATOM 2901 N N . VAL A 1 363 ? 6.236 -6.986 -7.325 1.00 82.50 363 VAL A N 1
ATOM 2902 C CA . VAL A 1 363 ? 4.906 -6.737 -7.922 1.00 82.50 363 VAL A CA 1
ATOM 2903 C C . VAL A 1 363 ? 4.195 -8.046 -8.274 1.00 82.50 363 VAL A C 1
ATOM 2905 O O . VAL A 1 363 ? 3.016 -8.201 -7.966 1.00 82.50 363 VAL A O 1
ATOM 2908 N N . ASP A 1 364 ? 4.903 -9.001 -8.880 1.00 80.44 364 ASP A N 1
ATOM 2909 C CA . ASP A 1 364 ? 4.347 -10.320 -9.207 1.00 80.44 364 ASP A CA 1
ATOM 2910 C C . ASP A 1 364 ? 3.924 -11.085 -7.940 1.00 80.44 364 ASP A C 1
ATOM 2912 O O . ASP A 1 364 ? 2.844 -11.670 -7.884 1.00 80.44 364 ASP A O 1
ATOM 2916 N N . LEU A 1 365 ? 4.734 -11.005 -6.883 1.00 84.62 365 LEU A N 1
ATOM 2917 C CA . LEU A 1 365 ? 4.434 -11.575 -5.572 1.00 84.62 365 LEU A CA 1
ATOM 2918 C C . LEU A 1 365 ? 3.219 -10.916 -4.915 1.00 84.62 365 LEU A C 1
ATOM 2920 O O . LEU A 1 365 ? 2.392 -11.619 -4.343 1.00 84.62 365 LEU A O 1
ATOM 2924 N N . LEU A 1 366 ? 3.076 -9.593 -5.013 1.00 88.56 366 LEU A N 1
ATOM 2925 C CA . LEU A 1 366 ? 1.923 -8.863 -4.484 1.00 88.56 366 LEU A CA 1
ATOM 2926 C C . LEU A 1 366 ? 0.625 -9.289 -5.176 1.00 88.56 366 LEU A C 1
ATOM 2928 O O . LEU A 1 366 ? -0.373 -9.513 -4.498 1.00 88.56 366 LEU A O 1
ATOM 2932 N N . ILE A 1 367 ? 0.648 -9.457 -6.502 1.00 87.31 367 ILE A N 1
ATOM 2933 C CA . ILE A 1 367 ? -0.503 -9.952 -7.269 1.00 87.31 367 ILE A CA 1
ATOM 2934 C C . ILE A 1 367 ? -0.844 -11.389 -6.852 1.00 87.31 367 ILE A C 1
ATOM 2936 O O . ILE A 1 367 ? -1.990 -11.671 -6.512 1.00 87.31 367 ILE A O 1
ATOM 2940 N N . LYS A 1 368 ? 0.148 -12.288 -6.812 1.00 85.75 368 LYS A N 1
ATOM 2941 C CA . LYS A 1 368 ? -0.052 -13.693 -6.412 1.00 85.75 368 LYS A CA 1
ATOM 2942 C C . LYS A 1 368 ? -0.566 -13.832 -4.980 1.00 85.75 368 LYS A C 1
ATOM 2944 O O . LYS A 1 368 ? -1.471 -14.615 -4.733 1.00 85.75 368 LYS A O 1
ATOM 2949 N N . CYS A 1 369 ? -0.049 -13.026 -4.055 1.00 87.62 369 CYS A N 1
ATOM 2950 C CA . CYS A 1 369 ? -0.467 -13.022 -2.653 1.00 87.62 369 CYS A CA 1
ATOM 2951 C C . CYS A 1 369 ? -1.966 -12.717 -2.494 1.00 87.62 369 CYS A C 1
ATOM 2953 O O . CYS A 1 369 ? -2.629 -13.320 -1.650 1.00 87.62 369 CYS A O 1
ATOM 2955 N N . VAL A 1 370 ? -2.516 -11.816 -3.314 1.00 90.94 370 VAL A N 1
ATOM 2956 C CA . VAL A 1 370 ? -3.955 -11.504 -3.313 1.00 90.94 370 VAL A CA 1
ATOM 2957 C C . VAL A 1 370 ? -4.779 -12.708 -3.752 1.00 90.94 370 VAL A C 1
ATOM 2959 O O . VAL A 1 370 ? -5.751 -13.053 -3.081 1.00 90.94 370 VAL A O 1
ATOM 2962 N N . GLU A 1 371 ? -4.376 -13.365 -4.837 1.00 89.50 371 GLU A N 1
ATOM 2963 C CA . GLU A 1 371 ? -5.063 -14.548 -5.363 1.00 89.50 371 GLU A CA 1
ATOM 2964 C C . GLU A 1 371 ? -4.985 -15.727 -4.380 1.00 89.50 371 GLU A C 1
ATOM 2966 O O . GLU A 1 371 ? -6.004 -16.344 -4.064 1.00 89.50 371 GLU A O 1
ATOM 2971 N N . ASP A 1 372 ? -3.811 -15.973 -3.792 1.00 86.62 372 ASP A N 1
ATOM 2972 C CA . ASP A 1 372 ? -3.614 -16.995 -2.760 1.00 86.62 372 ASP A CA 1
ATOM 2973 C C . ASP A 1 372 ? -4.469 -16.717 -1.514 1.00 86.62 372 ASP A C 1
ATOM 2975 O O . ASP A 1 372 ? -5.057 -17.631 -0.921 1.00 86.62 372 ASP A O 1
ATOM 2979 N N . LEU A 1 373 ? -4.562 -15.449 -1.097 1.00 87.56 373 LEU A N 1
ATOM 2980 C CA . LEU A 1 373 ? -5.397 -15.035 0.028 1.00 87.56 373 LEU A CA 1
ATOM 2981 C C . LEU A 1 373 ? -6.884 -15.235 -0.28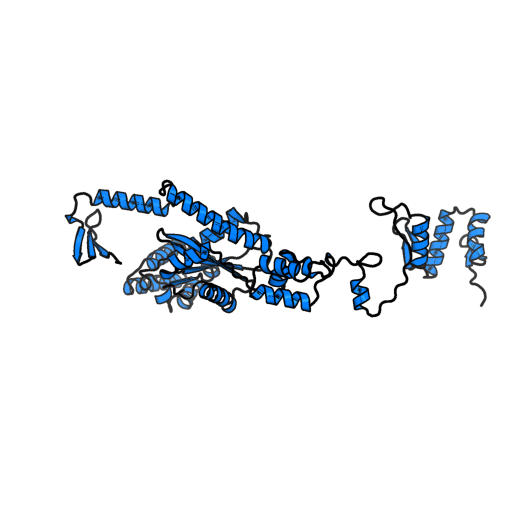1 1.00 87.56 373 LEU A C 1
ATOM 2983 O O . LEU A 1 373 ? -7.599 -15.787 0.558 1.00 87.56 373 LEU A O 1
ATOM 2987 N N . SER A 1 374 ? -7.328 -14.831 -1.472 1.00 89.75 374 SER A N 1
ATOM 2988 C CA . SER A 1 374 ? -8.701 -15.014 -1.947 1.00 89.75 374 SER A CA 1
ATOM 2989 C C . SER A 1 374 ? -9.090 -16.495 -1.965 1.00 89.75 374 SER A C 1
ATOM 2991 O O . SER A 1 374 ? -10.066 -16.892 -1.321 1.00 89.75 374 SER A O 1
ATOM 2993 N N . GLY A 1 375 ? -8.257 -17.349 -2.569 1.00 87.25 375 GLY A N 1
ATOM 2994 C CA . GLY A 1 375 ? -8.471 -18.796 -2.597 1.00 87.25 375 GLY A CA 1
ATOM 2995 C C . GLY A 1 375 ? -8.465 -19.426 -1.200 1.00 87.25 375 GLY A C 1
ATOM 2996 O O . GLY A 1 375 ? -9.318 -20.254 -0.875 1.00 87.25 375 GLY A O 1
ATOM 2997 N N . SER A 1 376 ? -7.554 -18.999 -0.317 1.00 84.81 376 SER A N 1
ATOM 2998 C CA . SER A 1 376 ? -7.519 -19.467 1.077 1.00 84.81 376 SER A CA 1
ATOM 2999 C C . SER A 1 376 ? -8.795 -19.108 1.840 1.00 84.81 376 SER A C 1
ATOM 3001 O O . SER A 1 376 ? -9.316 -19.925 2.608 1.00 84.81 376 SER A O 1
ATOM 3003 N N . ILE A 1 377 ? -9.310 -17.894 1.632 1.00 84.19 377 ILE A N 1
ATOM 3004 C CA . ILE A 1 377 ? -10.576 -17.437 2.203 1.00 84.19 377 ILE A CA 1
ATOM 3005 C C . ILE A 1 377 ? -11.711 -18.316 1.694 1.00 84.19 377 ILE A C 1
ATOM 3007 O O . ILE A 1 377 ? -12.396 -18.922 2.515 1.00 84.19 377 ILE A O 1
ATOM 3011 N N . GLU A 1 378 ? -11.854 -18.469 0.381 1.00 85.44 378 GLU A N 1
ATOM 3012 C CA . GLU A 1 378 ? -12.916 -19.265 -0.234 1.00 85.44 378 GLU A CA 1
ATOM 3013 C C . GLU A 1 378 ? -12.938 -20.711 0.295 1.00 85.44 378 GLU A C 1
ATOM 3015 O O . GLU A 1 378 ? -13.985 -21.237 0.686 1.00 85.44 378 GLU A O 1
ATOM 3020 N N . VAL A 1 379 ? -11.768 -21.352 0.395 1.00 84.31 379 VAL A N 1
ATOM 3021 C CA . VAL A 1 379 ? -11.639 -22.708 0.949 1.00 84.31 379 VAL A CA 1
ATOM 3022 C C . VAL A 1 379 ? -12.096 -22.763 2.407 1.00 84.31 379 VAL A C 1
ATOM 3024 O O . VAL A 1 379 ? -12.824 -23.685 2.786 1.00 84.31 379 VAL A O 1
ATOM 3027 N N . LYS A 1 380 ? -11.701 -21.793 3.242 1.00 81.06 380 LYS A N 1
ATOM 3028 C CA . LYS A 1 380 ? -12.127 -21.733 4.652 1.00 81.06 380 LYS A CA 1
ATOM 3029 C C . LYS A 1 380 ? -13.637 -21.547 4.780 1.00 81.06 380 LYS A C 1
ATOM 3031 O O . LYS A 1 380 ? -14.248 -22.162 5.654 1.00 81.06 380 LYS A O 1
ATOM 3036 N N . GLU A 1 381 ? -14.244 -20.753 3.903 1.00 81.06 381 GLU A N 1
ATOM 3037 C CA . GLU A 1 381 ? -15.695 -20.548 3.879 1.00 81.06 381 GLU A CA 1
ATOM 3038 C C . GLU A 1 381 ? -16.446 -21.814 3.485 1.00 81.06 381 GLU A C 1
ATOM 3040 O O . GLU A 1 381 ? -17.359 -22.233 4.197 1.00 81.06 381 GLU A O 1
ATOM 3045 N N . ARG A 1 382 ? -16.003 -22.495 2.423 1.00 82.12 382 ARG A N 1
ATOM 3046 C CA . ARG A 1 382 ? -16.574 -23.784 1.998 1.00 82.12 382 ARG A CA 1
ATOM 3047 C C . ARG A 1 382 ? -16.431 -24.865 3.066 1.00 82.12 382 ARG A C 1
ATOM 3049 O O . ARG A 1 382 ? -17.322 -25.694 3.233 1.00 82.12 382 ARG A O 1
ATOM 3056 N N . ARG A 1 383 ? -15.347 -24.825 3.845 1.00 79.50 383 ARG A N 1
ATOM 3057 C CA . ARG A 1 383 ? -15.134 -25.688 5.019 1.00 79.50 383 ARG A CA 1
ATOM 3058 C C . ARG A 1 383 ? -15.906 -25.235 6.259 1.00 79.50 383 ARG A C 1
ATOM 3060 O O . ARG A 1 383 ? -15.624 -25.731 7.344 1.00 79.50 383 ARG A O 1
ATOM 3067 N N . ARG A 1 384 ? -16.853 -24.299 6.128 1.00 71.94 384 ARG A N 1
ATOM 3068 C CA . ARG A 1 384 ? -17.681 -23.770 7.224 1.00 71.94 384 ARG A CA 1
ATOM 3069 C C . ARG A 1 384 ? -16.859 -23.287 8.415 1.00 71.94 384 ARG A C 1
ATOM 3071 O O . ARG A 1 384 ? -17.291 -23.420 9.555 1.00 71.94 384 ARG A O 1
ATOM 3078 N N . LEU A 1 385 ? -15.664 -22.754 8.147 1.00 69.06 385 LEU A N 1
ATOM 3079 C CA . LEU A 1 385 ? -14.793 -22.183 9.170 1.00 69.06 385 LEU A CA 1
ATOM 3080 C C . LEU A 1 385 ? -14.442 -23.171 10.300 1.00 69.06 385 LEU A C 1
ATOM 3082 O O . LEU A 1 385 ? -14.154 -22.743 11.414 1.00 69.06 385 LEU A O 1
ATOM 3086 N N . VAL A 1 386 ? -14.432 -24.482 10.013 1.00 61.72 386 VAL A N 1
ATOM 3087 C CA . VAL A 1 386 ? -14.063 -25.526 10.990 1.00 61.72 386 VAL A CA 1
ATOM 3088 C C . VAL A 1 386 ? -12.687 -25.247 11.608 1.00 61.72 386 VAL A C 1
ATOM 3090 O O . VAL A 1 386 ? -12.499 -25.464 12.799 1.00 61.72 386 VAL A O 1
ATOM 3093 N N . THR A 1 387 ? -11.757 -24.698 10.822 1.00 60.84 387 THR A N 1
ATOM 3094 C CA . THR A 1 387 ? -10.523 -24.061 11.299 1.00 60.84 387 THR A CA 1
ATOM 3095 C C . THR A 1 387 ? -10.597 -22.560 11.020 1.00 60.84 387 THR A C 1
ATOM 3097 O O . THR A 1 387 ? -10.364 -22.109 9.893 1.00 60.84 387 THR A O 1
ATOM 3100 N N . CYS A 1 388 ? -10.978 -21.768 12.025 1.00 62.47 388 CYS A N 1
ATOM 3101 C CA . CYS A 1 388 ? -11.120 -20.318 11.889 1.00 62.47 388 CYS A CA 1
ATOM 3102 C C . CYS A 1 388 ? -9.993 -19.546 12.575 1.00 62.47 388 CYS A C 1
ATOM 3104 O O . CYS A 1 388 ? -9.072 -20.120 13.146 1.00 62.47 388 CYS A O 1
ATOM 3106 N N . SER A 1 389 ? -9.988 -18.221 12.409 1.00 64.69 389 SER A N 1
ATOM 3107 C CA . SER A 1 389 ? -9.014 -17.385 13.105 1.00 64.69 389 SER A CA 1
ATOM 3108 C C . SER A 1 389 ? -9.260 -17.473 14.612 1.00 64.69 389 SER A C 1
ATOM 3110 O O . SER A 1 389 ? -10.405 -17.533 15.050 1.00 64.69 389 SER A O 1
ATOM 3112 N N . PHE A 1 390 ? -8.191 -17.412 15.408 1.00 66.00 390 PHE A N 1
ATOM 3113 C CA . PHE A 1 390 ? -8.284 -17.465 16.870 1.00 66.00 390 PHE A CA 1
ATOM 3114 C C . PHE A 1 390 ? -9.305 -16.465 17.437 1.00 66.00 390 PHE A C 1
ATOM 3116 O O . PHE A 1 390 ? -10.088 -16.816 18.307 1.00 66.00 390 PHE A O 1
ATOM 3123 N N . ARG A 1 391 ? -9.365 -15.237 16.897 1.00 63.44 391 ARG A N 1
ATOM 3124 C CA . ARG A 1 391 ? -10.379 -14.247 17.300 1.00 63.44 391 ARG A CA 1
ATOM 3125 C C . ARG A 1 391 ? -11.805 -14.756 17.086 1.00 63.44 391 ARG A C 1
ATOM 3127 O O . ARG A 1 391 ? -12.618 -14.616 17.987 1.00 63.44 391 ARG A O 1
ATOM 3134 N N . LEU A 1 392 ? -12.101 -15.368 15.939 1.00 65.38 392 LEU A N 1
ATOM 3135 C CA . LEU A 1 392 ? -13.433 -15.909 15.670 1.00 65.38 392 LEU A CA 1
ATOM 3136 C C . LEU A 1 392 ? -13.735 -17.129 16.552 1.00 65.38 392 LEU A C 1
ATOM 3138 O O . LEU A 1 392 ? -14.859 -17.281 17.026 1.00 65.38 392 LEU A O 1
ATOM 3142 N N . GLU A 1 393 ? -12.731 -17.967 16.830 1.00 69.19 393 GLU A N 1
ATOM 3143 C CA . GLU A 1 393 ? -12.861 -19.055 17.805 1.00 69.19 393 GLU A CA 1
ATOM 3144 C C . GLU A 1 393 ? -13.196 -18.524 19.202 1.00 69.19 393 GLU A C 1
ATOM 3146 O O . GLU A 1 393 ? -14.103 -19.054 19.846 1.00 69.19 393 GLU A O 1
ATOM 3151 N N . GLU A 1 394 ? -12.512 -17.471 19.655 1.00 74.19 394 GLU A N 1
ATOM 3152 C CA . GLU A 1 394 ? -12.789 -16.798 20.925 1.00 74.19 394 GLU A CA 1
ATOM 3153 C C . GLU A 1 394 ? -14.181 -16.162 20.926 1.00 74.19 394 GLU A C 1
ATOM 3155 O O . GLU A 1 394 ? -14.931 -16.374 21.875 1.00 74.19 394 GLU A O 1
ATOM 3160 N N . THR A 1 395 ? -14.601 -15.491 19.848 1.00 72.69 395 THR A N 1
ATOM 3161 C CA . THR A 1 395 ? -15.970 -14.968 19.717 1.00 72.69 395 THR A CA 1
ATOM 3162 C C . THR A 1 395 ? -17.003 -16.088 19.825 1.00 72.69 395 THR A C 1
ATOM 3164 O O . THR A 1 395 ? -17.966 -15.968 20.581 1.00 72.69 395 THR A O 1
ATOM 3167 N N . HIS A 1 396 ? -16.795 -17.222 19.149 1.00 75.44 396 HIS A N 1
ATOM 3168 C CA . HIS A 1 396 ? -17.679 -18.382 19.268 1.00 75.44 396 HIS A CA 1
ATOM 3169 C C . HIS A 1 396 ? -17.676 -18.982 20.681 1.00 75.44 396 HIS A C 1
ATOM 3171 O O . HIS A 1 396 ? -18.731 -19.400 21.163 1.00 75.44 396 HIS A O 1
ATOM 3177 N N . LYS A 1 397 ? -16.524 -19.036 21.364 1.00 78.19 397 LYS A N 1
ATOM 3178 C CA . LYS A 1 397 ? -16.436 -19.474 22.768 1.00 78.19 397 LYS A CA 1
ATOM 3179 C C . LYS A 1 397 ? -17.210 -18.528 23.681 1.00 78.19 397 LYS A C 1
ATOM 3181 O O . LYS A 1 397 ? -18.049 -19.006 24.437 1.00 78.19 397 LYS A O 1
ATOM 3186 N N . CYS A 1 398 ? -16.992 -17.221 23.565 1.00 79.00 398 CYS A N 1
ATOM 3187 C CA . CYS A 1 398 ? -17.701 -16.193 24.322 1.00 79.00 398 CYS A CA 1
ATOM 3188 C C . CYS A 1 398 ? -19.209 -16.245 24.066 1.00 79.00 398 CYS A C 1
ATOM 3190 O O . CYS A 1 398 ? -19.983 -16.201 25.015 1.00 79.00 398 CYS A O 1
ATOM 3192 N N . HIS A 1 399 ? -19.638 -16.419 22.814 1.00 81.12 399 HIS A N 1
ATOM 3193 C CA . HIS A 1 399 ? -21.051 -16.543 22.463 1.00 81.12 399 HIS A CA 1
ATOM 3194 C C . HIS A 1 399 ? -21.689 -17.805 23.061 1.00 81.12 399 HIS A C 1
ATOM 3196 O O . HIS A 1 399 ? -22.774 -17.729 23.634 1.00 81.12 399 HIS A O 1
ATOM 3202 N N . ARG A 1 400 ? -21.018 -18.964 22.985 1.00 83.50 400 ARG A N 1
ATOM 3203 C CA . ARG A 1 400 ? -21.488 -20.193 23.653 1.00 83.50 400 ARG A CA 1
ATOM 3204 C C . ARG A 1 400 ? -21.602 -19.998 25.162 1.00 83.50 400 ARG A C 1
ATOM 3206 O O . ARG A 1 400 ? -22.628 -20.324 25.742 1.00 83.50 400 ARG A O 1
ATOM 3213 N N . LEU A 1 401 ? -20.583 -19.396 25.768 1.00 85.88 401 LEU A N 1
ATOM 3214 C CA . LEU A 1 401 ? -20.536 -19.140 27.202 1.00 85.88 401 LEU A CA 1
ATOM 3215 C C . LEU A 1 401 ? -21.633 -18.156 27.637 1.00 85.88 401 LEU A C 1
ATOM 3217 O O . LEU A 1 401 ? -22.280 -18.376 28.655 1.00 85.88 401 LEU A O 1
ATOM 3221 N N . ALA A 1 402 ? -21.907 -17.121 26.840 1.00 84.12 402 ALA A N 1
ATOM 3222 C CA . ALA A 1 402 ? -23.031 -16.215 27.054 1.00 84.12 402 ALA A CA 1
ATOM 3223 C C . ALA A 1 402 ? -24.372 -16.957 26.955 1.00 84.12 402 ALA A C 1
ATOM 3225 O O . ALA A 1 402 ? -25.196 -16.840 27.859 1.00 84.12 402 ALA A O 1
ATOM 3226 N N . ARG A 1 403 ? -24.574 -17.780 25.915 1.00 86.44 403 ARG A N 1
ATOM 3227 C CA . ARG A 1 403 ? -25.781 -18.612 25.790 1.00 86.44 403 ARG A CA 1
ATOM 3228 C C . ARG A 1 403 ? -25.982 -19.487 27.019 1.00 86.44 403 ARG A C 1
ATOM 3230 O O . ARG A 1 403 ? -27.093 -19.526 27.522 1.00 86.44 403 ARG A O 1
ATOM 3237 N N . ASP A 1 404 ? -24.935 -20.126 27.531 1.00 88.19 404 ASP A N 1
ATOM 3238 C CA . ASP A 1 404 ? -25.027 -20.965 28.730 1.00 88.19 404 ASP A CA 1
ATOM 3239 C C . ASP A 1 404 ? -25.318 -20.153 30.002 1.00 88.19 404 ASP A C 1
ATOM 3241 O O . ASP A 1 404 ? -26.089 -20.596 30.853 1.00 88.19 404 ASP A O 1
ATOM 3245 N N . ILE A 1 405 ? -24.741 -18.953 30.137 1.00 86.50 405 ILE A N 1
ATOM 3246 C CA . ILE A 1 405 ? -24.990 -18.064 31.281 1.00 86.50 405 ILE A CA 1
ATOM 3247 C C . ILE A 1 405 ? -26.455 -17.629 31.336 1.00 86.50 405 ILE A C 1
ATOM 3249 O O . ILE A 1 405 ? -27.042 -17.680 32.422 1.00 86.50 405 ILE A O 1
ATOM 3253 N N . TYR A 1 406 ? -27.012 -17.206 30.198 1.00 87.56 406 TYR A N 1
ATOM 3254 C CA . TYR A 1 406 ? -28.340 -16.589 30.105 1.00 87.56 406 TYR A CA 1
ATOM 3255 C C . TYR A 1 406 ? -29.465 -17.576 29.764 1.00 87.56 406 TYR A C 1
ATOM 3257 O O . TYR A 1 406 ? -30.638 -17.215 29.826 1.00 87.56 406 TYR A O 1
ATOM 3265 N N . LYS A 1 407 ? -29.149 -18.833 29.427 1.00 88.25 407 LYS A N 1
ATOM 3266 C CA . LYS A 1 407 ? -30.157 -19.865 29.146 1.00 88.25 407 LYS A CA 1
ATOM 3267 C C . LYS A 1 407 ? -31.097 -20.040 30.340 1.00 88.25 407 LYS A C 1
ATOM 3269 O O . LYS A 1 407 ? -30.660 -20.427 31.422 1.00 88.25 407 LYS A O 1
ATOM 3274 N N . GLY A 1 408 ? -32.389 -19.797 30.114 1.00 86.69 408 GLY A N 1
ATOM 3275 C CA . GLY A 1 408 ? -33.428 -19.900 31.143 1.00 86.69 408 GLY A CA 1
ATOM 3276 C C . GLY A 1 408 ? -33.346 -18.826 32.231 1.00 86.69 408 GLY A C 1
ATOM 3277 O O . GLY A 1 408 ? -33.935 -19.020 33.288 1.00 86.69 408 GLY A O 1
ATOM 3278 N N . LYS A 1 409 ? -32.597 -17.737 31.996 1.00 88.94 409 LYS A N 1
ATOM 3279 C CA . LYS A 1 409 ? -32.473 -16.585 32.900 1.00 88.94 409 LYS A CA 1
ATOM 3280 C C . LYS A 1 409 ? -32.878 -15.292 32.200 1.00 88.94 409 LYS A C 1
ATOM 3282 O O . LYS A 1 409 ? -32.094 -14.347 32.095 1.00 88.94 409 LYS A O 1
ATOM 3287 N N . GLU A 1 410 ? -34.084 -15.291 31.649 1.00 84.25 410 GLU A N 1
ATOM 3288 C CA . GLU A 1 410 ? -34.645 -14.158 30.907 1.00 84.25 410 GLU A CA 1
ATOM 3289 C C . GLU A 1 410 ? -34.725 -12.898 31.781 1.00 84.25 410 GLU A C 1
ATOM 3291 O O . GLU A 1 410 ? -34.569 -11.796 31.275 1.00 84.25 410 GLU A O 1
ATOM 3296 N N . GLU A 1 411 ? -34.808 -13.041 33.108 1.00 87.25 411 GLU A N 1
ATOM 3297 C CA . GLU A 1 411 ? -34.776 -11.920 34.050 1.00 87.25 411 GLU A CA 1
ATOM 3298 C C . GLU A 1 411 ? -33.454 -11.133 34.044 1.00 87.25 411 GLU A C 1
ATOM 3300 O O . GLU A 1 411 ? -33.386 -10.030 34.582 1.00 87.25 411 GLU A O 1
ATOM 3305 N N . MET A 1 412 ? -32.386 -11.691 33.467 1.00 89.19 412 MET A N 1
ATOM 3306 C CA . MET A 1 412 ? -31.097 -11.010 33.326 1.00 89.19 412 MET A CA 1
ATOM 3307 C C . MET A 1 412 ? -31.019 -10.127 32.074 1.00 89.19 412 MET A C 1
ATOM 3309 O O . MET A 1 412 ? -30.027 -9.415 31.916 1.00 89.19 412 MET A O 1
ATOM 3313 N N . ILE A 1 413 ? -32.026 -10.175 31.195 1.00 89.38 413 ILE A N 1
ATOM 3314 C CA . ILE A 1 413 ? -32.099 -9.411 29.948 1.00 89.38 413 ILE A CA 1
ATOM 3315 C C . ILE A 1 413 ? -33.432 -8.664 29.937 1.00 89.38 413 ILE A C 1
ATOM 3317 O O . ILE A 1 413 ? -34.490 -9.259 29.774 1.00 89.38 413 ILE A O 1
ATOM 3321 N N . THR A 1 414 ? -33.392 -7.350 30.121 1.00 90.12 414 THR A N 1
ATOM 3322 C CA . THR A 1 414 ? -34.594 -6.509 30.115 1.00 90.12 414 THR A CA 1
ATOM 3323 C C . THR A 1 414 ? -34.624 -5.676 28.844 1.00 90.12 414 THR A C 1
ATOM 3325 O O . THR A 1 414 ? -33.662 -4.972 28.548 1.00 90.12 414 THR A O 1
ATOM 3328 N N . GLU A 1 415 ? -35.713 -5.750 28.085 1.00 88.81 415 GLU A N 1
ATOM 3329 C CA . GLU A 1 415 ? -35.924 -4.869 26.937 1.00 88.81 415 GLU A CA 1
ATOM 3330 C C . GLU A 1 415 ? -36.201 -3.448 27.439 1.00 88.81 415 GLU A C 1
ATOM 3332 O O . GLU A 1 415 ? -37.108 -3.217 28.239 1.00 88.81 415 GLU A O 1
ATOM 3337 N N . ALA A 1 416 ? -35.357 -2.511 27.019 1.00 85.50 416 ALA A N 1
ATOM 3338 C CA . ALA A 1 416 ? -35.385 -1.113 27.435 1.00 85.50 416 ALA A CA 1
ATOM 3339 C C . ALA A 1 416 ? -35.962 -0.193 26.344 1.00 85.50 416 ALA A C 1
ATOM 3341 O O . ALA A 1 416 ? -36.235 0.979 26.601 1.00 85.50 416 ALA A O 1
ATOM 3342 N N . GLY A 1 417 ? -36.151 -0.720 25.132 1.00 85.25 417 GLY A N 1
ATOM 3343 C CA . GLY A 1 417 ? -36.752 -0.045 23.987 1.00 85.25 417 GLY A CA 1
ATOM 3344 C C . GLY A 1 417 ? -36.553 -0.846 22.701 1.00 85.25 417 GLY A C 1
ATOM 3345 O O . GLY A 1 417 ? -35.939 -1.912 22.712 1.00 85.25 417 GLY A O 1
ATOM 3346 N N . GLU A 1 418 ? -37.039 -0.310 21.582 1.00 83.75 418 GLU A N 1
ATOM 3347 C CA . GLU A 1 418 ? -36.799 -0.896 20.262 1.00 83.75 418 GLU A CA 1
ATOM 3348 C C . GLU A 1 418 ? -35.286 -0.969 20.000 1.00 83.75 418 GLU A C 1
ATOM 3350 O O . GLU A 1 418 ? -34.586 0.040 20.082 1.00 83.75 418 GLU A O 1
ATOM 3355 N N . ASN A 1 419 ? -34.775 -2.176 19.738 1.00 86.31 419 ASN A N 1
ATOM 3356 C CA . ASN A 1 419 ? -33.347 -2.452 19.550 1.00 86.31 419 ASN A CA 1
ATOM 3357 C C . ASN A 1 419 ? -32.437 -2.087 20.741 1.00 86.31 419 ASN A C 1
ATOM 3359 O O . ASN A 1 419 ? -31.236 -1.888 20.553 1.00 86.31 419 ASN A O 1
ATOM 3363 N N . HIS A 1 420 ? -32.972 -2.023 21.964 1.00 90.81 420 HIS A N 1
ATOM 3364 C CA . HIS A 1 420 ? -32.215 -1.649 23.159 1.00 90.81 420 HIS A CA 1
ATOM 3365 C C . HIS A 1 420 ? -32.512 -2.582 24.341 1.00 90.81 420 HIS A C 1
ATOM 3367 O O . HIS A 1 420 ? -33.661 -2.758 24.748 1.00 90.81 420 HIS A O 1
ATOM 3373 N N . TRP A 1 421 ? -31.459 -3.145 24.943 1.00 91.62 421 TRP A N 1
ATOM 3374 C CA . TRP A 1 421 ? -31.559 -4.055 26.086 1.00 91.62 421 TRP A CA 1
ATOM 3375 C C . TRP A 1 421 ? -30.610 -3.681 27.220 1.00 91.62 421 TRP A C 1
ATOM 3377 O O . TRP A 1 421 ? -29.456 -3.309 27.006 1.00 91.62 421 TRP A O 1
ATOM 3387 N N . HIS A 1 422 ? -31.078 -3.899 28.444 1.00 91.31 422 HIS A N 1
ATOM 3388 C CA . HIS A 1 422 ? -30.270 -3.937 29.652 1.00 91.31 422 HIS A CA 1
ATOM 3389 C C . HIS A 1 422 ? -29.911 -5.385 29.990 1.00 91.31 422 HIS A C 1
ATOM 3391 O O . HIS A 1 422 ? -30.789 -6.213 30.225 1.00 91.31 422 HIS A O 1
ATOM 3397 N N . ILE A 1 423 ? -28.617 -5.696 30.041 1.00 90.38 423 ILE A N 1
ATOM 3398 C CA . ILE A 1 423 ? -28.112 -7.042 30.322 1.00 90.38 423 ILE A CA 1
ATOM 3399 C C . ILE A 1 423 ? -27.304 -7.032 31.616 1.00 90.38 423 ILE A C 1
ATOM 3401 O O . ILE A 1 423 ? -26.266 -6.378 31.712 1.00 90.38 423 ILE A O 1
ATOM 3405 N N . LEU A 1 424 ? -27.746 -7.790 32.616 1.00 90.31 424 LEU A N 1
ATOM 3406 C CA . LEU A 1 424 ? -26.991 -7.997 33.851 1.00 90.31 424 LEU A CA 1
ATOM 3407 C C . LEU A 1 424 ? -25.807 -8.933 33.607 1.00 90.31 424 LEU A C 1
ATOM 3409 O O . LEU A 1 424 ? -25.948 -9.994 33.006 1.00 90.31 424 LEU A O 1
ATOM 3413 N N . ASN A 1 425 ? -24.636 -8.586 34.135 1.00 87.94 425 ASN A N 1
ATOM 3414 C CA . ASN A 1 425 ? -23.483 -9.479 34.122 1.00 87.94 425 ASN A CA 1
ATOM 3415 C C . ASN A 1 425 ? -23.750 -10.761 34.940 1.00 87.94 425 ASN A C 1
ATOM 3417 O O . ASN A 1 425 ? -24.669 -10.826 35.757 1.00 87.94 425 ASN A O 1
ATOM 3421 N N . ARG A 1 426 ? -22.897 -11.781 34.768 1.00 84.62 426 ARG A N 1
ATOM 3422 C CA . ARG A 1 426 ? -23.020 -13.088 35.448 1.00 84.62 426 ARG A CA 1
ATOM 3423 C C . ARG A 1 426 ? -23.242 -12.974 36.963 1.00 84.62 426 ARG A C 1
ATOM 3425 O O . ARG A 1 426 ? -24.041 -13.731 37.507 1.00 84.62 426 ARG A O 1
ATOM 3432 N N . ASP A 1 427 ? -22.554 -12.036 37.610 1.00 87.69 427 ASP A N 1
ATOM 3433 C CA . ASP A 1 427 ? -22.584 -11.848 39.066 1.00 87.69 427 ASP A CA 1
ATOM 3434 C C . ASP A 1 427 ? -23.707 -10.905 39.536 1.00 87.69 427 ASP A C 1
ATOM 3436 O O . ASP A 1 427 ? -23.836 -10.661 40.732 1.00 87.69 427 ASP A O 1
ATOM 3440 N N . ARG A 1 428 ? -24.519 -10.365 38.614 1.00 86.94 428 ARG A N 1
ATOM 3441 C CA . ARG A 1 428 ? -25.604 -9.397 38.868 1.00 86.94 428 ARG A CA 1
ATOM 3442 C C . ARG A 1 428 ? -25.149 -8.112 39.573 1.00 86.94 428 ARG A C 1
ATOM 3444 O O . ARG A 1 428 ? -25.909 -7.481 40.297 1.00 86.94 428 ARG A O 1
ATOM 3451 N N . THR A 1 429 ? -23.900 -7.720 39.355 1.00 89.25 429 THR A N 1
ATOM 3452 C CA . THR A 1 429 ? -23.269 -6.529 39.940 1.00 89.25 429 THR A CA 1
ATOM 3453 C C . THR A 1 429 ? -23.176 -5.355 38.972 1.00 89.25 429 THR A C 1
ATOM 3455 O O . THR A 1 429 ? -22.948 -4.227 39.404 1.00 89.25 429 THR A O 1
ATOM 3458 N N . LYS A 1 430 ? -23.315 -5.599 37.666 1.00 86.81 430 LYS A N 1
ATOM 3459 C CA . LYS A 1 430 ? -23.243 -4.575 36.620 1.00 86.81 430 LYS A CA 1
ATOM 3460 C C . LYS A 1 430 ? -24.304 -4.818 35.562 1.00 86.81 430 LYS A C 1
ATOM 3462 O O . LYS A 1 430 ? -24.511 -5.961 35.164 1.00 86.81 430 LYS A O 1
ATOM 3467 N N . THR A 1 431 ? -24.889 -3.734 35.071 1.00 89.00 431 THR A N 1
ATOM 3468 C CA . THR A 1 431 ? -25.816 -3.735 33.939 1.00 89.00 431 THR A CA 1
ATOM 3469 C C . THR A 1 431 ? -25.115 -3.129 32.731 1.00 89.00 431 THR A C 1
ATOM 3471 O O . THR A 1 431 ? -24.486 -2.077 32.843 1.00 89.00 431 THR A O 1
ATOM 3474 N N . TYR A 1 432 ? -25.195 -3.812 31.597 1.00 85.81 432 TYR A N 1
ATOM 3475 C CA . TYR A 1 432 ? -24.722 -3.344 30.302 1.00 85.81 432 TYR A CA 1
ATOM 3476 C C . TYR A 1 432 ? -25.907 -2.859 29.476 1.00 85.81 432 TYR A C 1
ATOM 3478 O O . TYR A 1 432 ? -26.944 -3.515 29.453 1.00 85.81 432 TYR A O 1
ATOM 3486 N N . GLU A 1 433 ? -25.737 -1.741 28.782 1.00 88.00 433 GLU A N 1
ATOM 3487 C CA . GLU A 1 433 ? -26.650 -1.305 27.727 1.00 88.00 433 GLU A CA 1
ATOM 3488 C C . GLU A 1 433 ? -26.162 -1.858 26.395 1.00 88.00 433 GLU A C 1
ATOM 3490 O O . GLU A 1 433 ? -24.984 -1.728 26.053 1.00 88.00 433 GLU A O 1
ATOM 3495 N N . VAL A 1 434 ? -27.059 -2.518 25.670 1.00 83.12 434 VAL A N 1
ATOM 3496 C CA . VAL A 1 434 ? -26.778 -3.109 24.365 1.00 83.12 434 VAL A CA 1
ATOM 3497 C C . VAL A 1 434 ? -27.763 -2.547 23.359 1.00 83.12 434 VAL A C 1
ATOM 3499 O O . VAL A 1 434 ? -28.972 -2.677 23.540 1.00 83.12 434 VAL A O 1
ATOM 3502 N N . PHE A 1 435 ? -27.222 -1.962 22.296 1.00 82.38 435 PHE A N 1
ATOM 3503 C CA . PHE A 1 435 ? -27.970 -1.444 21.159 1.00 82.38 435 PHE A CA 1
ATOM 3504 C C . PHE A 1 435 ? -27.737 -2.366 19.962 1.00 82.38 435 PHE A C 1
ATOM 3506 O O . PHE A 1 435 ? -26.601 -2.770 19.700 1.00 82.38 435 PHE A O 1
ATOM 3513 N N . LEU A 1 436 ? -28.803 -2.731 19.256 1.00 77.62 436 LEU A N 1
ATOM 3514 C CA . LEU A 1 436 ? -28.696 -3.396 17.961 1.00 77.62 436 LEU A CA 1
ATOM 3515 C C . LEU A 1 436 ? -28.728 -2.321 16.872 1.00 77.62 436 LEU A C 1
ATOM 3517 O O . LEU A 1 436 ? -29.796 -1.832 16.510 1.00 77.62 436 LEU A O 1
ATOM 3521 N N . ASP A 1 437 ? -27.557 -1.958 16.354 1.00 55.81 437 ASP A N 1
ATOM 3522 C CA . ASP A 1 437 ? -27.455 -1.023 15.234 1.00 55.81 437 ASP A CA 1
ATOM 3523 C C . ASP A 1 437 ? -27.673 -1.738 13.892 1.00 55.81 437 ASP A C 1
ATOM 3525 O O . ASP A 1 437 ? -26.930 -2.654 13.532 1.00 55.81 437 ASP A O 1
ATOM 3529 N N . GLY A 1 438 ? -28.662 -1.262 13.127 1.00 48.47 438 GLY A N 1
ATOM 3530 C CA . GLY A 1 438 ? -28.846 -1.573 11.706 1.00 48.47 438 GLY A CA 1
ATOM 3531 C C . GLY A 1 438 ? -29.986 -2.544 11.375 1.00 48.47 438 GLY A C 1
ATOM 3532 O O . GLY A 1 438 ? -29.866 -3.756 11.558 1.00 48.47 438 GLY A O 1
ATOM 3533 N N . GLN A 1 439 ? -31.045 -2.001 10.764 1.00 35.31 439 GLN A N 1
ATOM 3534 C CA . GLN A 1 439 ? -31.587 -2.572 9.525 1.00 35.31 439 GLN A CA 1
ATOM 3535 C C . GLN A 1 439 ? -31.019 -1.796 8.341 1.00 35.31 439 GLN A C 1
ATOM 3537 O O . GLN A 1 439 ? -30.904 -0.553 8.466 1.00 35.31 439 GLN A O 1
#

Foldseek 3Di:
DPQDWDAAPVPRDIGHPVCNLVCCCPVVVDDPVRSVVVVVVVCVVVVQWDDAAPPPRDTDNDLVRNLVCCVVPPQQVDDPRDGDRSDDDDDDDPDPVRVVQCPPPVPHDDQQLPDDQDPVRLVVLLVCVVPDDPVVQQVVQCVVCVVNPHNSVNDDPVSSVVSCVVVQPWDKDADPLLLVCQVQFQQQHKEKEWDDLLAPDLKIKIFIWGADPLRAIATNMIIIGNVPDPVSVVVNVVVSCVSPVPRDHPYYHYDDDCVLVVVVVVDPCPPVLVVLVVVLQPDQDPVVNVVSVVVSLVVCVVVVVVVNSVCCVVPPVVPCLRRHCNNCVSNSDPDPPNVVVVVVCSCCVPVVVVSHDHPVSSSVSVVVVNVVVVVVVVVCVVVVVPPPDPVVVVVVVVVVVVCVLCPVVCVQWAAPDDQWIWGADSVSPDTDIGGDDDD

InterPro domains:
  IPR013087 Zinc finger C2H2-type [PS00028] (53-74)
  IPR013087 Zinc finger C2H2-type [SM00355] (6-28)
  IPR013087 Zinc finger C2H2-type [SM00355] (51-74)
  IPR052797 Regulatory Factors in Gene Expression and Cell Death [PTHR33936] (100-169)

Sequence (439 aa):
MPSPQWACPECGKVLLKKNLYTHLASIHLLTPAEVARVKEEISRKAGVAAVVCPLCCLNFVSYESLASHCQKEHADDGADGRPQDYSLLDLNFDSVQEYEGCLGHVGHDIDPALLRYTREETDYMRRLLEEHSFDYIINRLRKEDPTRSSKLSFVIKSDLRNIVARFKMSPVVITPTMVEWLKKYSSKGVSLDDTFHTTRYNMKLATLMVTDERDRGLPAAFLLSGTMTSADVEKLFIEVRKLMPEFSPKTLVTDEAPCFYNGFRAASCRSSVSRALELLLREAQLNVFERKFAEILVFLKEKGQTAMSDYLEKNYLGRTTTWASFSNRDAVLDTTMISERFHLRIKDEFLHRNGNSRLDALVDLLIKCVEDLSGSIEVKERRRLVTCSFRLEETHKCHRLARDIYKGKEEMITEAGENHWHILNRDRTKTYEVFLDGQ

Radius of gyration: 39.29 Å; chains: 1; bounding box: 121×44×81 Å

Secondary structure (DSSP, 8-state):
-PPPEEE-TTT--EEEHHHHHHHHHHHS---HHHHHHHHHHHHHHTT---EE-TTT--EESSHHHHHHHHHHHSTT--GGGPPP---------SSHHHHHHHTTTTTS---GGGSPPPHHHHHHHHHHHHHS-HHHHHHHHHHH-TT--SGGGG--HHHHHHHHHHTT---EE--HHHHHHHHHHTTT-EEEEEES-SSSSS-EEEEEEEE-TTS-EEEEEEEEESS--HHHHHHHHHHHHHH-TT---S-EEE---THHHHHHTTSTTHHHHHHHHHHHHT---HHHHHHHHHHHHHHHHHTT-HHHHHHHHHHTGGGHHHH-TTT-TT-S---HHHHHHHHHHIIIIISTT-TT--HHHHHHHHHHHHHHHHHHHHHHHHTTTSS--HHHHHHHHHHHHHHHHHTT-GGGEEEEETTEEEEE-TTSS-EEEEE----

Organism: Heligmosomoides polygyrus (NCBI:txid6339)